Protein AF-0000000078661580 (afdb_homodimer)

Sequence (426 aa):
MTVSALDLASLLCSRLCHDMLSPVGALSNGLELLADEKDPEMRQRCFELLEQSAKASADKLKFFRLAFGAAGGFGEQVPVNEARPLVDALVGANGRVAVNWMFGVDSLPKPAVKTLLNLALIGLDALVRGGTLDVGAEVRDGVTEIVVRAAGQRIAFDPAIGQALEGALPTSELSSRTAPAAMVHQLAAAVGGGVQVHIAPDSLVLGAVLPSAMTVSALDLASLLCSRLCHDMLSPVGALSNGLELLADEKDPEMRQRCFELLEQSAKASADKLKFFRLAFGAAGGFGEQVPVNEARPLVDALVGANGRVAVNWMFGVDSLPKPAVKTLLNLALIGLDALVRGGTLDVGAEVRDGVTEIVVRAAGQRIAFDPAIGQALEGALPTSELSSRTAPAAMVHQLAAAVGGGVQVHIAPDSLVLGAVLPSA

Secondary structure (DSSP, 8-state):
----HHHHHHHHHHHHHHHHHHHHHHHHHHHHHHHH---HHHHHHHHHHHHHHHHHHHHHHHHHHHHTS----SSSEEEHHHHHHHHHHHHHTSTTEEEEEEESSSEEEHHHHHHHHHHHHHHHHT-TT-EEEEEEEEEETTEEEEEEEEESSS----HHHHHHHTT-S-GGG--TTTHHHHHHHHHHHHTT-EEEEEEETTEEEEEEEEE--/----HHHHHHHHHHHHHHHHHHHHHHHHHHHHHHHH---HHHHHHHHHHHHHHHHHHHHHHHHHHHHTS----SSSEEEHHHHHHHHHHHHHTSTTEEEEEEESSSEEEHHHHHHHHHHHHHHHHT-TT-EEEEEEEEEETTEEEEEEEEESSS----HHHHHHHTT-S-GGG--TTTHHHHHHHHHHHHTT-EEEEEEETTEEEEEEEEE--

InterPro domains:
  IPR018762 Histidine phosphotransferase ChpT, C-terminal [PF10090] (81-201)
  IPR036890 Histidine kinase/HS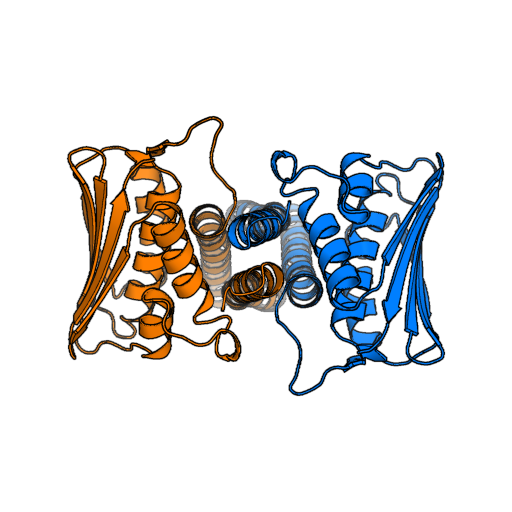P90-like ATPase superfamily [G3DSA:3.30.565.10] (75-212)

Radius of gyration: 22.6 Å; Cα contacts (8 Å, |Δi|>4): 815; chains: 2; bounding box: 61×62×50 Å

Foldseek 3Di:
DDQPPVLLVVLQVVLLCVQLCVLVVLLVVLVVCLVPDDDPVVNVVSVVSNVLSVLLNVLSVLLCCLLPHPDDPVDQKDFVVSLVVSLVSNCVVPVQEAEAEAEPDGIDGSLVSNLQSLVSVQLVVQQPVHFYWYWYWDDDPQKIKIKIKRFAPFTDHDVLLVCLLQVNRDSVPDHSVNSSSVSSNVSQVVQPKGKDWDDDGGMIMIMIMHGHD/DDQPPVLLVVLQVVLLCVQLCVLVVLLVVLVVCLVPDDDPVVNVVSVVSNVLSVLLNVLSVLLCCLQPHPDDDVDQKDFVVSLVVSLVSNCVVVVQEAEAEAEPDRIDGSLVSNLQSLVSVQLVVQQPVHFYWYWYWDDDPQKIKIKIKRFAPFTDHDVLLVCLLQVNRDSVPDHSVNSSSVVSNVSQVVQPKGKDWDDDGGMIMIMIMHGHD

pLDDT: mean 91.7, std 10.42, range [39.31, 98.75]

Solvent-accessible surface area (backbone atoms only — not comparable to full-atom values): 21349 Å² total; per-residue (Å²): 126,80,60,53,33,64,57,52,21,10,16,42,36,30,34,54,42,56,70,46,45,55,33,46,48,48,34,45,53,32,51,59,50,45,74,72,48,78,53,66,68,60,36,51,51,36,47,52,50,34,50,51,23,35,51,49,43,50,43,49,43,58,34,43,31,50,44,46,18,56,66,68,64,108,47,67,64,38,51,47,78,64,52,49,60,37,55,51,50,62,34,63,77,46,81,54,49,48,78,45,79,50,64,72,54,67,54,34,44,49,71,53,48,20,37,49,47,45,47,45,51,54,35,53,65,17,33,79,85,16,34,37,36,40,40,34,37,38,73,55,97,60,27,37,39,37,38,30,37,22,34,29,90,49,51,53,74,62,65,62,37,55,29,17,29,61,65,66,48,55,60,89,71,60,37,44,85,26,28,60,30,37,48,41,27,49,58,20,49,74,45,71,30,44,51,46,77,46,81,49,68,41,30,40,40,39,36,36,38,36,39,58,128,124,81,59,52,32,62,55,52,22,10,17,44,37,31,36,54,42,57,69,46,45,57,33,48,48,46,34,44,53,32,51,58,50,43,74,72,48,77,52,66,68,61,35,52,52,36,49,53,50,33,50,51,22,34,50,50,44,51,42,50,43,58,34,42,30,51,46,46,17,57,65,69,64,106,48,68,64,37,52,46,78,64,52,49,58,37,56,49,51,60,31,66,76,42,80,56,49,48,79,45,80,50,64,73,55,68,52,35,44,51,70,53,48,21,39,50,47,46,47,45,50,53,36,53,65,18,32,78,82,16,34,38,37,40,41,34,36,38,72,54,95,61,28,36,38,37,40,31,36,22,35,29,88,47,50,54,76,64,66,62,36,54,30,16,29,62,65,66,47,55,61,88,69,59,38,44,84,25,28,59,30,37,48,39,26,49,57,20,49,74,44,72,30,44,53,48,78,46,79,48,70,39,30,38,38,40,35,37,38,36,39,59,126

Nearest PDB structures (foldseek):
  4fmt-assembly1_A  TM=9.096E-01  e=7.435E-19  Caulobacter vibrioides CB15
  4qpk-assembly1_A  TM=9.029E-01  e=3.365E-19  Brucella abortus 2308
  4qpj-assembly1_B  TM=8.985E-01  e=1.044E-18  Brucella abortus 2308
  4zki-assembly1_B  TM=5.418E-01  e=8.836E-10  Lactiplantibacillus plantarum JDM1
  5c93-assembly1_A  TM=5.141E-01  e=3.640E-09  Lactiplantibacillus plantarum 16

Organism: Novosphingobium aromaticivorans (strain ATCC 700278 / DSM 12444 / CCUG 56034 / CIP 105152 / NBRC 16084 / F199) (NCBI:txid279238)

Structure (mmCIF, N/CA/C/O backbone):
data_AF-0000000078661580-model_v1
#
loop_
_entity.id
_entity.type
_entity.pdbx_description
1 polymer 'Histidine phosphotransferase ChpT C-terminal domain-containing protein'
#
loop_
_atom_site.group_PDB
_atom_site.id
_atom_site.type_symbol
_atom_site.label_atom_id
_atom_site.label_alt_id
_atom_site.label_comp_id
_atom_site.label_asym_id
_atom_site.label_entity_id
_atom_site.label_seq_id
_atom_site.pdbx_PDB_ins_code
_atom_site.Cartn_x
_atom_site.Cartn_y
_atom_site.Cartn_z
_atom_site.occupancy
_atom_site.B_iso_or_equiv
_atom_site.auth_seq_id
_atom_site.auth_comp_id
_atom_site.auth_asym_id
_atom_site.auth_atom_id
_atom_site.pdbx_PDB_model_num
ATOM 1 N N . MET A 1 1 ? 21.203 -0.166 -13.156 1 40.97 1 MET A N 1
ATOM 2 C CA . MET A 1 1 ? 21.016 1.042 -12.359 1 40.97 1 MET A CA 1
ATOM 3 C C . MET A 1 1 ? 19.906 0.855 -11.336 1 40.97 1 MET A C 1
ATOM 5 O O . MET A 1 1 ? 18.891 0.209 -11.625 1 40.97 1 MET A O 1
ATOM 9 N N . THR A 1 2 ? 20.234 0.794 -10.031 1 51.16 2 THR A N 1
ATOM 10 C CA . THR A 1 2 ? 19.422 0.394 -8.898 1 51.16 2 THR A CA 1
ATOM 11 C C . THR A 1 2 ? 18.234 1.334 -8.734 1 51.16 2 THR A C 1
ATOM 13 O O . THR A 1 2 ? 18.375 2.553 -8.844 1 51.16 2 THR A O 1
ATOM 16 N N . VAL A 1 3 ? 17.094 0.831 -9.086 1 57.69 3 VAL A N 1
ATOM 17 C CA . VAL A 1 3 ? 15.875 1.588 -8.797 1 57.69 3 VAL A CA 1
ATOM 18 C C . VAL A 1 3 ? 16.016 2.287 -7.445 1 57.69 3 VAL A C 1
ATOM 20 O O . VAL A 1 3 ? 16.406 1.667 -6.457 1 57.69 3 VAL A O 1
ATOM 23 N N . SER A 1 4 ? 15.805 3.703 -7.512 1 77.69 4 SER A N 1
ATOM 24 C CA . SER A 1 4 ? 15.852 4.375 -6.219 1 77.69 4 SER A CA 1
ATOM 25 C C . SER A 1 4 ? 14.844 3.775 -5.246 1 77.69 4 SER A C 1
ATOM 27 O O . SER A 1 4 ? 13.836 3.195 -5.664 1 77.69 4 SER A O 1
ATOM 29 N N . ALA A 1 5 ? 15.195 3.662 -4.074 1 79.19 5 ALA A N 1
ATOM 30 C CA . ALA A 1 5 ? 14.344 3.17 -3 1 79.19 5 ALA A CA 1
ATOM 31 C C . ALA A 1 5 ? 12.969 3.834 -3.045 1 79.19 5 ALA A C 1
ATOM 33 O O . ALA A 1 5 ? 11.945 3.168 -2.881 1 79.19 5 ALA A O 1
ATOM 34 N N . LEU A 1 6 ? 12.914 5.039 -3.465 1 87.81 6 LEU A N 1
ATOM 35 C CA . LEU A 1 6 ? 11.672 5.801 -3.492 1 87.81 6 LEU A CA 1
ATOM 36 C C . LEU A 1 6 ? 10.789 5.363 -4.656 1 87.81 6 LEU A C 1
ATOM 38 O O . LEU A 1 6 ? 9.57 5.246 -4.512 1 87.81 6 LEU A O 1
ATOM 42 N N . ASP A 1 7 ? 11.438 5.086 -5.746 1 89.31 7 ASP A N 1
ATOM 43 C CA . ASP A 1 7 ? 10.672 4.719 -6.934 1 89.31 7 ASP A CA 1
ATOM 44 C C . ASP A 1 7 ? 9.961 3.381 -6.742 1 89.31 7 ASP A C 1
ATOM 46 O O . ASP A 1 7 ? 8.766 3.26 -7.023 1 89.31 7 ASP A O 1
ATOM 50 N N . LEU A 1 8 ? 10.688 2.414 -6.242 1 90.75 8 LEU A N 1
ATOM 51 C CA . LEU A 1 8 ? 10.086 1.104 -6.031 1 90.75 8 LEU A CA 1
ATOM 52 C C . LEU A 1 8 ? 8.961 1.183 -5.004 1 90.75 8 LEU A C 1
ATOM 54 O O . LEU A 1 8 ? 7.887 0.607 -5.207 1 90.75 8 LEU A O 1
ATOM 58 N N . ALA A 1 9 ? 9.195 1.899 -3.959 1 93.19 9 ALA A N 1
ATOM 59 C CA . ALA A 1 9 ? 8.195 2.049 -2.904 1 93.19 9 ALA A CA 1
ATOM 60 C C . ALA A 1 9 ? 6.922 2.691 -3.441 1 93.19 9 ALA A C 1
ATOM 62 O O . ALA A 1 9 ? 5.82 2.195 -3.201 1 93.19 9 ALA A O 1
ATOM 63 N N . SER A 1 10 ? 7.055 3.74 -4.223 1 94.19 10 SER A N 1
ATOM 64 C CA . SER A 1 10 ? 5.906 4.461 -4.762 1 94.19 10 SER A CA 1
ATOM 65 C C . SER A 1 10 ? 5.133 3.602 -5.754 1 94.19 10 SER A C 1
ATOM 67 O O . SER A 1 10 ? 3.9 3.631 -5.781 1 94.19 10 SER A O 1
ATOM 69 N N . LEU A 1 11 ? 5.867 2.842 -6.516 1 94.5 11 LEU A N 1
ATOM 70 C CA . LEU A 1 11 ? 5.215 2.016 -7.527 1 94.5 11 LEU A CA 1
ATOM 71 C C . LEU A 1 11 ? 4.473 0.852 -6.879 1 94.5 11 LEU A C 1
ATOM 73 O O . LEU A 1 11 ? 3.375 0.491 -7.316 1 94.5 11 LEU A O 1
ATOM 77 N N . LEU A 1 12 ? 5.023 0.277 -5.848 1 95.25 12 LEU A N 1
ATOM 78 C CA . LEU A 1 12 ? 4.344 -0.809 -5.148 1 95.25 12 LEU A CA 1
ATOM 79 C C . LEU A 1 12 ? 3.104 -0.296 -4.43 1 95.25 12 LEU A C 1
ATOM 81 O O . LEU A 1 12 ? 2.059 -0.95 -4.441 1 95.25 12 LEU A O 1
ATOM 85 N N . CYS A 1 13 ? 3.188 0.845 -3.814 1 96 13 CYS A N 1
ATOM 86 C CA . CYS A 1 13 ? 2.021 1.451 -3.18 1 96 13 CYS A CA 1
ATOM 87 C C . CYS A 1 13 ? 0.941 1.762 -4.211 1 96 13 CYS A C 1
ATOM 89 O O . CYS A 1 13 ? -0.248 1.593 -3.938 1 96 13 CYS A O 1
ATOM 91 N N . SER A 1 14 ? 1.376 2.193 -5.371 1 95.31 14 SER A N 1
ATOM 92 C CA . SER A 1 14 ? 0.418 2.441 -6.445 1 95.31 14 SER A CA 1
ATOM 93 C C . SER A 1 14 ? -0.315 1.163 -6.84 1 95.31 14 SER A C 1
ATOM 95 O O . SER A 1 14 ? -1.529 1.177 -7.047 1 95.31 14 SER A O 1
ATOM 97 N N . ARG A 1 15 ? 0.421 0.129 -6.902 1 94.81 15 ARG A N 1
ATOM 98 C CA . ARG A 1 15 ? -0.183 -1.156 -7.238 1 94.81 15 ARG A CA 1
ATOM 99 C C . ARG A 1 15 ? -1.205 -1.572 -6.184 1 94.81 15 ARG A C 1
ATOM 101 O O . ARG A 1 15 ? -2.312 -1.997 -6.52 1 94.81 15 ARG A O 1
ATOM 108 N N . LEU A 1 16 ? -0.845 -1.453 -4.961 1 96 16 LEU A N 1
ATOM 109 C CA . LEU A 1 16 ? -1.729 -1.791 -3.852 1 96 16 LEU A CA 1
ATOM 110 C C . LEU A 1 16 ? -3.006 -0.958 -3.9 1 96 16 LEU A C 1
ATOM 112 O O . LEU A 1 16 ? -4.109 -1.501 -3.828 1 96 16 LEU A O 1
ATOM 116 N N . CYS A 1 17 ? -2.871 0.321 -4.105 1 95.94 17 CYS A N 1
ATOM 117 C CA . CYS A 1 17 ? -4.031 1.202 -4.172 1 95.94 17 CYS A CA 1
ATOM 118 C C . CYS A 1 17 ? -4.918 0.845 -5.359 1 95.94 17 CYS A C 1
ATOM 120 O O . CYS A 1 17 ? -6.145 0.825 -5.242 1 95.94 17 CYS A O 1
ATOM 122 N N . HIS A 1 18 ? -4.285 0.553 -6.438 1 94 18 HIS A N 1
ATOM 123 C CA . HIS A 1 18 ? -5.035 0.191 -7.637 1 94 18 HIS A CA 1
ATOM 124 C C . HIS A 1 18 ? -5.879 -1.058 -7.398 1 94 18 HIS A C 1
ATOM 126 O O . HIS A 1 18 ? -7.07 -1.077 -7.719 1 94 18 HIS A O 1
ATOM 132 N N . ASP A 1 19 ? -5.289 -2.008 -6.828 1 94.12 19 ASP A N 1
ATOM 133 C CA . ASP A 1 19 ? -5.957 -3.295 -6.648 1 94.12 19 ASP A CA 1
ATOM 134 C C . ASP A 1 19 ? -7.062 -3.199 -5.598 1 94.12 19 ASP A C 1
ATOM 136 O O . ASP A 1 19 ? -7.992 -4.008 -5.594 1 94.12 19 ASP A O 1
ATOM 140 N N . MET A 1 20 ? -6.957 -2.195 -4.738 1 95.94 20 MET A N 1
ATOM 141 C CA . MET A 1 20 ? -7.945 -2.043 -3.678 1 95.94 20 MET A CA 1
ATOM 142 C C . MET A 1 20 ? -9.102 -1.156 -4.133 1 95.94 20 MET A C 1
ATOM 144 O O . MET A 1 20 ? -10.172 -1.171 -3.531 1 95.94 20 MET A O 1
ATOM 148 N N . LEU A 1 21 ? -8.875 -0.4 -5.164 1 93.25 21 LEU A N 1
ATOM 149 C CA . LEU A 1 21 ? -9.852 0.594 -5.602 1 93.25 21 LEU A CA 1
ATOM 150 C C . LEU A 1 21 ? -11.148 -0.072 -6.031 1 93.25 21 LEU A C 1
ATOM 152 O O . LEU A 1 21 ? -12.234 0.375 -5.652 1 93.25 21 LEU A O 1
ATOM 156 N N . SER A 1 22 ? -11.039 -1.158 -6.707 1 91.75 22 SER A N 1
ATOM 157 C CA . SER A 1 22 ? -12.219 -1.787 -7.285 1 91.75 22 SER A CA 1
ATOM 158 C C . SER A 1 22 ? -13.125 -2.365 -6.203 1 91.75 22 SER A C 1
ATOM 160 O O . SER A 1 22 ? -14.305 -2.012 -6.117 1 91.75 22 SER A O 1
ATOM 162 N N . PRO A 1 23 ? -12.609 -3.174 -5.32 1 94.81 23 PRO A N 1
ATOM 163 C CA . PRO A 1 23 ? -13.508 -3.715 -4.301 1 94.81 23 PRO A CA 1
ATOM 164 C C . PRO A 1 23 ? -14.023 -2.643 -3.34 1 94.81 23 PRO A C 1
ATOM 166 O O . PRO A 1 23 ? -15.172 -2.703 -2.9 1 94.81 23 PRO A O 1
ATOM 169 N N . VAL A 1 24 ? -13.297 -1.645 -3.039 1 94.81 24 VAL A N 1
ATOM 170 C CA . VAL A 1 24 ? -13.727 -0.571 -2.15 1 94.81 24 VAL A CA 1
ATOM 171 C C . VAL A 1 24 ? -14.773 0.287 -2.85 1 94.81 24 VAL A C 1
ATOM 173 O O . VAL A 1 24 ? -15.773 0.685 -2.234 1 94.81 24 VAL A O 1
ATOM 176 N N . GLY A 1 25 ? -14.531 0.533 -4.102 1 93.94 25 GLY A N 1
ATOM 177 C CA . GLY A 1 25 ? -15.523 1.256 -4.887 1 93.94 25 GLY A CA 1
ATOM 178 C C . GLY A 1 25 ? -16.859 0.538 -4.969 1 93.94 25 GLY A C 1
ATOM 179 O O . GLY A 1 25 ? -17.906 1.166 -4.871 1 93.94 25 GLY A O 1
ATOM 180 N N . ALA A 1 26 ? -16.797 -0.737 -5.148 1 94.38 26 ALA A N 1
ATOM 181 C CA . ALA A 1 26 ? -18 -1.552 -5.223 1 94.38 26 ALA A CA 1
ATOM 182 C C . ALA A 1 26 ? -18.797 -1.48 -3.918 1 94.38 26 ALA A C 1
ATOM 184 O O . ALA A 1 26 ? -20.031 -1.5 -3.932 1 94.38 26 ALA A O 1
ATOM 185 N N . LEU A 1 27 ? -18.078 -1.382 -2.834 1 95.19 27 LEU A N 1
ATOM 186 C CA . LEU A 1 27 ? -18.734 -1.278 -1.536 1 95.19 27 LEU A CA 1
ATOM 187 C C . LEU A 1 27 ? -19.484 0.043 -1.411 1 95.19 27 LEU A C 1
ATOM 189 O O . LEU A 1 27 ? -20.656 0.065 -1.007 1 95.19 27 LEU A O 1
ATOM 193 N N . SER A 1 28 ? -18.828 1.086 -1.771 1 93.06 28 SER A N 1
ATOM 194 C CA . SER A 1 28 ? -19.453 2.4 -1.72 1 93.06 28 SER A CA 1
ATOM 195 C C . SER A 1 28 ? -20.688 2.461 -2.625 1 93.06 28 SER A C 1
ATOM 197 O O . SER A 1 28 ? -21.766 2.883 -2.195 1 93.06 28 SER A O 1
ATOM 199 N N . ASN A 1 29 ? -20.5 1.998 -3.826 1 93.5 29 ASN A N 1
ATOM 200 C CA . ASN A 1 29 ? -21.594 2.006 -4.793 1 93.5 29 ASN A CA 1
ATOM 201 C C . ASN A 1 29 ? -22.734 1.107 -4.348 1 93.5 29 ASN A C 1
ATOM 203 O O . ASN A 1 29 ? -23.906 1.474 -4.48 1 93.5 29 ASN A O 1
ATOM 207 N N . GLY A 1 30 ? -22.438 -0.023 -3.852 1 93.56 30 GLY A N 1
ATOM 208 C CA . GLY A 1 30 ? -23.438 -0.963 -3.391 1 93.56 30 GLY A CA 1
ATOM 209 C C . GLY A 1 30 ? -24.25 -0.44 -2.223 1 93.56 30 GLY A C 1
ATOM 210 O O . GLY A 1 30 ? -25.469 -0.648 -2.16 1 93.56 30 GLY A O 1
ATOM 211 N N . LEU A 1 31 ? -23.609 0.225 -1.334 1 92.81 31 LEU A N 1
ATOM 212 C CA . LEU A 1 31 ? -24.297 0.776 -0.174 1 92.81 31 LEU A CA 1
ATOM 213 C C . LEU A 1 31 ? -25.25 1.891 -0.59 1 92.81 31 LEU A C 1
ATOM 215 O O . LEU A 1 31 ? -26.359 2.006 -0.047 1 92.81 31 LEU A O 1
ATOM 219 N N . GLU A 1 32 ? -24.844 2.645 -1.521 1 91 32 GLU A N 1
ATOM 220 C CA . GLU A 1 32 ? -25.719 3.689 -2.049 1 91 32 GLU A CA 1
ATOM 221 C C . GLU A 1 32 ? -26.969 3.092 -2.695 1 91 32 GLU A C 1
ATOM 223 O O . GLU A 1 32 ? -28.078 3.568 -2.463 1 91 32 GLU A O 1
ATOM 228 N N . LEU A 1 33 ? -26.75 2.055 -3.41 1 91.12 33 LEU A N 1
ATOM 229 C CA . LEU A 1 33 ? -27.844 1.376 -4.078 1 91.12 33 LEU A CA 1
ATOM 230 C C . LEU A 1 33 ? -28.781 0.727 -3.061 1 91.12 33 LEU A C 1
ATOM 232 O O . LEU A 1 33 ? -30 0.798 -3.201 1 91.12 33 LEU A O 1
ATOM 236 N N . LEU A 1 34 ? -28.203 0.176 -2.084 1 88.81 34 LEU A N 1
ATOM 237 C CA . LEU A 1 34 ? -28.984 -0.534 -1.073 1 88.81 34 LEU A CA 1
ATOM 238 C C . LEU A 1 34 ? -29.844 0.434 -0.276 1 88.81 34 LEU A C 1
ATOM 240 O O . LEU A 1 34 ? -30.969 0.092 0.115 1 88.81 34 LEU A O 1
ATOM 244 N N . ALA A 1 35 ? -29.391 1.598 -0.013 1 85.06 35 ALA A N 1
ATOM 245 C CA . ALA A 1 35 ? -30.094 2.596 0.781 1 85.06 35 ALA A CA 1
ATOM 246 C C . ALA A 1 35 ? -31.422 2.975 0.124 1 85.06 35 ALA A C 1
ATOM 248 O O . ALA A 1 35 ? -32.438 3.195 0.812 1 85.06 35 ALA A O 1
ATOM 249 N N . ASP A 1 36 ? -31.516 2.893 -1.128 1 86.12 36 ASP A N 1
ATOM 250 C CA . ASP A 1 36 ? -32.688 3.381 -1.849 1 86.12 36 ASP A CA 1
ATOM 251 C C . ASP A 1 36 ? -33.5 2.221 -2.402 1 86.12 36 ASP A C 1
ATOM 253 O O . ASP A 1 36 ? -34.625 2.426 -2.904 1 86.12 36 ASP A O 1
ATOM 257 N N . GLU A 1 37 ? -32.906 1.076 -2.326 1 88.69 37 GLU A N 1
ATOM 258 C CA . GLU A 1 37 ? -33.562 -0.076 -2.941 1 88.69 37 GLU A CA 1
ATOM 259 C C . GLU A 1 37 ? -34.656 -0.615 -2.051 1 88.69 37 GLU A C 1
ATOM 261 O O . GLU A 1 37 ? -34.469 -0.821 -0.853 1 88.69 37 GLU A O 1
ATOM 266 N N . LYS A 1 38 ? -35.875 -0.818 -2.674 1 89.62 38 LYS A N 1
ATOM 267 C CA . LYS A 1 38 ? -37.031 -1.284 -1.91 1 89.62 38 LYS A CA 1
ATOM 268 C C . LYS A 1 38 ? -37.438 -2.699 -2.322 1 89.62 38 LYS A C 1
ATOM 270 O O . LYS A 1 38 ? -38.094 -3.402 -1.57 1 89.62 38 LYS A O 1
ATOM 275 N N . ASP A 1 39 ? -37.062 -3.113 -3.525 1 93.88 39 ASP A N 1
ATOM 276 C CA . ASP A 1 39 ? -37.375 -4.465 -3.99 1 93.88 39 ASP A CA 1
ATOM 277 C C . ASP A 1 39 ? -36.562 -5.504 -3.205 1 93.88 39 ASP A C 1
ATOM 279 O O . ASP A 1 39 ? -35.344 -5.465 -3.191 1 93.88 39 ASP A O 1
ATOM 283 N N . PRO A 1 40 ? -37.25 -6.363 -2.566 1 90.69 40 PRO A N 1
ATOM 284 C CA . PRO A 1 40 ? -36.562 -7.34 -1.712 1 90.69 40 PRO A CA 1
ATOM 285 C C . PRO A 1 40 ? -35.562 -8.195 -2.479 1 90.69 40 PRO A C 1
ATOM 287 O O . PRO A 1 40 ? -34.5 -8.523 -1.955 1 90.69 40 PRO A O 1
ATOM 290 N N . GLU A 1 41 ? -35.875 -8.516 -3.639 1 93.94 41 GLU A N 1
ATOM 291 C CA . GLU A 1 41 ? -34.969 -9.344 -4.43 1 93.94 41 GLU A CA 1
ATOM 292 C C . GLU A 1 41 ? -33.719 -8.578 -4.805 1 93.94 41 GLU A C 1
ATOM 294 O O . GLU A 1 41 ? -32.594 -9.109 -4.715 1 93.94 41 GLU A O 1
ATOM 299 N N . MET A 1 42 ? -33.906 -7.359 -5.219 1 92.56 42 MET A N 1
ATOM 300 C CA . MET A 1 42 ? -32.781 -6.52 -5.582 1 92.56 42 MET A CA 1
ATOM 301 C C . MET A 1 42 ? -31.922 -6.195 -4.355 1 92.56 42 MET A C 1
ATOM 303 O O . MET A 1 42 ? -30.703 -6.133 -4.445 1 92.56 42 MET A O 1
ATOM 307 N N . ARG A 1 43 ? -32.531 -6.02 -3.242 1 89.56 43 ARG A N 1
ATOM 308 C CA . ARG A 1 43 ? -31.812 -5.766 -1.997 1 89.56 43 ARG A CA 1
ATOM 309 C C . ARG A 1 43 ? -30.938 -6.949 -1.624 1 89.56 43 ARG A C 1
ATOM 311 O O . ARG A 1 43 ? -29.781 -6.77 -1.213 1 89.56 43 ARG A O 1
ATOM 318 N N . GLN A 1 44 ? -31.516 -8.07 -1.772 1 91.44 44 GLN A N 1
ATOM 319 C CA . GLN A 1 44 ? -30.75 -9.281 -1.461 1 91.44 44 GLN A CA 1
ATOM 320 C C . GLN A 1 44 ? -29.547 -9.414 -2.375 1 91.44 44 GLN A C 1
ATOM 322 O O . GLN A 1 44 ? -28.453 -9.758 -1.917 1 91.44 44 GLN A O 1
ATOM 327 N N . ARG A 1 45 ? -29.734 -9.102 -3.594 1 93.06 45 ARG A N 1
ATOM 328 C CA . ARG A 1 45 ? -28.625 -9.156 -4.547 1 93.06 45 ARG A CA 1
ATOM 329 C C . ARG A 1 45 ? -27.547 -8.133 -4.203 1 93.06 45 ARG A C 1
ATOM 331 O O . ARG A 1 45 ? -26.359 -8.422 -4.297 1 93.06 45 ARG A O 1
ATOM 338 N N . CYS A 1 46 ? -27.922 -6.973 -3.812 1 92.19 46 CYS A N 1
ATOM 339 C CA . CYS A 1 46 ? -27 -5.918 -3.414 1 92.19 46 CYS A CA 1
ATOM 340 C C . CYS A 1 46 ? -26.203 -6.336 -2.188 1 92.19 46 CYS A C 1
ATOM 342 O O . CYS A 1 46 ? -24.984 -6.121 -2.133 1 92.19 46 CYS A O 1
ATOM 344 N N . PHE A 1 47 ? -26.875 -6.965 -1.338 1 91.25 47 PHE A N 1
ATOM 345 C CA . PHE A 1 47 ? -26.219 -7.434 -0.124 1 91.25 47 PHE A CA 1
ATOM 346 C C . PHE A 1 47 ? -25.156 -8.477 -0.452 1 91.25 47 PHE A C 1
ATOM 348 O O . PHE A 1 47 ? -24.062 -8.438 0.099 1 91.25 47 PHE A O 1
ATOM 355 N N . GLU A 1 48 ? -25.516 -9.328 -1.291 1 92.38 48 GLU A N 1
ATOM 356 C CA . GLU A 1 48 ? -24.562 -10.367 -1.688 1 92.38 48 GLU A CA 1
ATOM 357 C C . GLU A 1 48 ? -23.328 -9.766 -2.35 1 92.38 48 GLU A C 1
ATOM 359 O O . GLU A 1 48 ? -22.203 -10.195 -2.086 1 92.38 48 GLU A O 1
ATOM 364 N N . LEU A 1 49 ? -23.547 -8.75 -3.139 1 93 49 LEU A N 1
ATOM 365 C CA . LEU A 1 49 ? -22.438 -8.07 -3.797 1 93 49 LEU A CA 1
ATOM 366 C C . LEU A 1 49 ? -21.562 -7.348 -2.775 1 93 49 LEU A C 1
ATOM 368 O O . LEU A 1 49 ? -20.344 -7.344 -2.895 1 93 49 LEU A O 1
ATOM 372 N N . LEU A 1 50 ? -22.219 -6.754 -1.838 1 94.88 50 LEU A N 1
ATOM 373 C CA . LEU A 1 50 ? -21.484 -6.059 -0.783 1 94.88 50 LEU A CA 1
ATOM 374 C C . LEU A 1 50 ? -20.641 -7.031 0.023 1 94.88 50 LEU A C 1
ATOM 376 O O . LEU A 1 50 ? -19.469 -6.754 0.307 1 94.88 50 LEU A O 1
ATOM 380 N N . GLU A 1 51 ? -21.188 -8.148 0.311 1 93.69 51 GLU A N 1
ATOM 381 C CA . GLU A 1 51 ? -20.453 -9.164 1.062 1 93.69 51 GLU A CA 1
ATOM 382 C C . GLU A 1 51 ? -19.25 -9.68 0.273 1 93.69 51 GLU A C 1
ATOM 384 O O . GLU A 1 51 ? -18.156 -9.852 0.828 1 93.69 51 GLU A O 1
ATOM 389 N N . GLN A 1 52 ? -19.516 -9.898 -0.941 1 93.25 52 GLN A N 1
ATOM 390 C CA . GLN A 1 52 ? -18.438 -10.367 -1.805 1 93.25 52 GLN A CA 1
ATOM 391 C C . GLN A 1 52 ? -17.328 -9.328 -1.907 1 93.25 52 GLN A C 1
ATOM 393 O O . GLN A 1 52 ? -16.141 -9.672 -1.867 1 93.25 52 GLN A O 1
ATOM 398 N N . SER A 1 53 ? -17.703 -8.07 -2.031 1 95.06 53 SER A N 1
ATOM 399 C CA . SER A 1 53 ? -16.719 -6.996 -2.166 1 95.06 53 SER A CA 1
ATOM 400 C C . SER A 1 53 ? -15.938 -6.797 -0.876 1 95.06 53 SER A C 1
ATOM 402 O O . SER A 1 53 ? -14.727 -6.539 -0.911 1 95.06 53 SER A O 1
ATOM 404 N N . ALA A 1 54 ? -16.609 -6.91 0.206 1 95 54 ALA A N 1
ATOM 405 C CA . ALA A 1 54 ? -15.938 -6.812 1.498 1 95 54 ALA A CA 1
ATOM 406 C C . ALA A 1 54 ? -14.938 -7.949 1.685 1 95 54 ALA A C 1
ATOM 408 O O . ALA A 1 54 ? -13.812 -7.73 2.137 1 95 54 ALA A O 1
ATOM 409 N N . LYS A 1 55 ? -15.383 -9.141 1.352 1 93.88 55 LYS A N 1
ATOM 410 C CA . LYS A 1 55 ? -14.5 -10.297 1.44 1 93.88 55 LYS A CA 1
ATOM 411 C C . LYS A 1 55 ? -13.297 -10.148 0.523 1 93.88 55 LYS A C 1
ATOM 413 O O . LYS A 1 55 ? -12.164 -10.438 0.922 1 93.88 55 LYS A O 1
ATOM 418 N N . ALA A 1 56 ? -13.516 -9.68 -0.663 1 94.56 56 ALA A N 1
ATOM 419 C CA . ALA A 1 56 ? -12.422 -9.453 -1.606 1 94.56 56 ALA A CA 1
ATOM 420 C C . ALA A 1 56 ? -11.43 -8.422 -1.064 1 94.56 56 ALA A C 1
ATOM 422 O O . ALA A 1 56 ? -10.219 -8.586 -1.205 1 94.56 56 ALA A O 1
ATOM 423 N N . SER A 1 57 ? -11.93 -7.363 -0.484 1 96.06 57 SER A N 1
ATOM 424 C CA . SER A 1 57 ? -11.07 -6.336 0.094 1 96.06 57 SER A CA 1
ATOM 425 C C . SER A 1 57 ? -10.203 -6.902 1.214 1 96.06 57 SER A C 1
ATOM 427 O O . SER A 1 57 ? -8.992 -6.672 1.248 1 96.06 57 SER A O 1
ATOM 429 N N . ALA A 1 58 ? -10.844 -7.66 2.066 1 94.94 58 ALA A N 1
ATOM 430 C CA . ALA A 1 58 ? -10.125 -8.25 3.193 1 94.94 58 ALA A CA 1
ATOM 431 C C . ALA A 1 58 ? -9.078 -9.25 2.715 1 94.94 58 ALA A C 1
ATOM 433 O O . ALA A 1 58 ? -7.945 -9.25 3.205 1 94.94 58 ALA A O 1
ATOM 434 N N . ASP A 1 59 ? -9.469 -10.047 1.8 1 94.38 59 ASP A N 1
ATOM 435 C CA . ASP A 1 59 ? -8.562 -11.062 1.271 1 94.38 59 ASP A CA 1
ATOM 436 C C . ASP A 1 59 ? -7.367 -10.414 0.57 1 94.38 59 ASP A C 1
ATOM 438 O O . ASP A 1 59 ? -6.227 -10.852 0.749 1 94.38 59 ASP A O 1
ATOM 442 N N . LYS A 1 60 ? -7.602 -9.398 -0.216 1 95.81 60 LYS A N 1
ATOM 443 C CA . LYS A 1 60 ? -6.512 -8.703 -0.898 1 95.81 60 LYS A CA 1
ATOM 444 C C . LYS A 1 60 ? -5.555 -8.07 0.104 1 95.81 60 LYS A C 1
ATOM 446 O O . LYS A 1 60 ? -4.336 -8.117 -0.078 1 95.81 60 LYS A O 1
ATOM 451 N N . LEU A 1 61 ? -6.121 -7.523 1.13 1 95.75 61 LEU A N 1
ATOM 452 C CA . LEU A 1 61 ? -5.281 -6.895 2.141 1 95.75 61 LEU A CA 1
ATOM 453 C C . LEU A 1 61 ? -4.387 -7.922 2.822 1 95.75 61 LEU A C 1
ATOM 455 O O . LEU A 1 61 ? -3.193 -7.68 3.023 1 95.75 61 LEU A O 1
ATOM 459 N N . LYS A 1 62 ? -4.992 -9.031 3.145 1 94.69 62 LYS A N 1
ATOM 460 C CA . LYS A 1 62 ? -4.203 -10.102 3.75 1 94.69 62 LYS A CA 1
ATOM 461 C C . LYS A 1 62 ? -3.084 -10.555 2.816 1 94.69 62 LYS A C 1
ATOM 463 O O . LYS A 1 62 ? -1.96 -10.797 3.26 1 94.69 62 LYS A O 1
ATOM 468 N N . PHE A 1 63 ? -3.389 -10.672 1.606 1 96.06 63 PHE A N 1
ATOM 469 C CA . PHE A 1 63 ? -2.402 -11.047 0.602 1 96.06 63 PHE A CA 1
ATOM 470 C C . PHE A 1 63 ? -1.288 -10.016 0.523 1 96.06 63 PHE A C 1
ATOM 472 O O . PHE A 1 63 ? -0.106 -10.359 0.593 1 96.06 63 PHE A O 1
ATOM 479 N N . PHE A 1 64 ? -1.624 -8.75 0.414 1 96.44 64 PHE A N 1
ATOM 480 C CA . PHE A 1 64 ? -0.652 -7.68 0.221 1 96.44 64 PHE A CA 1
ATOM 481 C C . PHE A 1 64 ? 0.239 -7.527 1.448 1 96.44 64 PHE A C 1
ATOM 483 O O . PHE A 1 64 ? 1.426 -7.223 1.326 1 96.44 64 PHE A O 1
ATOM 490 N N . ARG A 1 65 ? -0.342 -7.746 2.564 1 94.38 65 ARG A N 1
ATOM 491 C CA . ARG A 1 65 ? 0.428 -7.648 3.801 1 94.38 65 ARG A CA 1
ATOM 492 C C . ARG A 1 65 ? 1.618 -8.602 3.781 1 94.38 65 ARG A C 1
ATOM 494 O O . ARG A 1 65 ? 2.721 -8.234 4.191 1 94.38 65 ARG A O 1
ATOM 501 N N . LEU A 1 66 ? 1.414 -9.734 3.291 1 94.25 66 LEU A N 1
ATOM 502 C CA . LEU A 1 66 ? 2.479 -10.727 3.283 1 94.25 66 LEU A CA 1
ATOM 503 C C . LEU A 1 66 ? 3.342 -10.594 2.033 1 94.25 66 LEU A C 1
ATOM 505 O O . LEU A 1 66 ? 4.57 -10.68 2.109 1 94.25 66 LEU A O 1
ATOM 509 N N . ALA A 1 67 ? 2.775 -10.297 0.917 1 95.81 67 ALA A N 1
ATOM 510 C CA . ALA A 1 67 ? 3.48 -10.281 -0.362 1 95.81 67 ALA A CA 1
ATOM 511 C C . ALA A 1 67 ? 4.355 -9.039 -0.49 1 95.81 67 ALA A C 1
ATOM 513 O O . ALA A 1 67 ? 5.438 -9.086 -1.077 1 95.81 67 ALA A O 1
ATOM 514 N N . PHE A 1 68 ? 3.83 -7.898 0.065 1 95.5 68 PHE A N 1
ATOM 515 C CA . PHE A 1 68 ? 4.52 -6.629 -0.142 1 95.5 68 PHE A CA 1
ATOM 516 C C . PHE A 1 68 ? 5.055 -6.082 1.176 1 95.5 68 PHE A C 1
ATOM 518 O O . PHE A 1 68 ? 5.984 -5.27 1.187 1 95.5 68 PHE A O 1
ATOM 525 N N . GLY A 1 69 ? 4.418 -6.383 2.281 1 92.25 69 GLY A N 1
ATOM 526 C CA . GLY A 1 69 ? 4.699 -5.766 3.566 1 92.25 69 GLY A CA 1
ATOM 527 C C . GLY A 1 69 ? 5.988 -6.258 4.195 1 92.25 69 GLY A C 1
ATOM 528 O O . GLY A 1 69 ? 6.723 -7.039 3.588 1 92.25 69 GLY A O 1
ATOM 529 N N . ALA A 1 70 ? 6.168 -5.441 5.246 1 79.56 70 ALA A N 1
ATOM 530 C CA . ALA A 1 70 ? 7.359 -5.816 6.004 1 79.56 70 ALA A CA 1
ATOM 531 C C . ALA A 1 70 ? 7.051 -6.941 6.992 1 79.56 70 ALA A C 1
ATOM 533 O O . ALA A 1 70 ? 7.926 -7.371 7.746 1 79.56 70 ALA A O 1
ATOM 534 N N . ALA A 1 71 ? 5.422 -7.219 6.906 1 54.34 71 ALA A N 1
ATOM 535 C CA . ALA A 1 71 ? 4.938 -8.281 7.781 1 54.34 71 ALA A CA 1
ATOM 536 C C . ALA A 1 71 ? 5.859 -9.5 7.734 1 54.34 71 ALA A C 1
ATOM 538 O O . ALA A 1 71 ? 6.27 -9.93 6.656 1 54.34 71 ALA A O 1
ATOM 539 N N . GLY A 1 72 ? 6.57 -9.875 8.914 1 46.59 72 GLY A N 1
ATOM 540 C CA . GLY A 1 72 ? 7.07 -11.141 9.422 1 46.59 72 GLY A CA 1
ATOM 541 C C . GLY A 1 72 ? 7.828 -11 10.734 1 46.59 72 GLY A C 1
ATOM 542 O O . GLY A 1 72 ? 8.297 -9.914 11.07 1 46.59 72 GLY A O 1
ATOM 543 N N . GLY A 1 73 ? 7.234 -11.836 11.719 1 39.5 73 GLY A N 1
ATOM 544 C CA . GLY A 1 73 ? 7.5 -12.227 13.094 1 39.5 73 GLY A CA 1
ATOM 545 C C . GLY A 1 73 ? 8.961 -12.094 13.477 1 39.5 73 GLY A C 1
ATOM 546 O O . GLY A 1 73 ? 9.82 -11.898 12.617 1 39.5 73 GLY A O 1
ATOM 547 N N . PHE A 1 74 ? 9.055 -12.062 14.75 1 40.97 74 PHE A N 1
ATOM 548 C CA . PHE A 1 74 ? 10.266 -12.336 15.516 1 40.97 74 PHE A CA 1
ATOM 549 C C . PHE A 1 74 ? 11.062 -13.477 14.883 1 40.97 74 PHE A C 1
ATOM 551 O O . PHE A 1 74 ? 12.188 -13.758 15.297 1 40.97 74 PHE A O 1
ATOM 558 N N . GLY A 1 75 ? 10.211 -14.156 13.719 1 56.47 75 GLY A N 1
ATOM 559 C CA . GLY A 1 75 ? 10.867 -15.328 13.148 1 56.47 75 GLY A CA 1
ATOM 560 C C . GLY A 1 75 ? 11.008 -15.25 11.641 1 56.47 75 GLY A C 1
ATOM 561 O O . GLY A 1 75 ? 10.359 -14.43 10.992 1 56.47 75 GLY A O 1
ATOM 562 N N . GLU A 1 76 ? 12.094 -15.625 11.016 1 78.19 76 GLU A N 1
ATOM 563 C CA . GLU A 1 76 ? 12.617 -15.68 9.656 1 78.19 76 GLU A CA 1
ATOM 564 C C . GLU A 1 76 ? 11.867 -16.703 8.812 1 78.19 76 GLU A C 1
ATOM 566 O O . GLU A 1 76 ? 11.836 -16.609 7.582 1 78.19 76 GLU A O 1
ATOM 571 N N . GLN A 1 77 ? 10.867 -17.531 9.477 1 87.5 77 GLN A N 1
ATOM 572 C CA . GLN A 1 77 ? 10.18 -18.609 8.781 1 87.5 77 GLN A CA 1
ATOM 573 C C . GLN A 1 77 ? 8.672 -18.375 8.773 1 87.5 77 GLN A C 1
ATOM 575 O O . GLN A 1 77 ? 8.086 -17.984 9.789 1 87.5 77 GLN A O 1
ATOM 580 N N . VAL A 1 78 ? 8.008 -18.609 7.645 1 91.81 78 VAL A N 1
ATOM 581 C CA . VAL A 1 78 ? 6.562 -18.484 7.453 1 91.81 78 VAL A CA 1
ATOM 582 C C . VAL A 1 78 ? 5.984 -19.844 7.039 1 91.81 78 VAL A C 1
ATOM 584 O O . VAL A 1 78 ? 6.441 -20.453 6.066 1 91.81 78 VAL A O 1
ATOM 587 N N . PRO A 1 79 ? 5.012 -20.344 7.832 1 94.19 79 PRO A N 1
ATOM 588 C CA . PRO A 1 79 ? 4.359 -21.578 7.398 1 94.19 79 PRO A CA 1
ATOM 589 C C . PRO A 1 79 ? 3.719 -21.453 6.016 1 94.19 79 PRO A C 1
ATOM 591 O O . PRO A 1 79 ? 3.094 -20.438 5.711 1 94.19 79 PRO A O 1
ATOM 594 N N . VAL A 1 80 ? 3.871 -22.484 5.191 1 93.38 80 VAL A N 1
ATOM 595 C CA . VAL A 1 80 ? 3.332 -22.469 3.836 1 93.38 80 VAL A CA 1
ATOM 596 C C . VAL A 1 80 ? 1.806 -22.422 3.887 1 93.38 80 VAL A C 1
ATOM 598 O O . VAL A 1 80 ? 1.161 -21.922 2.959 1 93.38 80 VAL A O 1
ATOM 601 N N . ASN A 1 81 ? 1.2 -22.875 5.008 1 92.81 81 ASN A N 1
ATOM 602 C CA . ASN A 1 81 ? -0.247 -22.875 5.191 1 92.81 81 ASN A CA 1
ATOM 603 C C . ASN A 1 81 ? -0.771 -21.453 5.414 1 92.81 81 ASN A C 1
ATOM 605 O O . ASN A 1 81 ? -1.981 -21.219 5.383 1 92.81 81 ASN A O 1
ATOM 609 N N . GLU A 1 82 ? 0.091 -20.516 5.543 1 92 82 GLU A N 1
ATOM 610 C CA . GLU A 1 82 ? -0.324 -19.125 5.598 1 92 82 GLU A CA 1
ATOM 611 C C . GLU A 1 82 ? -0.41 -18.516 4.199 1 92 82 GLU A C 1
ATOM 613 O O . GLU A 1 82 ? -1.193 -17.594 3.961 1 92 82 GLU A O 1
ATOM 618 N N . ALA A 1 83 ? 0.434 -19.062 3.307 1 93.75 83 ALA A N 1
ATOM 619 C CA . ALA A 1 83 ? 0.491 -18.531 1.945 1 93.75 83 ALA A CA 1
ATOM 620 C C . ALA A 1 83 ? -0.629 -19.109 1.085 1 93.75 83 ALA A C 1
ATOM 622 O O . ALA A 1 83 ? -1.228 -18.406 0.275 1 93.75 83 ALA A O 1
ATOM 623 N N . ARG A 1 84 ? -1.007 -20.328 1.352 1 94.62 84 ARG A N 1
ATOM 624 C CA . ARG A 1 84 ? -1.95 -21.062 0.516 1 94.62 84 ARG A CA 1
ATOM 625 C C . ARG A 1 84 ? -3.316 -20.375 0.506 1 94.62 84 ARG A C 1
ATOM 627 O O . ARG A 1 84 ? -3.846 -20.047 -0.559 1 94.62 84 ARG A O 1
ATOM 634 N N . PRO A 1 85 ? -3.836 -20.109 1.666 1 94.69 85 PRO A N 1
ATOM 635 C CA . PRO A 1 85 ? -5.172 -19.5 1.659 1 94.69 85 PRO A CA 1
ATOM 636 C C . PRO A 1 85 ? -5.195 -18.125 0.995 1 94.69 85 PRO A C 1
ATOM 638 O O . PRO A 1 85 ? -6.219 -17.719 0.445 1 94.69 85 PRO A O 1
ATOM 641 N N . LEU A 1 86 ? -4.105 -17.438 0.992 1 94.94 86 LEU A N 1
ATOM 642 C CA . LEU A 1 86 ? -4.051 -16.109 0.384 1 94.94 86 LEU A CA 1
ATOM 643 C C . LEU A 1 86 ? -4.18 -16.203 -1.134 1 94.94 86 LEU A C 1
ATOM 645 O O . LEU A 1 86 ? -4.934 -15.445 -1.746 1 94.94 86 LEU A O 1
ATOM 649 N N . VAL A 1 87 ? -3.477 -17.141 -1.727 1 95.12 87 VAL A N 1
ATOM 650 C CA . VAL A 1 87 ? -3.549 -17.359 -3.168 1 95.12 87 VAL A CA 1
ATOM 651 C C . VAL A 1 87 ? -4.93 -17.891 -3.545 1 95.12 87 VAL A C 1
ATOM 653 O O . VAL A 1 87 ? -5.535 -17.422 -4.52 1 95.12 87 VAL A O 1
ATOM 656 N N . ASP A 1 88 ? -5.414 -18.781 -2.734 1 93.5 88 ASP A N 1
ATOM 657 C CA . ASP A 1 88 ? -6.734 -19.344 -2.979 1 93.5 88 ASP A CA 1
ATOM 658 C C . ASP A 1 88 ? -7.812 -18.266 -2.945 1 93.5 88 ASP A C 1
ATOM 660 O O . ASP A 1 88 ? -8.758 -18.297 -3.738 1 93.5 88 ASP A O 1
ATOM 664 N N . ALA A 1 89 ? -7.652 -17.375 -2.086 1 92.44 89 ALA A N 1
ATOM 665 C CA . ALA A 1 89 ? -8.633 -16.297 -1.947 1 92.44 89 ALA A CA 1
ATOM 666 C C . ALA A 1 89 ? -8.633 -15.398 -3.178 1 92.44 89 ALA A C 1
ATOM 668 O O . ALA A 1 89 ? -9.688 -14.906 -3.59 1 92.44 89 ALA A O 1
ATOM 669 N N . LEU A 1 90 ? -7.531 -15.203 -3.766 1 89.75 90 LEU A N 1
ATOM 670 C CA . LEU A 1 90 ? -7.441 -14.367 -4.965 1 89.75 90 LEU A CA 1
ATOM 671 C C . LEU A 1 90 ? -8.117 -15.055 -6.148 1 89.75 90 LEU A C 1
ATOM 673 O O . LEU A 1 90 ? -8.711 -14.383 -7 1 89.75 90 LEU A O 1
ATOM 677 N N . VAL A 1 91 ? -7.965 -16.359 -6.211 1 89.06 91 VAL A N 1
ATOM 678 C CA . VAL A 1 91 ? -8.547 -17.156 -7.285 1 89.06 91 VAL A CA 1
ATOM 679 C C . VAL A 1 91 ? -10.07 -17.156 -7.156 1 89.06 91 VAL A C 1
ATOM 681 O O . VAL A 1 91 ? -10.781 -17.062 -8.156 1 89.06 91 VAL A O 1
ATOM 684 N N . GLY A 1 92 ? -10.633 -17.531 -5.926 1 72.31 92 GLY A N 1
ATOM 685 C CA . GLY A 1 92 ? -12.07 -17.609 -5.711 1 72.31 92 GLY A CA 1
ATOM 686 C C . GLY A 1 92 ? -12.812 -16.391 -6.23 1 72.31 92 GLY A C 1
ATOM 687 O O . GLY A 1 92 ? -13.953 -16.5 -6.684 1 72.31 92 GLY A O 1
ATOM 688 N N . ALA A 1 93 ? -12.023 -15.375 -6.254 1 59.25 93 ALA A N 1
ATOM 689 C CA . ALA A 1 93 ? -12.695 -14.211 -6.824 1 59.25 93 ALA A CA 1
ATOM 690 C C . ALA A 1 93 ? -12.898 -14.383 -8.328 1 59.25 93 ALA A C 1
ATOM 692 O O . ALA A 1 93 ? -13.797 -13.766 -8.906 1 59.25 93 ALA A O 1
ATOM 693 N N . ASN A 1 94 ? -12.133 -15.438 -8.984 1 62.31 94 ASN A N 1
ATOM 694 C CA . ASN A 1 94 ? -12.273 -15.766 -10.406 1 62.31 94 ASN A CA 1
ATOM 695 C C . ASN A 1 94 ? -12.508 -17.25 -10.609 1 62.31 94 ASN A C 1
ATOM 697 O O . ASN A 1 94 ? -11.555 -18.031 -10.664 1 62.31 94 ASN A O 1
ATOM 701 N N . GLY A 1 95 ? -13.484 -17.844 -10.172 1 71.38 95 GLY A N 1
ATOM 702 C CA . GLY A 1 95 ? -13.836 -19.25 -10.172 1 71.38 95 GLY A CA 1
ATOM 703 C C . GLY A 1 95 ? -13.32 -20 -11.391 1 71.38 95 GLY A C 1
ATOM 704 O O . GLY A 1 95 ? -13.609 -21.188 -11.57 1 71.38 95 GLY A O 1
ATOM 705 N N . ARG A 1 96 ? -12.5 -19.484 -12.32 1 86.62 96 ARG A N 1
ATOM 706 C CA . ARG A 1 96 ? -12.125 -20.125 -13.57 1 86.62 96 ARG A CA 1
ATOM 707 C C . ARG A 1 96 ? -10.719 -20.703 -13.492 1 86.62 96 ARG A C 1
ATOM 709 O O . ARG A 1 96 ? -10.227 -21.297 -14.445 1 86.62 96 ARG A O 1
ATOM 716 N N . VAL A 1 97 ? -9.992 -20.641 -12.258 1 94.81 97 VAL A N 1
ATOM 717 C CA . VAL A 1 97 ? -8.609 -21.078 -12.125 1 94.81 97 VAL A CA 1
ATOM 718 C C . VAL A 1 97 ? -8.508 -22.141 -11.023 1 94.81 97 VAL A C 1
ATOM 720 O O . VAL A 1 97 ? -9.047 -21.953 -9.93 1 94.81 97 VAL A O 1
ATOM 723 N N . ALA A 1 98 ? -7.934 -23.297 -11.352 1 95.12 98 ALA A N 1
ATOM 724 C CA . ALA A 1 98 ? -7.605 -24.312 -10.359 1 95.12 98 ALA A CA 1
ATOM 725 C C . ALA A 1 98 ? -6.176 -24.141 -9.852 1 95.12 98 ALA A C 1
ATOM 727 O O . ALA A 1 98 ? -5.258 -23.906 -10.641 1 95.12 98 ALA A O 1
ATOM 728 N N . VAL A 1 99 ? -5.961 -24.234 -8.531 1 95.94 99 VAL A N 1
ATOM 729 C CA . VAL A 1 99 ? -4.629 -24.062 -7.961 1 95.94 99 VAL A CA 1
ATOM 730 C C . VAL A 1 99 ? -4.156 -25.391 -7.367 1 95.94 99 VAL A C 1
ATOM 732 O O . VAL A 1 99 ? -4.875 -26.016 -6.586 1 95.94 99 VAL A O 1
ATOM 735 N N . ASN A 1 100 ? -2.992 -25.812 -7.773 1 96.81 100 ASN A N 1
ATOM 736 C CA . ASN A 1 100 ? -2.34 -27 -7.215 1 96.81 100 ASN A CA 1
ATOM 737 C C . ASN A 1 100 ? -1.076 -26.625 -6.441 1 96.81 100 ASN A C 1
ATOM 739 O O . ASN A 1 100 ? -0.319 -25.75 -6.867 1 96.81 100 ASN A O 1
ATOM 743 N N . TRP A 1 101 ? -0.876 -27.281 -5.336 1 96.94 101 TRP A N 1
ATOM 744 C CA . TRP A 1 101 ? 0.249 -26.984 -4.457 1 96.94 101 TRP A CA 1
ATOM 745 C C . TRP A 1 101 ? 1.163 -28.188 -4.301 1 96.94 101 TRP A C 1
ATOM 747 O O . TRP A 1 101 ? 0.689 -29.312 -4.121 1 96.94 101 TRP A O 1
ATOM 757 N N . MET A 1 102 ? 2.436 -27.969 -4.434 1 95 102 MET A N 1
ATOM 758 C CA . MET A 1 102 ? 3.449 -29 -4.203 1 95 102 MET A CA 1
ATOM 759 C C . MET A 1 102 ? 4.582 -28.453 -3.334 1 95 102 MET A C 1
ATOM 761 O O . MET A 1 102 ? 5.625 -28.062 -3.848 1 95 102 MET A O 1
ATOM 765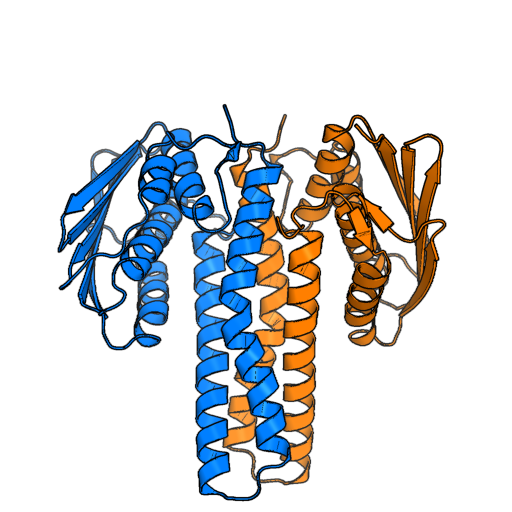 N N . PHE A 1 103 ? 4.387 -28.453 -2.023 1 93.19 103 PHE A N 1
ATOM 766 C CA . PHE A 1 103 ? 5.41 -27.984 -1.096 1 93.19 103 PHE A CA 1
ATOM 767 C C . PHE A 1 103 ? 6.195 -29.141 -0.515 1 93.19 103 PHE A C 1
ATOM 769 O O . PHE A 1 103 ? 5.605 -30.125 -0.04 1 93.19 103 PHE A O 1
ATOM 776 N N . GLY A 1 104 ? 7.453 -29.078 -0.566 1 92.12 104 GLY A N 1
ATOM 777 C CA . GLY A 1 104 ? 8.312 -30.047 0.075 1 92.12 104 GLY A CA 1
ATOM 778 C C . GLY A 1 104 ? 8.672 -29.688 1.503 1 92.12 104 GLY A C 1
ATOM 779 O O . GLY A 1 104 ? 9.5 -30.359 2.127 1 92.12 104 GLY A O 1
ATOM 780 N N . VAL A 1 105 ? 8.195 -28.594 2.018 1 93.31 105 VAL A N 1
ATOM 781 C CA . VAL A 1 105 ? 8.516 -28.094 3.348 1 93.31 105 VAL A CA 1
ATOM 782 C C . VAL A 1 105 ? 7.266 -27.484 3.984 1 93.31 105 VAL A C 1
ATOM 784 O O . VAL A 1 105 ? 6.297 -27.172 3.289 1 93.31 105 VAL A O 1
ATOM 787 N N . ASP A 1 106 ? 7.297 -27.312 5.293 1 93.94 106 ASP A N 1
ATOM 788 C CA . ASP A 1 106 ? 6.141 -26.781 6.016 1 93.94 106 ASP A CA 1
ATOM 789 C C . ASP A 1 106 ? 6.27 -25.281 6.242 1 93.94 106 ASP A C 1
ATOM 791 O O . ASP A 1 106 ? 5.301 -24.625 6.609 1 93.94 106 ASP A O 1
ATOM 795 N N . SER A 1 107 ? 7.523 -24.844 6.012 1 93.81 107 SER A N 1
ATOM 796 C CA . SER A 1 107 ? 7.762 -23.422 6.195 1 93.81 107 SER A CA 1
ATOM 797 C C . SER A 1 107 ? 8.844 -22.922 5.246 1 93.81 107 SER A C 1
ATOM 799 O O . SER A 1 107 ? 9.648 -23.703 4.742 1 93.81 107 SER A O 1
ATOM 801 N N . LEU A 1 108 ? 8.766 -21.672 4.91 1 93.31 108 LEU A N 1
ATOM 802 C CA . LEU A 1 108 ? 9.727 -20.984 4.055 1 93.31 108 LEU A CA 1
ATOM 803 C C . LEU A 1 108 ? 10.203 -19.688 4.703 1 93.31 108 LEU A C 1
ATOM 805 O O . LEU A 1 108 ? 9.461 -19.062 5.465 1 93.31 108 LEU A O 1
ATOM 809 N N . PRO A 1 109 ? 11.438 -19.391 4.406 1 91.12 109 PRO A N 1
ATOM 810 C CA . PRO A 1 109 ? 11.844 -18.047 4.844 1 91.12 109 PRO A CA 1
ATOM 811 C C . PRO A 1 109 ? 10.969 -16.953 4.258 1 91.12 109 PRO A C 1
ATOM 813 O O . PRO A 1 109 ? 10.445 -17.094 3.15 1 91.12 109 PRO A O 1
ATOM 816 N N . LYS A 1 110 ? 10.852 -15.852 4.906 1 90.69 110 LYS A N 1
ATOM 817 C CA . LYS A 1 110 ? 9.953 -14.758 4.547 1 90.69 110 LYS A CA 1
ATOM 818 C C . LYS A 1 110 ? 10.219 -14.273 3.125 1 90.69 110 LYS A C 1
ATOM 820 O O . LYS A 1 110 ? 9.289 -14.109 2.334 1 90.69 110 LYS A O 1
ATOM 825 N N . PRO A 1 111 ? 11.523 -14.086 2.773 1 91.62 111 PRO A N 1
ATOM 826 C CA . PRO A 1 111 ? 11.758 -13.648 1.396 1 91.62 111 PRO A CA 1
ATOM 827 C C . PRO A 1 111 ? 11.25 -14.656 0.364 1 91.62 111 PRO A C 1
ATOM 829 O O . PRO A 1 111 ? 10.797 -14.266 -0.715 1 91.62 111 PRO A O 1
ATOM 832 N N . ALA A 1 112 ? 11.305 -15.875 0.75 1 94.88 112 ALA A N 1
ATOM 833 C CA . ALA A 1 112 ? 10.82 -16.922 -0.149 1 94.88 112 ALA A CA 1
ATOM 834 C C . ALA A 1 112 ? 9.297 -16.891 -0.272 1 94.88 112 ALA A C 1
ATOM 8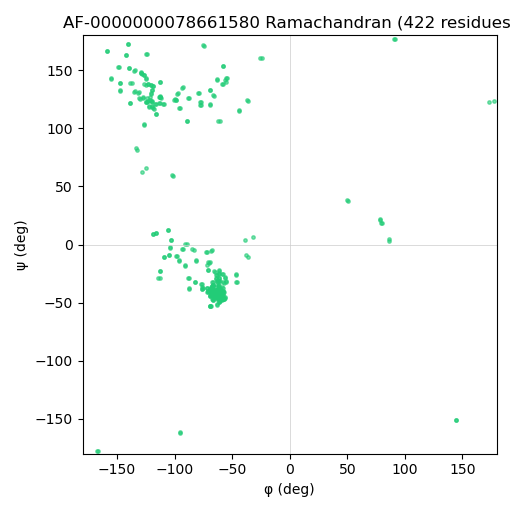36 O O . ALA A 1 112 ? 8.758 -17.047 -1.365 1 94.88 112 ALA A O 1
ATOM 837 N N . VAL A 1 113 ? 8.664 -16.656 0.795 1 95.06 113 VAL A N 1
ATOM 838 C CA . VAL A 1 113 ? 7.211 -16.594 0.778 1 95.06 113 VAL A CA 1
ATOM 839 C C . VAL A 1 113 ? 6.762 -15.375 -0.037 1 95.06 113 VAL A C 1
ATOM 841 O O . VAL A 1 113 ? 5.832 -15.469 -0.842 1 95.06 113 VAL A O 1
ATOM 844 N N . LYS A 1 114 ? 7.398 -14.266 0.161 1 95.5 114 LYS A N 1
ATOM 845 C CA . LYS A 1 114 ? 7.094 -13.078 -0.631 1 95.5 114 LYS A CA 1
ATOM 846 C C . LYS A 1 114 ? 7.27 -13.352 -2.121 1 95.5 114 LYS A C 1
ATOM 848 O O . LYS A 1 114 ? 6.41 -12.992 -2.93 1 95.5 114 LYS A O 1
ATOM 853 N N . THR A 1 115 ? 8.391 -13.969 -2.391 1 96.88 115 THR A N 1
ATOM 854 C CA . THR A 1 115 ? 8.68 -14.312 -3.779 1 96.88 115 THR A CA 1
ATOM 855 C C . THR A 1 115 ? 7.602 -15.219 -4.352 1 96.88 115 THR A C 1
ATOM 857 O O . THR A 1 115 ? 7.074 -14.961 -5.434 1 96.88 115 THR A O 1
ATOM 860 N N . LEU A 1 116 ? 7.266 -16.203 -3.574 1 97.75 116 LEU A N 1
ATOM 861 C CA . LEU A 1 116 ? 6.25 -17.172 -3.979 1 97.75 116 LEU A CA 1
ATOM 862 C C . LEU A 1 116 ? 4.918 -16.469 -4.25 1 97.75 116 LEU A C 1
ATOM 864 O O . LEU A 1 116 ? 4.297 -16.703 -5.293 1 97.75 116 LEU A O 1
ATOM 868 N N . LEU A 1 117 ? 4.508 -15.641 -3.426 1 97.5 117 LEU A N 1
ATOM 869 C CA . LEU A 1 117 ? 3.223 -14.961 -3.543 1 97.5 117 LEU A CA 1
ATOM 870 C C . LEU A 1 117 ? 3.213 -14.023 -4.742 1 97.5 117 LEU A C 1
ATOM 872 O O . LEU A 1 117 ? 2.227 -13.961 -5.48 1 97.5 117 LEU A O 1
ATOM 876 N N . ASN A 1 118 ? 4.254 -13.328 -4.914 1 97.94 118 ASN A N 1
ATOM 877 C CA . ASN A 1 118 ? 4.305 -12.406 -6.047 1 97.94 118 ASN A CA 1
ATOM 878 C C . ASN A 1 118 ? 4.348 -13.156 -7.375 1 97.94 118 ASN A C 1
ATOM 880 O O . ASN A 1 118 ? 3.721 -12.734 -8.352 1 97.94 118 ASN A O 1
ATOM 884 N N . LEU A 1 119 ? 5.078 -14.242 -7.391 1 98.38 119 LEU A N 1
ATOM 885 C CA . LEU A 1 119 ? 5.074 -15.055 -8.602 1 98.38 119 LEU A CA 1
ATOM 886 C C . LEU A 1 119 ? 3.684 -15.617 -8.875 1 98.38 119 LEU A C 1
ATOM 888 O O . LEU A 1 119 ? 3.242 -15.672 -10.023 1 98.38 119 LEU A O 1
ATOM 892 N N . ALA A 1 120 ? 3.082 -16.078 -7.84 1 97.5 120 ALA A N 1
ATOM 893 C CA . ALA A 1 120 ? 1.718 -16.578 -7.984 1 97.5 120 ALA A CA 1
ATOM 894 C C . ALA A 1 120 ? 0.791 -15.492 -8.523 1 97.5 120 ALA A C 1
ATOM 896 O O . ALA A 1 120 ? -0.055 -15.758 -9.383 1 97.5 120 ALA A O 1
ATOM 897 N N . LEU A 1 121 ? 0.916 -14.305 -8.023 1 96.31 121 LEU A N 1
ATOM 898 C CA . LEU A 1 121 ? 0.113 -13.18 -8.5 1 96.31 121 LEU A CA 1
ATOM 899 C C . LEU A 1 121 ? 0.326 -12.953 -9.992 1 96.31 121 LEU A C 1
ATOM 901 O O . LEU A 1 121 ? -0.638 -12.781 -10.742 1 96.31 121 LEU A O 1
ATOM 905 N N . ILE A 1 122 ? 1.59 -12.969 -10.398 1 97.12 122 ILE A N 1
ATOM 906 C CA . ILE A 1 122 ? 1.924 -12.781 -11.805 1 97.12 122 ILE A CA 1
ATOM 907 C C . ILE A 1 122 ? 1.322 -13.906 -12.633 1 97.12 122 ILE A C 1
ATOM 909 O O . ILE A 1 122 ? 0.759 -13.672 -13.703 1 97.12 122 ILE A O 1
ATOM 913 N N . GLY A 1 123 ? 1.447 -15.141 -12.141 1 97 123 GLY A N 1
ATOM 914 C CA . GLY A 1 123 ? 0.851 -16.281 -12.812 1 97 123 GLY A CA 1
ATOM 915 C C . GLY A 1 123 ? -0.655 -16.172 -12.961 1 97 123 GLY A C 1
ATOM 916 O O . GLY A 1 123 ? -1.204 -16.469 -14.023 1 97 123 GLY A O 1
ATOM 917 N N . LEU A 1 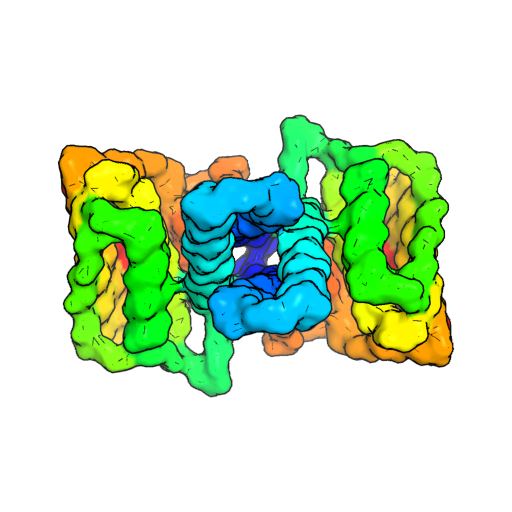124 ? -1.279 -15.75 -11.922 1 94.94 124 LEU A N 1
ATOM 918 C CA . LEU A 1 124 ? -2.73 -15.594 -11.938 1 94.94 124 LEU A CA 1
ATOM 919 C C . LEU A 1 124 ? -3.152 -14.523 -12.945 1 94.94 124 LEU A C 1
ATOM 921 O O . LEU A 1 124 ? -4.121 -14.711 -13.688 1 94.94 124 LEU A O 1
ATOM 925 N N . ASP A 1 125 ? -2.426 -13.414 -12.977 1 93.5 125 ASP A N 1
ATOM 926 C CA . ASP A 1 125 ? -2.723 -12.328 -13.906 1 93.5 125 ASP A CA 1
ATOM 927 C C . ASP A 1 125 ? -2.605 -12.797 -15.359 1 93.5 125 ASP A C 1
ATOM 929 O O . ASP A 1 125 ? -3.25 -12.242 -16.25 1 93.5 125 ASP A O 1
ATOM 933 N N . ALA A 1 126 ? -1.823 -13.805 -15.555 1 95.62 126 ALA A N 1
ATOM 934 C CA . ALA A 1 126 ? -1.587 -14.305 -16.906 1 95.62 126 ALA A CA 1
ATOM 935 C C . ALA A 1 126 ? -2.727 -15.219 -17.359 1 95.62 126 ALA A C 1
ATOM 937 O O . ALA A 1 126 ? -2.834 -15.547 -18.547 1 95.62 126 ALA A O 1
ATOM 938 N N . LEU A 1 127 ? -3.588 -15.656 -16.438 1 94.81 127 LEU A N 1
ATOM 939 C CA . LEU A 1 127 ? -4.66 -16.609 -16.703 1 94.81 127 LEU A CA 1
ATOM 940 C C . LEU A 1 127 ? -6 -15.891 -16.844 1 94.81 127 LEU A C 1
ATOM 942 O O . LEU A 1 127 ? -6.961 -16.234 -16.156 1 94.81 127 LEU A O 1
ATOM 946 N N . VAL A 1 128 ? -6.133 -14.961 -17.781 1 89.56 128 VAL A N 1
ATOM 947 C CA . VAL A 1 128 ? -7.305 -14.109 -17.969 1 89.56 128 VAL A CA 1
ATOM 948 C C . VAL A 1 128 ? -8.508 -14.969 -18.344 1 89.56 128 VAL A C 1
ATOM 950 O O . VAL A 1 128 ? -9.648 -14.648 -18 1 89.56 128 VAL A O 1
ATOM 953 N N . ARG A 1 129 ? -8.32 -16.078 -19 1 89.75 129 ARG A N 1
ATOM 954 C CA . ARG A 1 129 ? -9.414 -16.938 -19.453 1 89.75 129 ARG A CA 1
ATOM 955 C C . ARG A 1 129 ? -9.523 -18.188 -18.594 1 89.75 129 ARG A C 1
ATOM 957 O O . ARG A 1 129 ? -10.156 -19.172 -18.984 1 89.75 129 ARG A O 1
ATOM 964 N N . GLY A 1 130 ? -8.828 -18.141 -17.484 1 93.19 130 GLY A N 1
ATOM 965 C CA . GLY A 1 130 ? -8.859 -19.312 -16.625 1 93.19 130 GLY A CA 1
ATOM 966 C C . GLY A 1 130 ? -7.762 -20.312 -16.938 1 93.19 130 GLY A C 1
ATOM 967 O O . GLY A 1 130 ? -6.969 -20.109 -17.859 1 93.19 130 GLY A O 1
ATOM 968 N N . GLY A 1 131 ? -7.703 -21.344 -16.156 1 95.94 131 GLY A N 1
ATOM 969 C CA . GLY A 1 131 ? -6.68 -22.375 -16.297 1 95.94 131 GLY A CA 1
ATOM 970 C C . GLY A 1 131 ? -6.223 -22.953 -14.984 1 95.94 131 GLY A C 1
ATOM 971 O O . GLY A 1 131 ? -7.035 -23.156 -14.078 1 95.94 131 GLY A O 1
ATOM 972 N N . THR A 1 132 ? -4.969 -23.375 -15.023 1 96.94 132 THR A N 1
ATOM 973 C CA . THR A 1 132 ? -4.41 -24 -13.828 1 96.94 132 THR A CA 1
ATOM 974 C C . THR A 1 132 ? -3.154 -23.266 -13.367 1 96.94 132 THR A C 1
ATOM 976 O O . THR A 1 132 ? -2.332 -22.859 -14.188 1 96.94 132 THR A O 1
ATOM 979 N N . LEU A 1 133 ? -3.043 -23.094 -12.078 1 97.5 133 LEU A N 1
ATOM 980 C CA . LEU A 1 133 ? -1.853 -22.547 -11.43 1 97.5 133 LEU A CA 1
ATOM 981 C C . LEU A 1 133 ? -1.204 -23.578 -10.516 1 97.5 133 LEU A C 1
ATOM 983 O O . LEU A 1 133 ? -1.789 -23.984 -9.508 1 97.5 133 LEU A O 1
ATOM 987 N N . ASP A 1 134 ? -0.042 -24.016 -10.883 1 98.19 134 ASP A N 1
ATOM 988 C CA . ASP A 1 134 ? 0.738 -24.922 -10.047 1 98.19 134 ASP A CA 1
ATOM 989 C C . ASP A 1 134 ? 1.803 -24.172 -9.258 1 98.19 134 ASP A C 1
ATOM 991 O O . ASP A 1 134 ? 2.613 -23.438 -9.844 1 98.19 134 ASP A O 1
ATOM 995 N N . VAL A 1 135 ? 1.803 -24.297 -8 1 98.12 135 VAL A N 1
ATOM 996 C CA . VAL A 1 135 ? 2.746 -23.594 -7.141 1 98.12 135 VAL A CA 1
ATOM 997 C C . VAL A 1 135 ? 3.559 -24.609 -6.336 1 98.12 135 VAL A C 1
ATOM 999 O O . VAL A 1 135 ? 2.994 -25.469 -5.641 1 98.12 135 VAL A O 1
ATOM 1002 N N . GLY A 1 136 ? 4.852 -24.516 -6.457 1 97.56 136 GLY A N 1
ATOM 1003 C CA . GLY A 1 136 ? 5.723 -25.438 -5.746 1 97.56 136 GLY A CA 1
ATOM 1004 C C . GLY A 1 136 ? 6.902 -24.75 -5.082 1 97.56 136 GLY A C 1
ATOM 1005 O O . GLY A 1 136 ? 7.363 -23.703 -5.551 1 97.56 136 GLY A O 1
ATOM 1006 N N . ALA A 1 137 ? 7.375 -25.266 -4.004 1 97.12 137 ALA A N 1
ATOM 1007 C CA . ALA A 1 137 ? 8.586 -24.812 -3.324 1 97.12 137 ALA A CA 1
ATOM 1008 C C . ALA A 1 137 ? 9.305 -25.984 -2.643 1 97.12 137 ALA A C 1
ATOM 1010 O O . ALA A 1 137 ? 8.656 -26.875 -2.092 1 97.12 137 ALA A O 1
ATOM 1011 N N . GLU A 1 138 ? 10.57 -25.984 -2.742 1 95.25 138 GLU A N 1
ATOM 1012 C CA . GLU A 1 138 ? 11.43 -26.953 -2.076 1 95.25 138 GLU A CA 1
ATOM 1013 C C . GLU A 1 138 ? 12.688 -26.297 -1.522 1 95.25 138 GLU A C 1
ATOM 1015 O O . GLU A 1 138 ? 13.078 -25.219 -1.969 1 95.25 138 GLU A O 1
ATOM 1020 N N . VAL A 1 139 ? 13.18 -26.875 -0.518 1 93.94 139 VAL A N 1
ATOM 1021 C CA . VAL A 1 139 ? 14.461 -26.438 0.037 1 93.94 139 VAL A CA 1
ATOM 1022 C C . VAL A 1 139 ? 15.469 -27.578 -0.006 1 93.94 139 VAL A C 1
ATOM 1024 O O . VAL A 1 139 ? 15.195 -28.672 0.501 1 93.94 139 VAL A O 1
ATOM 1027 N N . ARG A 1 140 ? 16.547 -27.344 -0.737 1 92.25 140 ARG A N 1
ATOM 1028 C CA . ARG A 1 140 ? 17.641 -28.312 -0.806 1 92.25 140 ARG A CA 1
ATOM 1029 C C . ARG A 1 140 ? 18.984 -27.656 -0.485 1 92.25 140 ARG A C 1
ATOM 1031 O O . ARG A 1 140 ? 19.359 -26.672 -1.122 1 92.25 140 ARG A O 1
ATOM 1038 N N . ASP A 1 141 ? 19.719 -28.25 0.494 1 92.75 141 ASP A N 1
ATOM 1039 C CA . ASP A 1 141 ? 21.047 -27.781 0.867 1 92.75 141 ASP A CA 1
ATOM 1040 C C . ASP A 1 141 ? 21.047 -26.266 1.117 1 92.75 141 ASP A C 1
ATOM 1042 O O . ASP A 1 141 ? 21.906 -25.547 0.591 1 92.75 141 ASP A O 1
ATOM 1046 N N . GLY A 1 142 ? 20.031 -25.766 1.693 1 90.88 142 GLY A N 1
ATOM 1047 C CA . GLY A 1 142 ? 19.969 -24.359 2.078 1 90.88 142 GLY A CA 1
ATOM 1048 C C . GLY A 1 142 ? 19.484 -23.453 0.957 1 90.88 142 GLY A C 1
ATOM 1049 O O . GLY A 1 142 ? 19.516 -22.234 1.086 1 90.88 142 GLY A O 1
ATOM 1050 N N . VAL A 1 143 ? 19.141 -24.062 -0.125 1 95.81 143 VAL A N 1
ATOM 1051 C CA . VAL A 1 143 ? 18.656 -23.297 -1.27 1 95.81 143 VAL A CA 1
ATOM 1052 C C . VAL A 1 143 ? 17.172 -23.531 -1.472 1 95.81 143 VAL A C 1
ATOM 1054 O O . VAL A 1 143 ? 16.719 -24.688 -1.573 1 95.81 143 VAL A O 1
ATOM 1057 N N . THR A 1 144 ? 16.438 -22.438 -1.408 1 96.94 144 THR A N 1
ATOM 1058 C CA . THR A 1 144 ? 15.008 -22.531 -1.676 1 96.94 144 THR A CA 1
ATOM 1059 C C . THR A 1 144 ? 14.727 -22.375 -3.168 1 96.94 144 THR A C 1
ATOM 1061 O O . THR A 1 144 ? 15.195 -21.438 -3.803 1 96.94 144 THR A O 1
ATOM 1064 N N . GLU A 1 145 ? 14.008 -23.359 -3.688 1 97.88 145 GLU A N 1
ATOM 1065 C CA . GLU A 1 145 ? 13.562 -23.297 -5.078 1 97.88 145 GLU A CA 1
ATOM 1066 C C . GLU A 1 145 ? 12.047 -23.156 -5.16 1 97.88 145 GLU A C 1
ATOM 1068 O O . GLU A 1 145 ? 11.305 -23.922 -4.527 1 97.88 145 GLU A O 1
ATOM 1073 N N . ILE A 1 146 ? 11.602 -22.172 -5.875 1 98.19 146 ILE A N 1
ATOM 1074 C CA . ILE A 1 146 ? 10.18 -21.891 -6.066 1 98.19 146 ILE A CA 1
ATOM 1075 C C . ILE A 1 146 ? 9.828 -21.984 -7.551 1 98.19 146 ILE A C 1
ATOM 1077 O O . ILE A 1 146 ? 10.578 -21.5 -8.398 1 98.19 146 ILE A O 1
ATOM 1081 N N . VAL A 1 147 ? 8.727 -22.609 -7.844 1 98.5 147 VAL A N 1
ATOM 1082 C CA . VAL A 1 147 ? 8.242 -22.672 -9.219 1 98.5 147 VAL A CA 1
ATOM 1083 C C . VAL A 1 147 ? 6.746 -22.391 -9.258 1 98.5 147 VAL A C 1
ATOM 1085 O O . VAL A 1 147 ? 5.988 -22.906 -8.43 1 98.5 147 VAL A O 1
ATOM 1088 N N . VAL A 1 148 ? 6.324 -21.531 -10.117 1 98.56 148 VAL A N 1
ATOM 1089 C CA . VAL A 1 148 ? 4.922 -21.266 -10.414 1 98.56 148 VAL A CA 1
ATOM 1090 C C . VAL A 1 148 ? 4.656 -21.484 -11.898 1 98.56 148 VAL A C 1
ATOM 1092 O O . VAL A 1 148 ? 5.301 -20.859 -12.75 1 98.56 148 VAL A O 1
ATOM 1095 N N . ARG A 1 149 ? 3.758 -22.312 -12.188 1 98.62 149 ARG A N 1
ATOM 1096 C CA . ARG A 1 149 ? 3.377 -22.594 -13.57 1 98.62 149 ARG A CA 1
ATOM 1097 C C . ARG A 1 149 ? 1.914 -22.234 -13.812 1 98.62 149 ARG A C 1
ATOM 1099 O O . ARG A 1 149 ? 1.019 -22.781 -13.156 1 98.62 149 ARG A O 1
ATOM 1106 N N . ALA A 1 150 ? 1.708 -21.328 -14.672 1 98.19 150 ALA A N 1
ATOM 1107 C CA . ALA A 1 150 ? 0.372 -20.984 -15.156 1 98.19 150 ALA A CA 1
ATOM 1108 C C . ALA A 1 150 ? 0.102 -21.609 -16.516 1 98.19 150 ALA A C 1
ATOM 1110 O O . ALA A 1 150 ? 0.875 -21.438 -17.453 1 98.19 150 ALA A O 1
ATOM 1111 N N . ALA A 1 151 ? -0.952 -22.359 -16.594 1 98.06 151 ALA A N 1
ATOM 1112 C CA . ALA A 1 151 ? -1.307 -23.016 -17.844 1 98.06 151 ALA A CA 1
ATOM 1113 C C . ALA A 1 151 ? -2.773 -22.781 -18.188 1 98.06 151 ALA A C 1
ATOM 1115 O O . ALA A 1 151 ? -3.646 -22.891 -17.328 1 98.06 151 ALA A O 1
ATOM 1116 N N . GLY A 1 152 ? -2.984 -22.391 -19.391 1 96.19 152 GLY A N 1
ATOM 1117 C CA . GLY A 1 152 ? -4.328 -22.156 -19.906 1 96.19 152 GLY A CA 1
ATOM 1118 C C . GLY A 1 152 ? -4.375 -22 -21.406 1 96.19 152 GLY A C 1
ATOM 1119 O O . GLY A 1 152 ? -3.373 -22.219 -22.094 1 96.19 152 GLY A O 1
ATOM 1120 N N . GLN A 1 153 ? -5.57 -21.734 -21.969 1 94.12 153 GLN A N 1
ATOM 1121 C CA . GLN A 1 153 ? -5.777 -21.656 -23.406 1 94.12 153 GLN A CA 1
ATOM 1122 C C . GLN A 1 153 ? -4.867 -20.609 -24.047 1 94.12 153 GLN A C 1
ATOM 1124 O O . GLN A 1 153 ? -4.312 -20.828 -25.125 1 94.12 153 GLN A O 1
ATOM 1129 N N . ARG A 1 154 ? -4.75 -19.516 -23.359 1 94.62 154 ARG A N 1
ATOM 1130 C CA . ARG A 1 154 ? -3.887 -18.422 -23.797 1 94.62 154 ARG A CA 1
ATOM 1131 C C . ARG A 1 154 ? -3.293 -17.688 -22.594 1 94.62 154 ARG A C 1
ATOM 1133 O O . ARG A 1 154 ? -4.004 -17.375 -21.641 1 94.62 154 ARG A O 1
ATOM 1140 N N . ILE A 1 155 ? -2.01 -17.469 -22.688 1 96.56 155 ILE A N 1
ATOM 1141 C CA . ILE A 1 155 ? -1.302 -16.75 -21.625 1 96.56 155 ILE A CA 1
ATOM 1142 C C . ILE A 1 155 ? -1.188 -15.273 -22 1 96.56 155 ILE A C 1
ATOM 1144 O O . ILE A 1 155 ? -0.647 -14.938 -23.062 1 96.56 155 ILE A O 1
ATOM 1148 N N . ALA A 1 156 ? -1.771 -14.469 -21.219 1 95.25 156 ALA A N 1
ATOM 1149 C CA . ALA A 1 156 ? -1.585 -13.023 -21.344 1 95.25 156 ALA A CA 1
ATOM 1150 C C . ALA A 1 156 ? -0.395 -12.555 -20.5 1 95.25 156 ALA A C 1
ATOM 1152 O O . ALA A 1 156 ? -0.456 -12.539 -19.281 1 95.25 156 ALA A O 1
ATOM 1153 N N . PHE A 1 157 ? 0.684 -12.234 -21.141 1 95.5 157 PHE A N 1
ATOM 1154 C CA . PHE A 1 157 ? 1.899 -11.891 -20.406 1 95.5 157 PHE A CA 1
ATOM 1155 C C . PHE A 1 157 ? 2.598 -10.703 -21.062 1 95.5 157 PHE A C 1
ATOM 1157 O O . PHE A 1 157 ? 2.871 -10.711 -22.25 1 95.5 157 PHE A O 1
ATOM 1164 N N . ASP A 1 158 ? 2.781 -9.648 -20.297 1 95.25 158 ASP A N 1
ATOM 1165 C CA . ASP A 1 158 ? 3.535 -8.477 -20.719 1 95.25 158 ASP A CA 1
ATOM 1166 C C . ASP A 1 158 ? 5.039 -8.727 -20.641 1 95.25 158 ASP A C 1
ATOM 1168 O O . ASP A 1 158 ? 5.574 -8.977 -19.562 1 95.25 158 ASP A O 1
ATOM 1172 N N . PRO A 1 159 ? 5.75 -8.625 -21.734 1 95.94 159 PRO A N 1
ATOM 1173 C CA . PRO A 1 159 ? 7.191 -8.883 -21.734 1 95.94 159 PRO A CA 1
ATOM 1174 C C . PRO A 1 159 ? 7.945 -8.008 -20.734 1 95.94 159 PRO A C 1
ATOM 1176 O O . PRO A 1 159 ? 8.984 -8.422 -20.219 1 95.94 159 PRO A O 1
ATOM 1179 N N . ALA A 1 160 ? 7.441 -6.855 -20.453 1 97.19 160 ALA A N 1
ATOM 1180 C CA . ALA A 1 160 ? 8.094 -5.965 -19.5 1 97.19 160 ALA A CA 1
ATOM 1181 C C . ALA A 1 160 ? 8.148 -6.598 -18.109 1 97.19 160 ALA A C 1
ATOM 1183 O O . ALA A 1 160 ? 9.102 -6.363 -17.359 1 97.19 160 ALA A O 1
ATOM 1184 N N . ILE A 1 161 ? 7.18 -7.402 -17.797 1 97.88 161 ILE A N 1
ATOM 1185 C CA . ILE A 1 161 ? 7.168 -8.094 -16.516 1 97.88 161 ILE A CA 1
ATOM 1186 C C . ILE A 1 161 ? 8.312 -9.102 -16.469 1 97.88 161 ILE A C 1
ATOM 1188 O O . ILE A 1 161 ? 9.023 -9.195 -15.461 1 97.88 161 ILE A O 1
ATOM 1192 N N . GLY A 1 162 ? 8.484 -9.836 -17.578 1 97.56 162 GLY A N 1
ATOM 1193 C CA . GLY A 1 162 ? 9.602 -10.758 -17.656 1 97.56 162 GLY A CA 1
ATOM 1194 C C . GLY A 1 162 ? 10.953 -10.078 -17.547 1 97.56 162 GLY A C 1
ATOM 1195 O O . GLY A 1 162 ? 11.836 -10.547 -16.828 1 97.56 162 GLY A O 1
ATOM 1196 N N . GLN A 1 163 ? 11.07 -9.008 -18.219 1 97.12 163 GLN A N 1
ATOM 1197 C CA . GLN A 1 163 ? 12.305 -8.227 -18.156 1 97.12 163 GLN A CA 1
ATOM 1198 C C . GLN A 1 163 ? 12.57 -7.727 -16.75 1 97.12 163 GLN A C 1
ATOM 1200 O O . GLN A 1 163 ? 13.719 -7.723 -16.281 1 97.12 163 GLN A O 1
ATOM 1205 N N . ALA A 1 164 ? 11.547 -7.277 -16.047 1 96.75 164 ALA A N 1
ATOM 1206 C CA . ALA A 1 164 ? 11.695 -6.809 -14.672 1 96.75 164 ALA A CA 1
ATOM 1207 C C . ALA A 1 164 ? 12.125 -7.941 -13.75 1 96.75 164 ALA A C 1
ATOM 1209 O O . ALA A 1 164 ? 12.961 -7.746 -12.867 1 96.75 164 ALA A O 1
ATOM 1210 N N . LEU A 1 165 ? 11.555 -9.133 -14 1 97.75 165 LEU A N 1
ATOM 1211 C CA . LEU A 1 165 ? 11.906 -10.297 -13.195 1 97.75 165 LEU A CA 1
ATOM 1212 C C . LEU A 1 165 ? 13.383 -10.648 -13.359 1 97.75 165 LEU A C 1
ATOM 1214 O O . LEU A 1 165 ? 14.023 -11.078 -12.398 1 97.75 165 LEU A O 1
ATOM 1218 N N . GLU A 1 166 ? 13.844 -10.375 -14.508 1 95.81 166 GLU A N 1
ATOM 121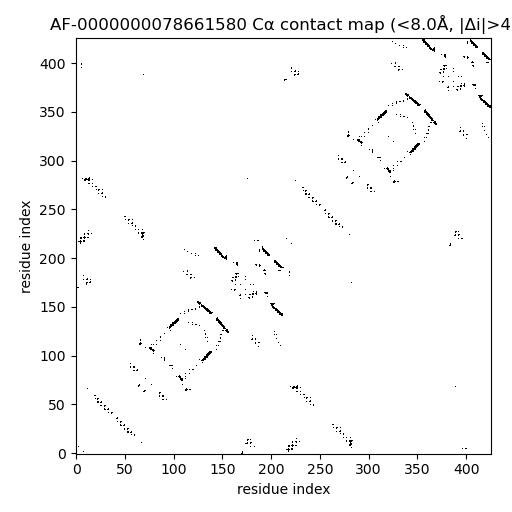9 C CA . GLU A 1 166 ? 15.234 -10.734 -14.805 1 95.81 166 GLU A CA 1
ATOM 1220 C C . GLU A 1 166 ? 16.172 -9.57 -14.508 1 95.81 166 GLU A C 1
ATOM 1222 O O . GLU A 1 166 ? 17.391 -9.695 -14.68 1 95.81 166 GLU A O 1
ATOM 1227 N N . GLY A 1 167 ? 15.625 -8.539 -14.148 1 94.06 167 GLY A N 1
ATOM 1228 C CA . GLY A 1 167 ? 16.438 -7.367 -13.836 1 94.06 167 GLY A CA 1
ATOM 1229 C C . GLY A 1 167 ? 16.906 -6.621 -15.07 1 94.06 167 GLY A C 1
ATOM 1230 O O . GLY A 1 167 ? 17.891 -5.887 -15.016 1 94.06 167 GLY A O 1
ATOM 1231 N N . ALA A 1 168 ? 16.234 -6.797 -16.141 1 94.88 168 ALA A N 1
ATOM 1232 C CA . ALA A 1 168 ? 16.688 -6.238 -17.406 1 94.88 168 ALA A CA 1
ATOM 1233 C C . ALA A 1 168 ? 15.852 -5.027 -17.797 1 94.88 168 ALA A C 1
ATOM 1235 O O . ALA A 1 168 ? 16.156 -4.348 -18.781 1 94.88 168 ALA A O 1
ATOM 1236 N N . LEU A 1 169 ? 14.766 -4.766 -17.094 1 94.75 169 LEU A N 1
ATOM 1237 C CA . LEU A 1 169 ? 13.922 -3.619 -17.406 1 94.75 169 LEU A CA 1
ATOM 1238 C C . LEU A 1 169 ? 14.539 -2.328 -16.891 1 94.75 169 LEU A C 1
ATOM 1240 O O . LEU A 1 169 ? 14.836 -2.213 -15.695 1 94.75 169 LEU A O 1
ATOM 1244 N N . PRO A 1 170 ? 14.766 -1.378 -17.781 1 93 170 PRO A N 1
ATOM 1245 C CA . PRO A 1 170 ? 15.297 -0.097 -17.312 1 93 170 PRO A CA 1
ATOM 1246 C C . PRO A 1 170 ? 14.43 0.529 -16.219 1 93 170 PRO A C 1
ATOM 1248 O O . PRO A 1 170 ? 13.203 0.428 -16.266 1 93 170 PRO A O 1
ATOM 1251 N N . THR A 1 171 ? 15.062 1.15 -15.273 1 89.12 171 THR A N 1
ATOM 1252 C CA . THR A 1 171 ? 14.375 1.747 -14.133 1 89.12 171 THR A CA 1
ATOM 1253 C C . THR A 1 171 ? 13.336 2.766 -14.602 1 89.12 171 THR A C 1
ATOM 1255 O O . THR A 1 171 ? 12.281 2.91 -13.984 1 89.12 171 THR A O 1
ATOM 1258 N N . SER A 1 172 ? 13.578 3.475 -15.695 1 89.31 172 SER A N 1
ATOM 1259 C CA . SER A 1 172 ? 12.672 4.496 -16.219 1 89.31 172 SER A CA 1
ATOM 1260 C C . SER A 1 172 ? 11.398 3.871 -16.781 1 89.31 172 SER A C 1
ATOM 1262 O O . SER A 1 172 ? 10.391 4.562 -16.969 1 89.31 172 SER A O 1
ATOM 1264 N N . GLU A 1 173 ? 11.406 2.572 -17 1 92.38 173 GLU A N 1
ATOM 1265 C CA . GLU A 1 173 ? 10.25 1.898 -17.594 1 92.38 173 GLU A CA 1
ATOM 1266 C C . GLU A 1 173 ? 9.461 1.127 -16.547 1 92.38 173 GLU A C 1
ATOM 1268 O O . GLU A 1 173 ? 8.414 0.549 -16.844 1 92.38 173 GLU A O 1
ATOM 1273 N N . LEU A 1 174 ? 9.969 1.167 -15.359 1 92.69 174 LEU A N 1
ATOM 1274 C CA . LEU A 1 174 ? 9.234 0.526 -14.273 1 92.69 174 LEU A CA 1
ATOM 1275 C C . LEU A 1 174 ? 7.887 1.212 -14.055 1 92.69 174 LEU A C 1
ATOM 1277 O O . LEU A 1 174 ? 7.773 2.43 -14.219 1 92.69 174 LEU A O 1
ATOM 1281 N N . SER A 1 175 ? 6.891 0.446 -13.766 1 93.44 175 SER A N 1
ATOM 1282 C CA . SER A 1 175 ? 5.527 0.904 -13.516 1 93.44 175 SER A CA 1
ATOM 1283 C C . SER A 1 175 ? 4.887 0.129 -12.367 1 93.44 175 SER A C 1
ATOM 1285 O O . SER A 1 175 ? 5.492 -0.8 -11.828 1 93.44 175 SER A O 1
ATOM 1287 N N . SER A 1 176 ? 3.752 0.586 -12.008 1 93.69 176 SER A N 1
ATOM 1288 C CA . SER A 1 176 ? 3.021 -0.139 -10.977 1 93.69 176 SER A CA 1
ATOM 1289 C C . SER A 1 176 ? 2.748 -1.578 -11.391 1 93.69 176 SER A C 1
ATOM 1291 O O . SER A 1 176 ? 2.691 -2.477 -10.555 1 93.69 176 SER A O 1
ATOM 1293 N N . ARG A 1 177 ? 2.701 -1.854 -12.641 1 93.62 177 ARG A N 1
ATOM 1294 C CA . ARG A 1 177 ? 2.422 -3.184 -13.172 1 93.62 177 ARG A CA 1
ATOM 1295 C C . ARG A 1 177 ? 3.643 -4.09 -13.055 1 93.62 177 ARG A C 1
ATOM 1297 O O . ARG A 1 177 ? 3.512 -5.285 -12.781 1 93.62 177 ARG A O 1
ATOM 1304 N N . THR A 1 178 ? 4.832 -3.504 -13.203 1 96.12 178 THR A N 1
ATOM 1305 C CA . THR A 1 178 ? 6.055 -4.297 -13.219 1 96.12 178 THR A CA 1
ATOM 1306 C C . THR A 1 178 ? 6.73 -4.293 -11.852 1 96.12 178 THR A C 1
ATOM 1308 O O . THR A 1 178 ? 7.652 -5.07 -11.602 1 96.12 178 THR A O 1
ATOM 1311 N N . ALA A 1 179 ? 6.254 -3.441 -10.961 1 94.81 179 ALA A N 1
ATOM 1312 C CA . ALA A 1 179 ? 6.914 -3.221 -9.672 1 94.81 179 ALA A CA 1
ATOM 1313 C C . ALA A 1 179 ? 6.996 -4.516 -8.867 1 94.81 179 ALA A C 1
ATOM 1315 O O . ALA A 1 179 ? 8.039 -4.828 -8.289 1 94.81 179 ALA A O 1
ATOM 1316 N N . PRO A 1 180 ? 5.938 -5.344 -8.859 1 96.25 180 PRO A N 1
ATOM 1317 C CA . PRO A 1 180 ? 6.055 -6.617 -8.148 1 96.25 180 PRO A CA 1
ATOM 1318 C C . PRO A 1 180 ? 7.164 -7.504 -8.703 1 96.25 180 PRO A C 1
ATOM 1320 O O . PRO A 1 180 ? 7.895 -8.141 -7.934 1 96.25 180 PRO A O 1
ATOM 1323 N N . ALA A 1 181 ? 7.27 -7.492 -10 1 97.62 181 ALA A N 1
ATOM 1324 C CA . ALA A 1 181 ? 8.328 -8.273 -10.641 1 97.62 181 ALA A CA 1
ATOM 1325 C C . ALA A 1 181 ? 9.703 -7.75 -10.25 1 97.62 181 ALA A C 1
ATOM 1327 O O . ALA A 1 181 ? 10.617 -8.531 -9.977 1 97.62 181 ALA A O 1
ATOM 1328 N N . ALA A 1 182 ? 9.828 -6.48 -10.25 1 95.5 182 ALA A N 1
ATOM 1329 C CA . ALA A 1 182 ? 11.094 -5.863 -9.844 1 95.5 182 ALA A CA 1
ATOM 1330 C C . ALA A 1 182 ? 11.43 -6.203 -8.398 1 95.5 182 ALA A C 1
ATOM 1332 O O . ALA A 1 182 ? 12.594 -6.438 -8.062 1 95.5 182 ALA A O 1
ATOM 1333 N N . MET A 1 183 ? 10.398 -6.207 -7.551 1 95.56 183 MET A N 1
ATOM 1334 C CA . MET A 1 183 ? 10.602 -6.582 -6.152 1 95.56 183 MET A CA 1
ATOM 1335 C C . MET A 1 183 ? 11.133 -8.008 -6.047 1 95.56 183 MET A C 1
ATOM 1337 O O . MET A 1 183 ? 12.062 -8.273 -5.277 1 95.56 183 MET A O 1
ATOM 1341 N N . VAL A 1 184 ? 10.547 -8.914 -6.801 1 97 184 VAL A N 1
ATOM 1342 C CA . VAL A 1 184 ? 10.961 -10.312 -6.781 1 97 184 VAL A CA 1
ATOM 1343 C C . VAL A 1 184 ? 12.422 -10.422 -7.203 1 97 184 VAL A C 1
ATOM 1345 O O . VAL A 1 184 ? 13.203 -11.148 -6.574 1 97 184 VAL A O 1
ATOM 1348 N N . HIS A 1 185 ? 12.766 -9.711 -8.219 1 96.69 185 HIS A N 1
ATOM 1349 C CA . HIS A 1 185 ? 14.156 -9.711 -8.664 1 96.69 185 HIS A CA 1
ATOM 1350 C C . HIS A 1 185 ? 15.094 -9.242 -7.555 1 96.69 185 HIS A C 1
ATOM 1352 O O . HIS A 1 185 ? 16.125 -9.875 -7.301 1 96.69 185 HIS A O 1
ATOM 1358 N N . GLN A 1 186 ? 14.727 -8.188 -6.91 1 93.88 186 GLN A N 1
ATOM 1359 C CA . GLN A 1 186 ? 15.586 -7.629 -5.871 1 93.88 186 GLN A CA 1
ATOM 1360 C C . GLN A 1 186 ? 15.68 -8.57 -4.672 1 93.88 186 GLN A C 1
ATOM 1362 O O . GLN A 1 186 ? 16.734 -8.68 -4.047 1 93.88 186 GLN A O 1
ATOM 1367 N N . LEU A 1 187 ? 14.586 -9.156 -4.359 1 93.38 187 LEU A N 1
ATOM 1368 C CA . LEU A 1 187 ? 14.594 -10.125 -3.27 1 93.38 187 LEU A CA 1
ATOM 1369 C C . LEU A 1 187 ? 15.578 -11.258 -3.559 1 93.38 187 LEU A C 1
ATOM 1371 O O . LEU A 1 187 ? 16.359 -11.648 -2.688 1 93.38 187 LEU A O 1
ATOM 1375 N N . ALA A 1 188 ? 15.5 -11.789 -4.777 1 95.62 188 ALA A N 1
ATOM 1376 C CA . ALA A 1 188 ? 16.406 -12.875 -5.172 1 95.62 188 ALA A CA 1
ATOM 1377 C C . ALA A 1 188 ? 17.844 -12.406 -5.195 1 95.62 188 ALA A C 1
ATOM 1379 O O . ALA A 1 188 ? 18.734 -13.07 -4.656 1 95.62 188 ALA A O 1
ATOM 1380 N N . ALA A 1 189 ? 18.062 -11.25 -5.773 1 93.5 189 ALA A N 1
ATOM 1381 C CA . ALA A 1 189 ? 19.406 -10.703 -5.895 1 93.5 189 ALA A CA 1
ATOM 1382 C C . ALA A 1 189 ? 20.016 -10.445 -4.52 1 93.5 189 ALA A C 1
ATOM 1384 O O . ALA A 1 189 ? 21.234 -10.617 -4.336 1 93.5 189 ALA A O 1
ATOM 1385 N N . ALA A 1 190 ? 19.234 -10.047 -3.588 1 90 190 ALA A N 1
ATOM 1386 C CA . ALA A 1 190 ? 19.703 -9.695 -2.248 1 90 190 ALA A CA 1
ATOM 1387 C C . ALA A 1 190 ? 20.344 -10.898 -1.568 1 90 190 ALA A C 1
ATOM 1389 O O . ALA A 1 190 ? 21.203 -10.742 -0.689 1 90 190 ALA A O 1
ATOM 1390 N N . VAL A 1 191 ? 20.016 -12.094 -1.994 1 91.31 191 VAL A N 1
ATOM 1391 C CA . VAL A 1 191 ? 20.547 -13.289 -1.339 1 91.31 191 VAL A CA 1
ATOM 1392 C C . VAL A 1 191 ? 21.422 -14.07 -2.316 1 91.31 191 VAL A C 1
ATOM 1394 O O . VAL A 1 191 ? 21.719 -15.242 -2.082 1 91.31 191 VAL A O 1
ATOM 1397 N N . GLY A 1 192 ? 21.688 -13.422 -3.463 1 94.25 192 GLY A N 1
ATOM 1398 C CA . GLY A 1 192 ? 22.562 -14.031 -4.445 1 94.25 192 GLY A CA 1
ATOM 1399 C C . GLY A 1 192 ? 21.859 -15.078 -5.297 1 94.25 192 GLY A C 1
ATOM 1400 O O . GLY A 1 192 ? 22.5 -15.992 -5.824 1 94.25 192 GLY A O 1
ATOM 1401 N N . GLY A 1 193 ? 20.547 -15.031 -5.309 1 96.81 193 GLY A N 1
ATOM 1402 C CA . GLY A 1 193 ? 19.766 -15.945 -6.121 1 96.81 193 GLY A CA 1
ATOM 1403 C C . GLY A 1 193 ? 19.375 -15.375 -7.473 1 96.81 193 GLY A C 1
ATOM 1404 O O . GLY A 1 193 ? 20.062 -14.492 -7.992 1 96.81 193 GLY A O 1
ATOM 1405 N N . GLY A 1 194 ? 18.375 -15.992 -8.086 1 96.75 194 GLY A N 1
ATOM 1406 C CA . GLY A 1 194 ? 17.922 -15.562 -9.398 1 96.75 194 GLY A CA 1
ATOM 1407 C C . GLY A 1 194 ? 16.5 -15.992 -9.727 1 96.75 194 GLY A C 1
ATOM 1408 O O . GLY A 1 194 ? 15.906 -16.766 -8.977 1 96.75 194 GLY A O 1
ATOM 1409 N N . VAL A 1 195 ? 16 -15.375 -10.773 1 97.94 195 VAL A N 1
ATOM 1410 C CA . VAL A 1 195 ? 14.656 -15.664 -11.266 1 97.94 195 VAL A CA 1
ATOM 1411 C C . VAL A 1 195 ? 14.711 -16.047 -12.742 1 97.94 195 VAL A C 1
ATOM 1413 O O . VAL A 1 195 ? 15.539 -15.531 -13.492 1 97.94 195 VAL A O 1
ATOM 1416 N N . GLN A 1 196 ? 13.906 -16.969 -13.109 1 96.88 196 GLN A N 1
ATOM 1417 C CA . GLN A 1 196 ? 13.812 -17.406 -14.492 1 96.88 196 GLN A CA 1
ATOM 1418 C C . GLN A 1 196 ? 12.367 -17.344 -15 1 96.88 196 GLN A C 1
ATOM 1420 O O . GLN A 1 196 ? 11.43 -17.562 -14.234 1 96.88 196 GLN A O 1
ATOM 1425 N N . VAL A 1 197 ? 12.234 -17.031 -16.25 1 98.12 197 VAL A N 1
ATOM 1426 C CA . VAL A 1 197 ? 10.93 -16.922 -16.906 1 98.12 197 VAL A CA 1
ATOM 1427 C C . VAL A 1 197 ? 10.938 -17.734 -18.203 1 98.12 197 VAL A C 1
ATOM 1429 O O . VAL A 1 197 ? 11.859 -17.609 -19.016 1 98.12 197 VAL A O 1
ATOM 1432 N N . HIS A 1 198 ? 10.023 -18.594 -18.328 1 97.62 198 HIS A N 1
ATOM 1433 C CA . HIS A 1 198 ? 9.773 -19.312 -19.578 1 97.62 198 HIS A CA 1
ATOM 1434 C C . HIS A 1 198 ? 8.328 -19.156 -20.031 1 97.62 198 HIS A C 1
ATOM 1436 O O . HIS A 1 198 ? 7.398 -19.516 -19.312 1 97.62 198 HIS A O 1
ATOM 1442 N N . ILE A 1 199 ? 8.172 -18.641 -21.219 1 97.19 199 ILE A N 1
ATOM 1443 C CA . ILE A 1 199 ? 6.832 -18.328 -21.703 1 97.19 199 ILE A CA 1
ATOM 1444 C C . ILE A 1 199 ? 6.551 -19.125 -22.984 1 97.19 199 ILE A C 1
ATOM 1446 O O . ILE A 1 199 ? 7.418 -19.25 -23.844 1 97.19 199 ILE A O 1
ATOM 1450 N N . ALA A 1 200 ? 5.469 -19.75 -23.031 1 96.5 200 ALA A N 1
ATOM 1451 C CA . ALA A 1 200 ? 4.844 -20.391 -24.188 1 96.5 200 ALA A CA 1
ATOM 1452 C C . ALA A 1 200 ? 3.422 -19.875 -24.391 1 96.5 200 ALA A C 1
ATOM 1454 O O . ALA A 1 200 ? 2.873 -19.188 -23.531 1 96.5 200 ALA A O 1
ATOM 1455 N N . PRO A 1 201 ? 2.816 -20.094 -25.578 1 95.5 201 PRO A N 1
ATOM 1456 C CA . PRO A 1 201 ? 1.466 -19.594 -25.844 1 95.5 201 PRO A CA 1
ATOM 1457 C C . PRO A 1 201 ? 0.45 -20.062 -24.797 1 95.5 201 PRO A C 1
ATOM 1459 O O . PRO A 1 201 ? -0.48 -19.328 -24.469 1 95.5 201 PRO A O 1
ATOM 1462 N N . ASP A 1 202 ? 0.732 -21.297 -24.281 1 97.06 202 ASP A N 1
ATOM 1463 C CA . ASP A 1 202 ? -0.302 -21.859 -23.406 1 97.06 202 ASP A CA 1
ATOM 1464 C C . ASP A 1 202 ? 0.237 -22.094 -22 1 97.06 202 ASP A C 1
ATOM 1466 O O . ASP A 1 202 ? -0.41 -22.75 -21.188 1 97.06 202 ASP A O 1
ATOM 1470 N N . SER A 1 203 ? 1.443 -21.594 -21.781 1 97.94 203 SER A N 1
ATOM 1471 C CA . SER A 1 203 ? 1.976 -21.812 -20.453 1 97.94 203 SER A CA 1
ATOM 1472 C C . SER A 1 203 ? 3.016 -20.75 -20.078 1 97.94 203 SER A C 1
ATOM 1474 O O . SER A 1 203 ? 3.693 -20.219 -20.969 1 97.94 203 SER A O 1
ATOM 1476 N N . LEU A 1 204 ? 3.053 -20.312 -18.844 1 98.44 204 LEU A N 1
ATOM 1477 C CA . LEU A 1 204 ? 4.039 -19.438 -18.234 1 98.44 204 LEU A CA 1
ATOM 1478 C C . LEU A 1 204 ? 4.676 -20.109 -17.016 1 98.44 204 LEU A C 1
ATOM 1480 O O . LEU A 1 204 ? 3.971 -20.531 -16.094 1 98.44 204 LEU A O 1
ATOM 1484 N N . VAL A 1 205 ? 5.988 -20.297 -17.109 1 98.69 205 VAL A N 1
ATOM 1485 C CA . VAL A 1 205 ? 6.688 -20.875 -15.961 1 98.69 205 VAL A CA 1
ATOM 1486 C C . VAL A 1 205 ? 7.617 -19.828 -15.344 1 98.69 205 VAL A C 1
ATOM 1488 O O . VAL A 1 205 ? 8.469 -19.266 -16.031 1 98.69 205 VAL A O 1
ATOM 1491 N N . LEU A 1 206 ? 7.379 -19.594 -14.117 1 98.75 206 LEU A N 1
ATOM 1492 C CA . LEU A 1 206 ? 8.203 -18.688 -13.32 1 98.75 206 LEU A CA 1
ATOM 1493 C C . LEU A 1 206 ? 8.969 -19.438 -12.242 1 98.75 206 LEU A C 1
ATOM 1495 O O . LEU A 1 206 ? 8.375 -20.219 -11.492 1 98.75 206 LEU A O 1
ATOM 1499 N N . GLY A 1 207 ? 10.234 -19.25 -12.211 1 98.38 207 GLY A N 1
ATOM 1500 C CA . GLY A 1 207 ? 11.078 -19.922 -11.227 1 98.38 207 GLY A CA 1
ATOM 1501 C C . GLY A 1 207 ? 11.984 -18.969 -10.469 1 98.38 207 GLY A C 1
ATOM 1502 O O . GLY A 1 207 ? 12.438 -17.969 -11.023 1 98.38 207 GLY A O 1
ATOM 1503 N N . ALA A 1 208 ? 12.242 -19.281 -9.219 1 98.31 208 ALA A N 1
ATOM 1504 C CA . ALA A 1 208 ? 13.203 -18.531 -8.414 1 98.31 208 ALA A CA 1
ATOM 1505 C C . ALA A 1 208 ? 14.078 -19.469 -7.59 1 98.31 208 ALA A C 1
ATOM 1507 O O . ALA A 1 208 ? 13.602 -20.484 -7.086 1 98.31 208 ALA A O 1
ATOM 1508 N N . VAL A 1 209 ? 15.328 -19.141 -7.523 1 98.19 209 VAL A N 1
ATOM 1509 C CA . VAL A 1 209 ? 16.297 -19.812 -6.664 1 98.19 209 VAL A CA 1
ATOM 1510 C C . VAL A 1 209 ? 16.844 -18.828 -5.633 1 98.19 209 VAL A C 1
ATOM 1512 O O . VAL A 1 209 ? 17.422 -17.797 -5.992 1 98.19 209 VAL A O 1
ATOM 1515 N N . LEU A 1 210 ? 16.641 -19.188 -4.371 1 97.25 210 LEU A N 1
ATOM 1516 C CA . LEU A 1 210 ? 17.016 -18.281 -3.289 1 97.25 210 LEU A CA 1
ATOM 1517 C C . LEU A 1 210 ? 17.922 -18.969 -2.289 1 97.25 210 LEU A C 1
ATOM 1519 O O . LEU A 1 210 ? 17.453 -19.75 -1.449 1 97.25 210 LEU A O 1
ATOM 1523 N N . PRO A 1 211 ? 19.172 -18.688 -2.355 1 94.69 211 PRO A N 1
ATOM 1524 C CA . PRO A 1 211 ? 20.078 -19.25 -1.351 1 94.69 211 PRO A CA 1
ATOM 1525 C C . PRO A 1 211 ? 19.859 -18.656 0.04 1 94.69 211 PRO A C 1
ATOM 1527 O O . PRO A 1 211 ? 19.516 -17.469 0.165 1 94.69 211 PRO A O 1
ATOM 1530 N N . SER A 1 212 ? 19.781 -19.469 1.006 1 78.88 212 SER A N 1
ATOM 1531 C CA . SER A 1 212 ? 19.672 -18.984 2.379 1 78.88 212 SER A CA 1
ATOM 1532 C C . SER A 1 212 ? 20.938 -18.25 2.816 1 78.88 212 SER A C 1
ATOM 1534 O O . SER A 1 212 ? 22.031 -18.594 2.371 1 78.88 212 SER A O 1
ATOM 1536 N N . ALA A 1 213 ? 20.906 -17.172 3.275 1 55.91 213 ALA A N 1
ATOM 1537 C CA . ALA A 1 213 ? 22.125 -16.594 3.834 1 55.91 213 ALA A CA 1
ATOM 1538 C C . ALA A 1 213 ? 22.672 -17.469 4.961 1 55.91 213 ALA A C 1
ATOM 1540 O O . ALA A 1 213 ? 21.922 -18.172 5.637 1 55.91 213 ALA A O 1
ATOM 1541 N N . MET B 1 1 ? 23.5 5.129 6.188 1 41 1 MET B N 1
ATOM 1542 C CA . MET B 1 1 ? 23.375 3.924 5.375 1 41 1 MET B CA 1
ATOM 1543 C C . MET B 1 1 ? 22 3.854 4.73 1 41 1 MET B C 1
ATOM 1545 O O . MET B 1 1 ? 21 4.258 5.336 1 41 1 MET B O 1
ATOM 1549 N N . THR B 1 2 ? 21.922 3.99 3.381 1 51.16 2 THR B N 1
ATOM 1550 C CA . THR B 1 2 ? 20.734 4.168 2.559 1 51.16 2 THR B CA 1
ATOM 1551 C C . THR B 1 2 ? 19.781 2.977 2.711 1 51.16 2 THR B C 1
ATOM 1553 O O . THR B 1 2 ? 20.234 1.826 2.729 1 51.16 2 THR B O 1
ATOM 1556 N N . VAL B 1 3 ? 18.719 3.191 3.395 1 57.47 3 VAL B N 1
ATOM 1557 C CA . VAL B 1 3 ? 17.672 2.17 3.453 1 57.47 3 VAL B CA 1
ATOM 1558 C C . VAL B 1 3 ? 17.562 1.469 2.1 1 57.47 3 VAL B C 1
ATOM 1560 O O . VAL B 1 3 ? 17.5 2.123 1.058 1 57.47 3 VAL B O 1
ATOM 1563 N N . SER B 1 4 ? 17.719 0.066 2.18 1 77.75 4 SER B N 1
ATOM 1564 C CA . SER B 1 4 ? 17.531 -0.632 0.911 1 77.75 4 SER B CA 1
ATOM 1565 C C . SER B 1 4 ? 16.172 -0.316 0.294 1 77.75 4 SER B C 1
ATOM 1567 O O . SER B 1 4 ? 15.227 0.024 1.007 1 77.75 4 SER B O 1
ATOM 1569 N N . ALA B 1 5 ? 16.141 -0.157 -0.927 1 79.44 5 ALA B N 1
ATOM 1570 C CA . ALA B 1 5 ? 14.914 0.087 -1.692 1 79.44 5 ALA B CA 1
ATOM 1571 C C . ALA B 1 5 ? 13.805 -0.873 -1.274 1 79.44 5 ALA B C 1
ATOM 1573 O O . ALA B 1 5 ? 12.656 -0.464 -1.109 1 79.44 5 ALA B O 1
ATOM 1574 N N . LEU B 1 6 ? 14.156 -2.039 -0.9 1 88.06 6 LEU B N 1
ATOM 1575 C CA . LEU B 1 6 ? 13.188 -3.066 -0.543 1 88.06 6 LEU B CA 1
ATOM 1576 C C . LEU B 1 6 ? 12.609 -2.809 0.844 1 88.06 6 LEU B C 1
ATOM 1578 O O . LEU B 1 6 ? 11.406 -2.984 1.062 1 88.06 6 LEU B O 1
ATOM 1582 N N . ASP B 1 7 ? 13.453 -2.357 1.706 1 89.56 7 ASP B N 1
ATOM 1583 C CA . ASP B 1 7 ? 13.016 -2.141 3.08 1 89.56 7 ASP B CA 1
ATOM 1584 C C . ASP B 1 7 ? 11.992 -1.008 3.154 1 89.56 7 ASP B C 1
ATOM 1586 O O . ASP B 1 7 ? 10.938 -1.155 3.775 1 89.56 7 ASP B O 1
ATOM 1590 N N . LEU B 1 8 ? 12.289 0.086 2.512 1 90.88 8 LEU B N 1
ATOM 1591 C CA . LEU B 1 8 ? 11.367 1.216 2.531 1 90.88 8 LEU B CA 1
ATOM 1592 C C . LEU B 1 8 ? 10.039 0.846 1.874 1 90.88 8 LEU B C 1
ATOM 1594 O O . LEU B 1 8 ? 8.977 1.166 2.4 1 90.88 8 LEU B O 1
ATOM 1598 N N . ALA B 1 9 ? 10.133 0.168 0.779 1 93.19 9 ALA B N 1
ATOM 1599 C CA . ALA B 1 9 ? 8.93 -0.242 0.055 1 93.19 9 ALA B CA 1
ATOM 1600 C C . ALA B 1 9 ? 8.055 -1.145 0.916 1 93.19 9 ALA B C 1
ATOM 1602 O O . ALA B 1 9 ? 6.844 -0.923 1.025 1 93.19 9 ALA B O 1
ATOM 1603 N N . SER B 1 10 ? 8.648 -2.104 1.585 1 94.25 10 SER B N 1
ATOM 1604 C CA . SER B 1 10 ? 7.898 -3.053 2.406 1 94.25 10 SER B CA 1
ATOM 1605 C C . SER B 1 10 ? 7.273 -2.365 3.615 1 94.25 10 SER B C 1
ATOM 1607 O O . SER B 1 10 ? 6.148 -2.678 4 1 94.25 10 SER B O 1
ATOM 1609 N N . LEU B 1 11 ? 8 -1.438 4.152 1 94.56 11 LEU B N 1
ATOM 1610 C CA . LEU B 1 11 ? 7.5 -0.751 5.34 1 94.56 11 LEU B CA 1
ATOM 1611 C C . LEU B 1 11 ? 6.352 0.186 4.98 1 94.56 11 LEU B C 1
ATOM 1613 O O . LEU B 1 11 ? 5.379 0.299 5.734 1 94.56 11 LEU B O 1
ATOM 1617 N N . LEU B 1 12 ? 6.426 0.84 3.85 1 95.25 12 LEU B N 1
ATOM 1618 C CA . LEU B 1 12 ? 5.34 1.713 3.42 1 95.25 12 LEU B CA 1
ATOM 1619 C C . LEU B 1 12 ? 4.094 0.902 3.074 1 95.25 12 LEU B C 1
ATOM 1621 O O . LEU B 1 12 ? 2.977 1.297 3.414 1 95.25 12 LEU B O 1
ATOM 1625 N N . CYS B 1 13 ? 4.266 -0.205 2.43 1 96 13 CYS B N 1
ATOM 1626 C CA . CYS B 1 13 ? 3.139 -1.087 2.145 1 96 13 CYS B CA 1
ATOM 1627 C C . CYS B 1 13 ? 2.508 -1.601 3.434 1 96 13 CYS B C 1
ATOM 1629 O O . CYS B 1 13 ? 1.285 -1.717 3.527 1 96 13 CYS B O 1
ATOM 1631 N N . SER B 1 14 ? 3.346 -1.879 4.402 1 95.38 14 SER B N 1
ATOM 1632 C CA . SER B 1 14 ? 2.83 -2.305 5.699 1 95.38 14 SER B CA 1
ATOM 1633 C C . SER B 1 14 ? 1.969 -1.217 6.332 1 95.38 14 SER B C 1
ATOM 1635 O O . SER B 1 14 ? 0.904 -1.504 6.883 1 95.38 14 SER B O 1
ATOM 1637 N N . ARG B 1 15 ? 2.432 -0.045 6.215 1 94.94 15 ARG B N 1
ATOM 1638 C CA . ARG B 1 15 ? 1.671 1.077 6.758 1 94.94 15 ARG B CA 1
ATOM 1639 C C . ARG B 1 15 ? 0.321 1.212 6.062 1 94.94 15 ARG B C 1
ATOM 1641 O O . ARG B 1 15 ? -0.708 1.38 6.719 1 94.94 15 ARG B O 1
ATOM 1648 N N . LEU B 1 16 ? 0.334 1.149 4.773 1 96.12 16 LEU B N 1
ATOM 1649 C CA . LEU B 1 16 ? -0.887 1.236 3.98 1 96.12 16 LEU B CA 1
ATOM 1650 C C . LEU B 1 16 ? -1.867 0.134 4.367 1 96.12 16 LEU B C 1
ATOM 1652 O O . LEU B 1 16 ? -3.039 0.406 4.637 1 96.12 16 LEU B O 1
ATOM 1656 N N . CYS B 1 17 ? -1.396 -1.068 4.484 1 96 17 CYS B N 1
ATOM 1657 C CA . CYS B 1 17 ? -2.25 -2.189 4.855 1 96 17 CYS B CA 1
ATOM 1658 C C . CYS B 1 17 ? -2.807 -2.008 6.262 1 96 17 CYS B C 1
ATOM 1660 O O . CYS B 1 17 ? -3.984 -2.275 6.508 1 96 17 CYS B O 1
ATOM 1662 N N . HIS B 1 18 ? -1.971 -1.554 7.121 1 94.06 18 HIS B N 1
ATOM 1663 C CA . HIS B 1 18 ? -2.402 -1.335 8.5 1 94.06 18 HIS B CA 1
ATOM 1664 C C . HIS B 1 18 ? -3.541 -0.323 8.562 1 94.06 18 HIS B C 1
ATOM 1666 O O . HIS B 1 18 ? -4.559 -0.569 9.219 1 94.06 18 HIS B O 1
ATOM 1672 N N . ASP B 1 19 ? -3.389 0.713 7.879 1 94.25 19 ASP B N 1
ATOM 1673 C CA . ASP B 1 19 ? -4.355 1.803 7.945 1 94.25 19 ASP B CA 1
ATOM 1674 C C . ASP B 1 19 ? -5.668 1.417 7.262 1 94.25 19 ASP B C 1
ATOM 1676 O O . ASP B 1 19 ? -6.719 1.983 7.562 1 94.25 19 ASP B O 1
ATOM 1680 N N . MET B 1 20 ? -5.582 0.431 6.375 1 96 20 MET B N 1
ATOM 1681 C CA . MET B 1 20 ? -6.777 0.016 5.645 1 96 20 MET B CA 1
ATOM 1682 C C . MET B 1 20 ? -7.512 -1.096 6.387 1 96 20 MET B C 1
ATOM 1684 O O . MET B 1 20 ? -8.688 -1.353 6.125 1 96 20 MET B O 1
ATOM 1688 N N . LEU B 1 21 ? -6.828 -1.731 7.289 1 93.31 21 LEU B N 1
ATOM 1689 C CA . LEU B 1 21 ? -7.371 -2.904 7.965 1 93.31 21 LEU B CA 1
ATOM 1690 C C . LEU B 1 21 ? -8.609 -2.541 8.773 1 93.31 21 LEU B C 1
ATOM 1692 O O . LEU B 1 21 ? -9.625 -3.24 8.711 1 93.31 21 LEU B O 1
ATOM 1696 N N . SER B 1 22 ? -8.555 -1.44 9.422 1 91.81 22 SER B N 1
ATOM 1697 C CA . SER B 1 22 ? -9.633 -1.082 10.344 1 91.81 22 SER B CA 1
ATOM 1698 C C . SER B 1 22 ? -10.922 -0.767 9.586 1 91.81 22 SER B C 1
ATOM 1700 O O . SER B 1 22 ? -11.953 -1.385 9.836 1 91.81 22 SER B O 1
ATOM 1702 N N . PRO B 1 23 ? -10.875 0.112 8.617 1 94.81 23 PRO B N 1
ATOM 1703 C CA . PRO B 1 23 ? -12.141 0.392 7.926 1 94.81 23 PRO B CA 1
ATOM 1704 C C . PRO B 1 23 ? -12.648 -0.802 7.121 1 94.81 23 PRO B C 1
ATOM 1706 O O . PRO B 1 23 ? -13.859 -1.024 7.039 1 94.81 23 PRO B O 1
ATOM 1709 N N . VAL B 1 24 ? -11.828 -1.622 6.582 1 94.88 24 VAL B N 1
ATOM 1710 C CA . VAL B 1 24 ? -12.234 -2.799 5.824 1 94.88 24 VAL B CA 1
ATOM 1711 C C . VAL B 1 24 ? -12.812 -3.85 6.77 1 94.88 24 VAL B C 1
ATOM 1713 O O . VAL B 1 24 ? -13.82 -4.484 6.461 1 94.88 24 VAL B O 1
ATOM 1716 N N . GLY B 1 25 ? -12.172 -3.982 7.891 1 94 25 GLY B N 1
ATOM 1717 C CA . GLY B 1 25 ? -12.695 -4.883 8.906 1 94 25 GLY B CA 1
ATOM 1718 C C . GLY B 1 25 ? -14.07 -4.492 9.398 1 94 25 GLY B C 1
ATOM 1719 O O . GLY B 1 25 ? -14.938 -5.348 9.594 1 94 25 GLY B O 1
ATOM 1720 N N . ALA B 1 26 ? -14.25 -3.227 9.586 1 94.44 26 ALA B N 1
ATOM 1721 C CA . ALA B 1 26 ? -15.539 -2.711 10.039 1 94.44 26 ALA B CA 1
ATOM 1722 C C . ALA B 1 26 ? -16.641 -3.008 9.016 1 94.44 26 ALA B C 1
ATOM 1724 O O . ALA B 1 26 ? -17.781 -3.273 9.391 1 94.44 26 ALA B O 1
ATOM 1725 N N . LEU B 1 27 ? -16.266 -2.977 7.77 1 95.25 27 LEU B N 1
ATOM 1726 C CA . LEU B 1 27 ? -17.219 -3.275 6.719 1 95.25 27 LEU B CA 1
ATOM 1727 C C . LEU B 1 27 ? -17.656 -4.738 6.77 1 95.25 27 LEU B C 1
ATOM 1729 O O . LEU B 1 27 ? -18.844 -5.043 6.723 1 95.25 27 LEU B O 1
ATOM 1733 N N . SER B 1 28 ? -16.703 -5.594 6.887 1 93.06 28 SER B N 1
ATOM 1734 C CA . SER B 1 28 ? -17 -7.023 6.973 1 93.06 28 SER B CA 1
ATOM 1735 C C . SER B 1 28 ? -17.859 -7.332 8.195 1 93.06 28 SER B C 1
ATOM 1737 O O . SER B 1 28 ? -18.891 -8.008 8.078 1 93.06 28 SER B O 1
ATOM 1739 N N . ASN B 1 29 ? -17.453 -6.797 9.305 1 93.5 29 ASN B N 1
ATOM 1740 C CA . ASN B 1 29 ? -18.172 -7.023 10.547 1 93.5 29 ASN B CA 1
ATOM 1741 C C . ASN B 1 29 ? -19.578 -6.426 10.484 1 93.5 29 ASN B C 1
ATOM 1743 O O . ASN B 1 29 ? -20.547 -7.047 10.938 1 93.5 29 ASN B O 1
ATOM 1747 N N . GLY B 1 30 ? -19.703 -5.266 9.961 1 93.56 30 GLY B N 1
ATOM 1748 C CA . GLY B 1 30 ? -20.984 -4.598 9.852 1 93.56 30 GLY B CA 1
ATOM 1749 C C . GLY B 1 30 ? -21.969 -5.332 8.953 1 93.56 30 GLY B C 1
ATOM 1750 O O . GLY B 1 30 ? -23.156 -5.41 9.258 1 93.56 30 GLY B O 1
ATOM 1751 N N . LEU B 1 31 ? -21.469 -5.863 7.902 1 92.88 31 LEU B N 1
ATOM 1752 C CA . LEU B 1 31 ? -22.328 -6.594 6.977 1 92.88 31 LEU B CA 1
ATOM 1753 C C . LEU B 1 31 ? -22.844 -7.883 7.617 1 92.88 31 LEU B C 1
ATOM 1755 O O . LEU B 1 31 ? -24 -8.266 7.418 1 92.88 31 LEU B O 1
ATOM 1759 N N . GLU B 1 32 ? -22.016 -8.5 8.352 1 91.06 32 GLU B N 1
ATOM 1760 C CA . GLU B 1 32 ? -22.422 -9.695 9.078 1 91.06 32 GLU B CA 1
ATOM 1761 C C . GLU B 1 32 ? -23.531 -9.375 10.078 1 91.06 32 GLU B C 1
ATOM 1763 O O . GLU B 1 32 ? -24.516 -10.102 10.172 1 91.06 32 GLU B O 1
ATOM 1768 N N . LEU B 1 33 ? -23.359 -8.281 10.734 1 91.19 33 LEU B N 1
ATOM 1769 C CA . LEU B 1 33 ? -24.344 -7.852 11.719 1 91.19 33 LEU B CA 1
ATOM 1770 C C . LEU B 1 33 ? -25.656 -7.473 11.047 1 91.19 33 LEU B C 1
ATOM 1772 O O . LEU B 1 33 ? -26.734 -7.816 11.531 1 91.19 33 LEU B O 1
ATOM 1776 N N . LEU B 1 34 ? -25.531 -6.84 9.953 1 88.94 34 LEU B N 1
ATOM 1777 C CA . LEU B 1 34 ? -26.703 -6.363 9.242 1 88.94 34 LEU B CA 1
ATOM 1778 C C . LEU B 1 34 ? -27.516 -7.531 8.703 1 88.94 34 LEU B C 1
ATOM 1780 O O . LEU B 1 34 ? -28.75 -7.469 8.672 1 88.94 34 LEU B O 1
ATOM 1784 N N . ALA B 1 35 ? -26.906 -8.57 8.281 1 85.12 35 ALA B N 1
ATOM 1785 C CA . ALA B 1 35 ? -27.578 -9.734 7.699 1 85.12 35 ALA B CA 1
ATOM 1786 C C . ALA B 1 35 ? -28.516 -10.383 8.703 1 85.12 35 ALA B C 1
ATOM 1788 O O . ALA B 1 35 ? -29.594 -10.844 8.336 1 85.12 35 ALA B O 1
ATOM 1789 N N . ASP B 1 36 ? -28.25 -10.281 9.93 1 86.38 36 ASP B N 1
ATOM 1790 C CA . ASP B 1 36 ? -29.016 -11 10.945 1 86.38 36 ASP B CA 1
ATOM 1791 C C . ASP B 1 36 ? -29.875 -10.047 11.758 1 86.38 36 ASP B C 1
ATOM 1793 O O . ASP B 1 36 ? -30.719 -10.477 12.562 1 86.38 36 ASP B O 1
ATOM 1797 N N . GLU B 1 37 ? -29.609 -8.789 11.547 1 88.81 37 GLU B N 1
ATOM 1798 C CA . GLU B 1 37 ? -30.297 -7.797 12.367 1 88.81 37 GLU B CA 1
ATOM 1799 C C . GLU B 1 37 ? -31.719 -7.562 11.867 1 88.81 37 GLU B C 1
ATOM 1801 O O . GLU B 1 37 ? -31.938 -7.359 10.672 1 88.81 37 GLU B O 1
ATOM 1806 N N . LYS B 1 38 ? -32.688 -7.621 12.82 1 89.62 38 LYS B N 1
ATOM 1807 C CA . LYS B 1 38 ? -34.094 -7.465 12.438 1 89.62 38 LYS B CA 1
ATOM 1808 C C . LYS B 1 38 ? -34.656 -6.168 13 1 89.62 38 LYS B C 1
ATOM 1810 O O . LYS B 1 38 ? -35.688 -5.672 12.508 1 89.62 38 LYS B O 1
ATOM 1815 N N . ASP B 1 39 ? -34.062 -5.629 14.055 1 93.94 39 ASP B N 1
ATOM 1816 C CA . ASP B 1 39 ? -34.531 -4.367 14.633 1 93.94 39 ASP B CA 1
ATOM 1817 C C . ASP B 1 39 ? -34.25 -3.201 13.688 1 93.94 39 ASP B C 1
ATOM 1819 O O . ASP B 1 39 ? -33.094 -2.955 13.312 1 93.94 39 ASP B O 1
ATOM 1823 N N . PRO B 1 40 ? -35.281 -2.549 13.305 1 90.69 40 PRO B N 1
ATOM 1824 C CA . PRO B 1 40 ? -35.125 -1.474 12.32 1 90.69 40 PRO B CA 1
ATOM 1825 C C . PRO B 1 40 ? -34.156 -0.381 12.789 1 90.69 40 PRO B C 1
ATOM 1827 O O . PRO B 1 40 ? -33.406 0.16 11.984 1 90.69 40 PRO B O 1
ATOM 1830 N N . GLU B 1 41 ? -34.219 -0.109 14 1 94 41 GLU B N 1
ATOM 1831 C CA . GLU B 1 41 ? -33.312 0.934 14.516 1 94 41 GLU B CA 1
ATOM 1832 C C . GLU B 1 41 ? -31.859 0.492 14.484 1 94 41 GLU B C 1
ATOM 1834 O O . GLU B 1 41 ? -30.984 1.263 14.086 1 94 41 GLU B O 1
ATOM 1839 N N . MET B 1 42 ? -31.641 -0.713 14.891 1 92.62 42 MET B N 1
ATOM 1840 C CA . MET B 1 42 ? -30.281 -1.254 14.875 1 92.62 42 MET B CA 1
ATOM 1841 C C . MET B 1 42 ? -29.781 -1.42 13.445 1 92.62 42 MET B C 1
ATOM 1843 O O . MET B 1 42 ? -28.594 -1.2 13.172 1 92.62 42 MET B O 1
ATOM 1847 N N . ARG B 1 43 ? -30.641 -1.778 12.555 1 89.75 43 ARG B N 1
ATOM 1848 C CA . ARG B 1 43 ? -30.281 -1.905 11.148 1 89.75 43 ARG B CA 1
ATOM 1849 C C . ARG B 1 43 ? -29.828 -0.562 10.57 1 89.75 43 ARG B C 1
ATOM 1851 O O . ARG B 1 43 ? -28.844 -0.49 9.836 1 89.75 43 ARG B O 1
ATOM 1858 N N . GLN B 1 44 ? -30.594 0.4 10.93 1 91.56 44 GLN B N 1
ATOM 1859 C CA . GLN B 1 44 ? -30.25 1.736 10.445 1 91.56 44 GLN B CA 1
ATOM 1860 C C . GLN B 1 44 ? -28.891 2.182 10.969 1 91.56 44 GLN B C 1
ATOM 1862 O O . GLN B 1 44 ? -28.094 2.752 10.227 1 91.56 44 GLN B O 1
ATOM 1867 N N . ARG B 1 45 ? -28.641 1.885 12.18 1 93.19 45 ARG B N 1
ATOM 1868 C CA . ARG B 1 45 ? -27.344 2.229 12.773 1 93.19 45 ARG B CA 1
ATOM 1869 C C . ARG B 1 45 ? -26.219 1.463 12.094 1 93.19 45 ARG B C 1
ATOM 1871 O O . ARG B 1 45 ? -25.141 2.02 11.844 1 93.19 45 ARG B O 1
ATOM 1878 N N . CYS B 1 46 ? -26.406 0.234 11.781 1 92.25 46 CYS B N 1
ATOM 1879 C CA . CYS B 1 46 ? -25.422 -0.591 11.094 1 92.25 46 CYS B CA 1
ATOM 1880 C C . CYS B 1 46 ? -25.125 -0.046 9.703 1 92.25 46 CYS B C 1
ATOM 1882 O O . CYS B 1 46 ? -23.969 0.02 9.281 1 92.25 46 CYS B O 1
ATOM 1884 N N . PHE B 1 47 ? -26.156 0.377 9.109 1 91.25 47 PHE B N 1
ATOM 1885 C CA . PHE B 1 47 ? -26.016 0.943 7.77 1 91.25 47 PHE B CA 1
ATOM 1886 C C . PHE B 1 47 ? -25.172 2.211 7.809 1 91.25 47 PHE B C 1
ATOM 1888 O O . PHE B 1 47 ? -24.312 2.41 6.957 1 91.25 47 PHE B O 1
ATOM 1895 N N . GLU B 1 48 ? -25.438 2.99 8.742 1 92.44 48 GLU B N 1
ATOM 1896 C CA . GLU B 1 48 ? -24.688 4.23 8.883 1 92.44 48 GLU B CA 1
ATOM 1897 C C . GLU B 1 48 ? -23.203 3.953 9.133 1 92.44 48 GLU B C 1
ATOM 1899 O O . GLU B 1 48 ? -22.344 4.621 8.57 1 92.44 48 GLU B O 1
ATOM 1904 N N . LEU B 1 49 ? -22.953 2.945 9.922 1 93 49 LEU B N 1
ATOM 1905 C CA . LEU B 1 49 ? -21.578 2.559 10.203 1 93 49 LEU B CA 1
ATOM 1906 C C . LEU B 1 49 ? -20.891 2.02 8.945 1 93 49 LEU B C 1
ATOM 1908 O O . LEU B 1 49 ? -19.719 2.305 8.695 1 93 49 LEU B O 1
ATOM 1912 N N . LEU B 1 50 ? -21.641 1.257 8.219 1 94.94 50 LEU B N 1
ATOM 1913 C CA . LEU B 1 50 ? -21.109 0.709 6.977 1 94.94 50 LEU B CA 1
ATOM 1914 C C . LEU B 1 50 ? -20.781 1.823 5.988 1 94.94 50 LEU B C 1
ATOM 1916 O O . LEU B 1 50 ? -19.719 1.812 5.363 1 94.94 50 LEU B O 1
ATOM 1920 N N . GLU B 1 51 ? -21.625 2.775 5.906 1 93.69 51 GLU B N 1
ATOM 1921 C CA . GLU B 1 51 ? -21.406 3.904 5.008 1 93.69 51 GLU B CA 1
ATOM 1922 C C . GLU B 1 51 ? -20.172 4.707 5.426 1 93.69 51 GLU B C 1
ATOM 1924 O O . GLU B 1 51 ? -19.359 5.102 4.582 1 93.69 51 GLU B O 1
ATOM 1929 N N . GLN B 1 52 ? -20.125 4.902 6.672 1 93.44 52 GLN B N 1
ATOM 1930 C CA . GLN B 1 52 ? -18.984 5.637 7.195 1 93.44 52 GLN B CA 1
ATOM 1931 C C . GLN B 1 52 ? -17.672 4.883 6.934 1 93.44 52 GLN B C 1
ATOM 1933 O O . GLN B 1 52 ? -16.672 5.488 6.566 1 93.44 52 GLN B O 1
ATOM 1938 N N . SER B 1 53 ? -17.688 3.588 7.113 1 95.12 53 SER B N 1
ATOM 1939 C CA . SER B 1 53 ? -16.5 2.77 6.922 1 95.12 53 SER B CA 1
ATOM 1940 C C . SER B 1 53 ? -16.094 2.713 5.449 1 95.12 53 SER B C 1
ATOM 1942 O O . SER B 1 53 ? -14.906 2.746 5.125 1 95.12 53 SER B O 1
ATOM 1944 N N . ALA B 1 54 ? -17.062 2.623 4.621 1 95.06 54 ALA B N 1
ATOM 1945 C CA . ALA B 1 54 ? -16.797 2.639 3.188 1 95.06 54 ALA B CA 1
ATOM 1946 C C . ALA B 1 54 ? -16.172 3.969 2.76 1 95.06 54 ALA B C 1
ATOM 1948 O O . ALA B 1 54 ? -15.211 3.998 1.992 1 95.06 54 ALA B O 1
ATOM 1949 N N . LYS B 1 55 ? -16.781 5.027 3.246 1 93.94 55 LYS B N 1
ATOM 1950 C CA . LYS B 1 55 ? -16.25 6.355 2.947 1 93.94 55 LYS B CA 1
ATOM 1951 C C . LYS B 1 55 ? -14.828 6.52 3.467 1 93.94 55 LYS B C 1
ATOM 1953 O O . LYS B 1 55 ? -13.961 7.047 2.768 1 93.94 55 LYS B O 1
ATOM 1958 N N . ALA B 1 56 ? -14.578 6.059 4.648 1 94.69 56 ALA B N 1
ATOM 1959 C CA . ALA B 1 56 ? -13.234 6.125 5.223 1 94.69 56 ALA B CA 1
ATOM 1960 C C . ALA B 1 56 ? -12.234 5.336 4.383 1 94.69 56 ALA B C 1
ATOM 1962 O O . ALA B 1 56 ? -11.109 5.777 4.168 1 94.69 56 ALA B O 1
ATOM 1963 N N . SER B 1 57 ? -12.625 4.172 3.939 1 96.06 57 SER B N 1
ATOM 1964 C CA . SER B 1 57 ? -11.758 3.35 3.102 1 96.06 57 SER B CA 1
ATOM 1965 C C . SER B 1 57 ? -11.414 4.062 1.799 1 96.06 57 SER B C 1
ATOM 1967 O O . SER B 1 57 ? -10.242 4.117 1.407 1 96.06 57 SER B O 1
ATOM 1969 N N . ALA B 1 58 ? -12.438 4.609 1.191 1 94.88 58 ALA B N 1
ATOM 1970 C CA . ALA B 1 58 ? -12.234 5.309 -0.075 1 94.88 58 ALA B CA 1
ATOM 1971 C C . ALA B 1 58 ? -11.352 6.539 0.112 1 94.88 58 ALA B C 1
ATOM 1973 O O . ALA B 1 58 ? -10.445 6.789 -0.688 1 94.88 58 ALA B O 1
ATOM 1974 N N . ASP B 1 59 ? -11.625 7.266 1.135 1 94.44 59 ASP B N 1
ATOM 1975 C CA . ASP B 1 59 ? -10.867 8.477 1.414 1 94.44 59 ASP B CA 1
ATOM 1976 C C . ASP B 1 59 ? -9.406 8.148 1.714 1 94.44 59 ASP B C 1
ATOM 1978 O O . ASP B 1 59 ? -8.492 8.828 1.225 1 94.44 59 ASP B O 1
ATOM 1982 N N . LYS B 1 60 ? -9.148 7.133 2.492 1 95.88 60 LYS B N 1
ATOM 1983 C CA . LYS B 1 60 ? -7.781 6.73 2.805 1 95.88 60 LYS B CA 1
ATOM 1984 C C . LYS B 1 60 ? -7.035 6.297 1.546 1 95.88 60 LYS B C 1
ATOM 1986 O O . LYS B 1 60 ? -5.863 6.629 1.365 1 95.88 60 LYS B O 1
ATOM 1991 N N . LEU B 1 61 ? -7.734 5.602 0.716 1 95.75 61 LEU B N 1
ATOM 1992 C CA . LEU B 1 61 ? -7.102 5.145 -0.516 1 95.75 61 LEU B CA 1
ATOM 1993 C C . LEU B 1 61 ? -6.707 6.328 -1.395 1 95.75 61 LEU B C 1
ATOM 1995 O O . LEU B 1 61 ? -5.605 6.355 -1.944 1 95.75 61 LEU B O 1
ATOM 1999 N N . LYS B 1 62 ? -7.621 7.254 -1.493 1 94.62 62 LYS B N 1
ATOM 2000 C CA . LYS B 1 62 ? -7.312 8.453 -2.268 1 94.62 62 LYS B CA 1
ATOM 2001 C C . LYS B 1 62 ? -6.109 9.188 -1.687 1 94.62 62 LYS B C 1
ATOM 2003 O O . LYS B 1 62 ? -5.25 9.664 -2.43 1 94.62 62 LYS B O 1
ATOM 2008 N N . PHE B 1 63 ? -6.062 9.281 -0.434 1 96.06 63 PHE B N 1
ATOM 2009 C CA . PHE B 1 63 ? -4.941 9.906 0.251 1 96.06 63 PHE B CA 1
ATOM 2010 C C . PHE B 1 63 ? -3.643 9.164 -0.035 1 96.06 63 PHE B C 1
ATOM 2012 O O . PHE B 1 63 ? -2.646 9.766 -0.436 1 96.06 63 PHE B O 1
ATOM 2019 N N . PHE B 1 64 ? -3.635 7.852 0.118 1 96.38 64 PHE B N 1
ATOM 2020 C CA . PHE B 1 64 ? -2.428 7.047 -0.019 1 96.38 64 PHE B CA 1
ATOM 2021 C C . PHE B 1 64 ? -1.93 7.059 -1.46 1 96.38 64 PHE B C 1
ATOM 2023 O O . PHE B 1 64 ? -0.722 7.031 -1.704 1 96.38 64 PHE B O 1
ATOM 2030 N N . ARG B 1 65 ? -2.844 7.102 -2.338 1 94.25 65 ARG B N 1
ATOM 2031 C CA . ARG B 1 65 ? -2.471 7.141 -3.748 1 94.25 65 ARG B CA 1
ATOM 2032 C C . ARG B 1 65 ? -1.579 8.344 -4.047 1 94.25 65 ARG B C 1
ATOM 2034 O O . ARG B 1 65 ? -0.599 8.227 -4.785 1 94.25 65 ARG B O 1
ATOM 2041 N N . LEU B 1 66 ? -1.883 9.406 -3.479 1 94.12 66 LEU B N 1
ATOM 2042 C CA . LEU B 1 66 ? -1.117 10.625 -3.742 1 94.12 66 LEU B CA 1
ATOM 2043 C C . LEU B 1 66 ? 0.078 10.727 -2.801 1 94.12 66 LEU B C 1
ATOM 2045 O O . LEU B 1 66 ? 1.18 11.078 -3.229 1 94.12 66 LEU B O 1
ATOM 2049 N N . ALA B 1 67 ? -0.049 10.359 -1.574 1 95.75 67 ALA B N 1
ATOM 2050 C CA . ALA B 1 67 ? 0.982 10.539 -0.556 1 95.75 67 ALA B CA 1
ATOM 2051 C C . ALA B 1 67 ? 2.113 9.531 -0.731 1 95.75 67 ALA B C 1
ATOM 2053 O O . ALA B 1 67 ? 3.281 9.852 -0.499 1 95.75 67 ALA B O 1
ATOM 2054 N N . PHE B 1 68 ? 1.713 8.273 -1.134 1 95.44 68 PHE B N 1
ATOM 2055 C CA . PHE B 1 68 ? 2.701 7.203 -1.191 1 95.44 68 PHE B CA 1
ATOM 2056 C C . PHE B 1 68 ? 2.941 6.766 -2.631 1 95.44 68 PHE B C 1
ATOM 2058 O O . PHE B 1 68 ? 3.992 6.203 -2.947 1 95.44 68 PHE B O 1
ATOM 2065 N N . GLY B 1 69 ? 1.961 6.898 -3.484 1 92.19 69 GLY B N 1
ATOM 2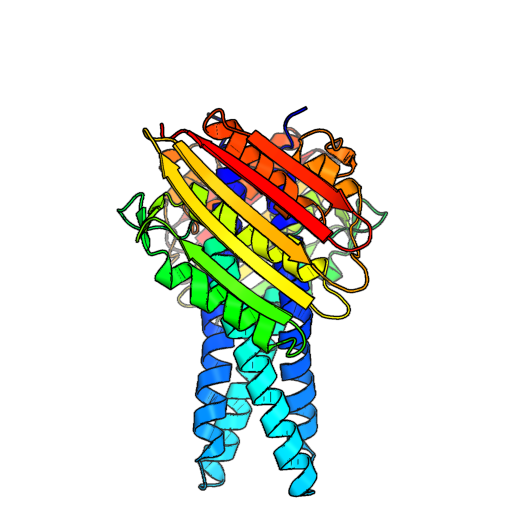066 C CA . GLY B 1 69 ? 1.986 6.32 -4.82 1 92.19 69 GLY B CA 1
ATOM 2067 C C . GLY B 1 69 ? 2.883 7.078 -5.781 1 92.19 69 GLY B C 1
ATOM 2068 O O . GLY B 1 69 ? 3.578 8.016 -5.379 1 92.19 69 GLY B O 1
ATOM 2069 N N . ALA B 1 70 ? 2.912 6.301 -6.863 1 79.25 70 ALA B N 1
ATOM 2070 C CA . ALA B 1 70 ? 3.705 6.918 -7.926 1 79.25 70 ALA B CA 1
ATOM 2071 C C . ALA B 1 70 ? 2.867 7.898 -8.742 1 79.25 70 ALA B C 1
ATOM 2073 O O . ALA B 1 70 ? 3.348 8.477 -9.719 1 79.25 70 ALA B O 1
ATOM 2074 N N . ALA B 1 71 ? 1.328 7.781 -8.117 1 54.69 71 ALA B N 1
ATOM 2075 C CA . ALA B 1 71 ? 0.361 8.664 -8.773 1 54.69 71 ALA B CA 1
ATOM 2076 C C . ALA B 1 71 ? 0.939 10.055 -8.977 1 54.69 71 ALA B C 1
ATOM 2078 O O . ALA B 1 71 ? 1.524 10.633 -8.062 1 54.69 71 ALA B O 1
ATOM 2079 N N . GLY B 1 72 ? 1.148 10.547 -10.297 1 46.75 72 GLY B N 1
ATOM 2080 C CA . GLY B 1 72 ? 1.231 11.875 -10.883 1 46.75 72 GLY B CA 1
ATOM 2081 C C . GLY B 1 72 ? 1.646 11.859 -12.344 1 46.75 72 GLY B C 1
ATOM 2082 O O . GLY B 1 72 ? 2.254 10.891 -12.812 1 46.75 72 GLY B O 1
ATOM 2083 N N . GLY B 1 73 ? 0.651 12.508 -13.117 1 39.31 73 GLY B N 1
ATOM 2084 C CA . GLY B 1 73 ? 0.402 12.891 -14.5 1 39.31 73 GLY B CA 1
ATOM 2085 C C . GLY B 1 73 ? 1.674 13.086 -15.305 1 39.31 73 GLY B C 1
ATOM 2086 O O . GLY B 1 73 ? 2.768 13.156 -14.734 1 39.31 73 GLY B O 1
ATOM 2087 N N . PHE B 1 74 ? 1.414 13.023 -16.547 1 40.69 74 PHE B N 1
ATOM 2088 C CA . PHE B 1 74 ? 2.236 13.562 -17.641 1 40.69 74 PHE B CA 1
ATOM 2089 C C . PHE B 1 74 ? 2.883 14.883 -17.219 1 40.69 74 PHE B C 1
ATOM 2091 O O . PHE B 1 74 ? 3.736 15.406 -17.938 1 40.69 74 PHE B O 1
ATOM 2098 N N . GLY B 1 75 ? 2.234 15.383 -15.852 1 55.97 75 GLY B N 1
ATOM 2099 C CA . GLY B 1 75 ? 2.725 16.703 -15.461 1 55.97 75 GLY B CA 1
ATOM 2100 C C . GLY B 1 75 ? 3.318 16.719 -14.062 1 55.97 75 GLY B C 1
ATOM 2101 O O . GLY B 1 75 ? 3.111 15.789 -13.281 1 55.97 75 GLY B O 1
ATOM 2102 N N . GLU B 1 76 ? 4.418 17.344 -13.766 1 77.88 76 GLU B N 1
ATOM 2103 C CA . GLU B 1 76 ? 5.297 17.578 -12.625 1 77.88 76 GLU B CA 1
ATOM 2104 C C . GLU B 1 76 ? 4.609 18.438 -11.57 1 77.88 76 GLU B C 1
ATOM 2106 O O . GLU B 1 76 ? 4.973 18.391 -10.391 1 77.88 76 GLU B O 1
ATOM 2111 N N . GLN B 1 77 ? 3.295 18.969 -11.883 1 87.25 77 GLN B N 1
ATOM 2112 C CA . GLN B 1 77 ? 2.605 19.891 -10.977 1 87.25 77 GLN B CA 1
ATOM 2113 C C . GLN B 1 77 ? 1.264 19.312 -10.531 1 87.25 77 GLN B C 1
ATOM 2115 O O . GLN B 1 77 ? 0.513 18.766 -11.344 1 87.25 77 GLN B O 1
ATOM 2120 N N . VAL B 1 78 ? 0.918 19.422 -9.25 1 91.44 78 VAL B N 1
ATOM 2121 C CA . VAL B 1 78 ? -0.337 18.984 -8.656 1 91.44 78 VAL B CA 1
ATOM 2122 C C . VAL B 1 78 ? -1.064 20.188 -8.047 1 91.44 78 VAL B C 1
ATOM 2124 O O . VAL B 1 78 ? -0.496 20.906 -7.227 1 91.44 78 VAL B O 1
ATOM 2127 N N . PRO B 1 79 ? -2.318 20.406 -8.5 1 93.94 79 PRO B N 1
ATOM 2128 C CA . PRO B 1 79 ? -3.084 21.484 -7.855 1 93.94 79 PRO B CA 1
ATOM 2129 C C . PRO B 1 79 ? -3.24 21.266 -6.352 1 93.94 79 PRO B C 1
ATOM 2131 O O . PRO B 1 79 ? -3.492 20.141 -5.906 1 93.94 79 PRO B O 1
ATOM 2134 N N . VAL B 1 80 ? -3.096 22.344 -5.574 1 93.12 80 VAL B N 1
ATOM 2135 C CA . VAL B 1 80 ? -3.188 22.234 -4.121 1 93.12 80 VAL B CA 1
ATOM 2136 C C . VAL B 1 80 ? -4.605 21.844 -3.717 1 93.12 80 VAL B C 1
ATOM 2138 O O . VAL B 1 80 ? -4.812 21.25 -2.658 1 93.12 80 VAL B O 1
ATOM 2141 N N . ASN B 1 81 ? -5.609 22.109 -4.582 1 92.62 81 ASN B N 1
ATOM 2142 C CA . ASN B 1 81 ? -7 21.766 -4.328 1 92.62 81 ASN B CA 1
ATOM 2143 C C . ASN B 1 81 ? -7.23 20.266 -4.434 1 92.62 81 ASN B C 1
ATOM 2145 O O . ASN B 1 81 ? -8.289 19.766 -4.051 1 92.62 81 ASN B O 1
ATOM 2149 N N . GLU B 1 82 ? -6.254 19.531 -4.848 1 91.88 82 GLU B N 1
ATOM 2150 C CA . GLU B 1 82 ? -6.336 18.078 -4.828 1 91.88 82 GLU B CA 1
ATOM 2151 C C . GLU B 1 82 ? -5.871 17.516 -3.486 1 91.88 82 GLU B C 1
ATOM 2153 O O . GLU B 1 82 ? -6.32 16.453 -3.062 1 91.88 82 GLU B O 1
ATOM 2158 N N . ALA B 1 83 ? -4.961 18.281 -2.867 1 93.62 83 ALA B N 1
ATOM 2159 C CA . ALA B 1 83 ? -4.391 17.828 -1.602 1 93.62 83 ALA B CA 1
ATOM 2160 C C . ALA B 1 83 ? -5.316 18.156 -0.434 1 93.62 83 ALA B C 1
ATOM 2162 O O . ALA B 1 83 ? -5.469 17.344 0.491 1 93.62 83 ALA B O 1
ATOM 2163 N N . ARG B 1 84 ? -6.027 19.234 -0.542 1 94.56 84 ARG B N 1
ATOM 2164 C CA . ARG B 1 84 ? -6.832 19.766 0.556 1 94.56 84 ARG B CA 1
ATOM 2165 C C . ARG B 1 84 ? -7.938 18.781 0.936 1 94.56 84 ARG B C 1
ATOM 2167 O O . ARG B 1 84 ? -8.047 18.391 2.096 1 94.56 84 ARG B O 1
ATOM 2174 N N . PRO B 1 85 ? -8.688 18.344 -0.03 1 94.62 85 PRO B N 1
ATOM 2175 C CA . PRO B 1 85 ? -9.781 17.438 0.339 1 94.62 85 PRO B CA 1
ATOM 2176 C C . PRO B 1 85 ? -9.289 16.125 0.934 1 94.62 85 PRO B C 1
ATOM 2178 O O . PRO B 1 85 ? -9.984 15.516 1.745 1 94.62 85 PRO B O 1
ATOM 2181 N N . LEU B 1 86 ? -8.117 15.719 0.594 1 95 86 LEU B N 1
ATOM 2182 C CA . LEU B 1 86 ? -7.582 14.461 1.115 1 95 86 LEU B CA 1
ATOM 2183 C C . LEU B 1 86 ? -7.285 14.578 2.607 1 95 86 LEU B C 1
ATOM 2185 O O . LEU B 1 86 ? -7.633 13.688 3.385 1 95 86 LEU B O 1
ATOM 2189 N N . VAL B 1 87 ? -6.68 15.688 2.996 1 95.19 87 VAL B N 1
ATOM 2190 C CA . VAL B 1 87 ? -6.375 15.922 4.406 1 95.19 87 VAL B CA 1
ATOM 2191 C C . VAL B 1 87 ? -7.676 16.125 5.184 1 95.19 87 VAL B C 1
ATOM 2193 O O . VAL B 1 87 ? -7.844 15.578 6.273 1 95.19 87 VAL B O 1
ATOM 2196 N N . ASP B 1 88 ? -8.57 16.859 4.582 1 93.69 88 ASP B N 1
ATOM 2197 C CA . ASP B 1 88 ? -9.859 17.109 5.219 1 93.69 88 ASP B CA 1
ATOM 2198 C C . ASP B 1 88 ? -10.617 15.812 5.461 1 93.69 88 ASP B C 1
ATOM 2200 O O . ASP B 1 88 ? -11.266 15.648 6.496 1 93.69 88 ASP B O 1
ATOM 2204 N N . ALA B 1 89 ? -10.5 14.945 4.57 1 92.56 89 ALA B N 1
ATOM 2205 C CA . ALA B 1 89 ? -11.203 13.664 4.688 1 92.56 89 ALA B CA 1
ATOM 2206 C C . ALA B 1 89 ? -10.641 12.836 5.84 1 92.56 89 ALA B C 1
ATOM 2208 O O . ALA B 1 89 ? -11.383 12.141 6.535 1 92.56 89 ALA B O 1
ATOM 2209 N N . LEU B 1 90 ? -9.398 12.906 6.062 1 90 90 LEU B N 1
ATOM 2210 C CA . LEU B 1 90 ? -8.773 12.172 7.156 1 90 90 LEU B CA 1
ATOM 2211 C C . LEU B 1 90 ? -9.219 12.727 8.508 1 90 90 LEU B C 1
ATOM 2213 O O . LEU B 1 90 ? -9.383 11.977 9.469 1 90 90 LEU B O 1
ATOM 2217 N N . VAL B 1 91 ? -9.367 14.031 8.57 1 89.25 91 VAL B N 1
ATOM 2218 C CA . VAL B 1 91 ? -9.781 14.719 9.789 1 89.25 91 VAL B CA 1
ATOM 2219 C C . VAL B 1 91 ? -11.234 14.383 10.109 1 89.25 91 VAL B C 1
ATOM 2221 O O . VAL B 1 91 ? -11.586 14.164 11.266 1 89.25 91 VAL B O 1
ATOM 2224 N N . GLY B 1 92 ? -12.18 14.57 9.102 1 73.19 92 GLY B N 1
ATOM 2225 C CA . GLY B 1 92 ? -13.594 14.297 9.312 1 73.19 92 GLY B CA 1
ATOM 2226 C C . GLY B 1 92 ? -13.844 12.961 9.984 1 73.19 92 GLY B C 1
ATOM 2227 O O . GLY B 1 92 ? -14.805 12.812 10.75 1 73.19 92 GLY B O 1
ATOM 2228 N N . ALA B 1 93 ? -12.883 12.188 9.734 1 59.25 93 ALA B N 1
ATOM 2229 C CA . ALA B 1 93 ? -13.023 10.914 10.438 1 59.25 93 ALA B CA 1
ATOM 2230 C C . ALA B 1 93 ? -12.773 11.094 11.938 1 59.25 93 ALA B C 1
ATOM 2232 O O . ALA B 1 93 ? -13.258 10.297 12.75 1 59.25 93 ALA B O 1
ATOM 2233 N N . ASN B 1 94 ? -12.094 12.289 12.336 1 63.25 94 ASN B N 1
ATOM 2234 C CA . ASN B 1 94 ? -11.836 12.656 13.719 1 63.25 94 ASN B CA 1
ATOM 2235 C C . ASN B 1 94 ? -12.391 14.039 14.047 1 63.25 94 ASN B C 1
ATOM 2237 O O . ASN B 1 94 ? -11.719 15.047 13.82 1 63.25 94 ASN B O 1
ATOM 2241 N N . GLY B 1 95 ? -13.578 14.305 14.062 1 71.5 95 GLY B N 1
ATOM 2242 C CA . GLY B 1 95 ? -14.281 15.562 14.219 1 71.5 95 GLY B CA 1
ATOM 2243 C C . GLY B 1 95 ? -13.633 16.484 15.242 1 71.5 95 GLY B C 1
ATOM 2244 O O . GLY B 1 95 ? -14.102 17.594 15.469 1 71.5 95 GLY B O 1
ATOM 2245 N N . ARG B 1 96 ? -12.508 16.25 15.883 1 86.88 96 ARG B N 1
ATOM 2246 C CA . ARG B 1 96 ? -11.953 17.031 16.984 1 86.88 96 ARG B CA 1
ATOM 2247 C C . ARG B 1 96 ? -10.805 17.906 16.5 1 86.88 96 ARG B C 1
ATOM 2249 O O . ARG B 1 96 ? -10.203 18.641 17.281 1 86.88 96 ARG B O 1
ATOM 2256 N N . VAL B 1 97 ? -10.461 17.938 15.102 1 94.94 97 VAL B N 1
ATOM 2257 C CA . VAL B 1 97 ? -9.312 18.688 14.578 1 94.94 97 VAL B CA 1
ATOM 2258 C C . VAL B 1 97 ? -9.789 19.703 13.539 1 94.94 97 VAL B C 1
ATOM 2260 O O . VAL B 1 97 ? -10.578 19.359 12.648 1 94.94 97 VAL B O 1
ATOM 2263 N N . ALA B 1 98 ? -9.414 20.969 13.727 1 95.19 98 ALA B N 1
ATOM 2264 C CA . ALA B 1 98 ? -9.633 22 12.711 1 95.19 98 ALA B CA 1
ATOM 2265 C C . ALA B 1 98 ? -8.414 22.156 11.805 1 95.19 98 ALA B C 1
ATOM 2267 O O . ALA B 1 98 ? -7.277 22.156 12.28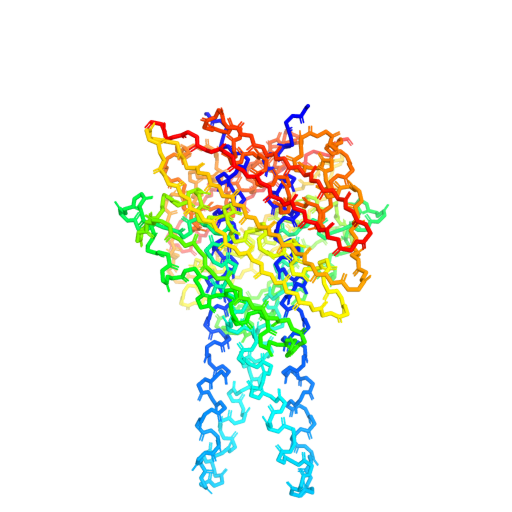1 1 95.19 98 ALA B O 1
ATOM 2268 N N . VAL B 1 99 ? -8.625 22.234 10.484 1 96 99 VAL B N 1
ATOM 2269 C CA . VAL B 1 99 ? -7.523 22.359 9.539 1 96 99 VAL B CA 1
ATOM 2270 C C . VAL B 1 99 ? -7.562 23.734 8.883 1 96 99 VAL B C 1
ATOM 2272 O O . VAL B 1 99 ? -8.602 24.156 8.367 1 96 99 VAL B O 1
ATOM 2275 N N . ASN B 1 100 ? -6.449 24.438 8.938 1 96.75 100 ASN B N 1
ATOM 2276 C CA . ASN B 1 100 ? -6.277 25.719 8.258 1 96.75 100 ASN B CA 1
ATOM 2277 C C . ASN B 1 100 ? -5.246 25.609 7.137 1 96.75 100 ASN B C 1
ATOM 2279 O O . ASN B 1 100 ? -4.215 24.953 7.289 1 96.75 100 ASN B O 1
ATOM 2283 N N . TRP B 1 101 ? -5.539 26.266 6.027 1 96.81 101 TRP B N 1
ATOM 2284 C CA . TRP B 1 101 ? -4.684 26.188 4.848 1 96.81 101 TRP B CA 1
ATOM 2285 C C . TRP B 1 101 ? -4.156 27.578 4.477 1 96.81 101 TRP B C 1
ATOM 2287 O O . TRP B 1 101 ? -4.91 28.547 4.473 1 96.81 101 TRP B O 1
ATOM 2297 N N . MET B 1 102 ? -2.885 27.672 4.227 1 94.88 102 MET B N 1
ATOM 2298 C CA . MET B 1 102 ? -2.246 28.891 3.748 1 94.88 102 MET B CA 1
ATOM 2299 C C . MET B 1 102 ? -1.326 28.594 2.568 1 94.88 102 MET B C 1
ATOM 2301 O O . MET B 1 102 ? -0.113 28.453 2.74 1 94.88 102 MET B O 1
ATOM 2305 N N . PHE B 1 103 ? -1.875 28.484 1.373 1 92.88 103 PHE B N 1
ATOM 2306 C CA . PHE B 1 103 ? -1.089 28.234 0.172 1 92.88 103 PHE B CA 1
ATOM 2307 C C . PHE B 1 103 ? -0.8 29.531 -0.573 1 92.88 103 PHE B C 1
ATOM 2309 O O . PHE B 1 103 ? -1.71 30.328 -0.821 1 92.88 103 PHE B O 1
ATOM 2316 N N . GLY B 1 104 ? 0.4 29.75 -0.905 1 91.69 104 GLY B N 1
ATOM 2317 C CA . GLY B 1 104 ? 0.785 30.891 -1.733 1 91.69 104 GLY B CA 1
ATOM 2318 C C . GLY B 1 104 ? 0.779 30.562 -3.217 1 91.69 104 GLY B C 1
ATOM 2319 O O . GLY B 1 104 ? 1.194 31.391 -4.035 1 91.69 104 GLY B O 1
ATOM 2320 N N . VAL B 1 105 ? 0.44 29.375 -3.607 1 93.12 105 VAL B N 1
ATOM 2321 C CA . VAL B 1 105 ? 0.461 28.922 -4.992 1 93.12 105 VAL B CA 1
ATOM 2322 C C . VAL B 1 105 ? -0.745 28.016 -5.254 1 93.12 105 VAL B C 1
ATOM 2324 O O . VAL B 1 105 ? -1.364 27.516 -4.316 1 93.12 105 VAL B O 1
ATOM 2327 N N . ASP B 1 106 ? -1.065 27.812 -6.516 1 93.75 106 ASP B N 1
ATOM 2328 C CA . ASP B 1 106 ? -2.227 27 -6.883 1 93.75 106 ASP B CA 1
ATOM 2329 C C . ASP B 1 106 ? -1.821 25.562 -7.188 1 93.75 106 ASP B C 1
ATOM 2331 O O . ASP B 1 106 ? -2.676 24.672 -7.281 1 93.75 106 ASP B O 1
ATOM 2335 N N . SER B 1 107 ? -0.495 25.438 -7.34 1 93.62 107 SER B N 1
ATOM 2336 C CA . SER B 1 107 ? 0.004 24.094 -7.633 1 93.62 107 SER B CA 1
ATOM 2337 C C . SER B 1 107 ? 1.4 23.891 -7.055 1 93.62 107 SER B C 1
ATOM 2339 O O . SER B 1 107 ? 2.117 24.859 -6.789 1 93.62 107 SER B O 1
ATOM 2341 N N . LEU B 1 108 ? 1.708 22.688 -6.766 1 93.19 108 LEU B N 1
ATOM 2342 C CA . LEU B 1 108 ? 3.01 22.266 -6.254 1 93.19 108 LEU B CA 1
ATOM 2343 C C . LEU B 1 108 ? 3.561 21.094 -7.055 1 93.19 108 LEU B C 1
ATOM 2345 O O . LEU B 1 108 ? 2.797 20.281 -7.59 1 93.19 108 LEU B O 1
ATOM 2349 N N . PRO B 1 109 ? 4.859 21.094 -7.137 1 90.94 109 PRO B N 1
ATOM 2350 C CA . PRO B 1 109 ? 5.422 19.875 -7.719 1 90.94 109 PRO B CA 1
ATOM 2351 C C . PRO B 1 109 ? 5.031 18.625 -6.941 1 90.94 109 PRO B C 1
ATOM 2353 O O . PRO B 1 109 ? 4.828 18.672 -5.727 1 90.94 109 PRO B O 1
ATOM 2356 N N . LYS B 1 110 ? 4.992 17.5 -7.562 1 90.5 110 LYS B N 1
ATOM 2357 C CA . LYS B 1 110 ? 4.516 16.234 -6.996 1 90.5 110 LYS B CA 1
ATOM 2358 C C . LYS B 1 110 ? 5.289 15.875 -5.73 1 90.5 110 LYS B C 1
ATOM 2360 O O . LYS B 1 110 ? 4.691 15.531 -4.707 1 90.5 110 LYS B O 1
ATOM 2365 N N . PRO B 1 111 ? 6.645 16 -5.781 1 91.44 111 PRO B N 1
ATOM 2366 C CA . PRO B 1 111 ? 7.359 15.68 -4.547 1 91.44 111 PRO B CA 1
ATOM 2367 C C . PRO B 1 111 ? 6.961 16.578 -3.377 1 91.44 111 PRO B C 1
ATOM 2369 O O . PRO B 1 111 ? 6.949 16.125 -2.227 1 91.44 111 PRO B O 1
ATOM 2372 N N . ALA B 1 112 ? 6.621 17.766 -3.721 1 94.75 112 ALA B N 1
ATOM 2373 C CA . ALA B 1 112 ? 6.199 18.703 -2.686 1 94.75 112 ALA B CA 1
ATOM 2374 C C . ALA B 1 112 ? 4.832 18.328 -2.125 1 94.75 112 ALA B C 1
ATOM 2376 O O . ALA B 1 112 ? 4.605 18.406 -0.914 1 94.75 112 ALA B O 1
ATOM 2377 N N . VAL B 1 113 ? 3.977 17.922 -2.967 1 94.88 113 VAL B N 1
ATOM 2378 C CA . VAL B 1 113 ? 2.645 17.516 -2.527 1 94.88 113 VAL B CA 1
ATOM 2379 C C . VAL B 1 113 ? 2.746 16.266 -1.661 1 94.88 113 VAL B C 1
ATOM 2381 O O . VAL B 1 113 ? 2.096 16.172 -0.617 1 94.88 113 VAL B O 1
ATOM 2384 N N . LYS B 1 114 ? 3.539 15.32 -2.07 1 95.38 114 LYS B N 1
ATOM 2385 C CA . LYS B 1 114 ? 3.762 14.125 -1.268 1 95.38 114 LYS B CA 1
ATOM 2386 C C . LYS B 1 114 ? 4.297 14.484 0.116 1 95.38 114 LYS B C 1
ATOM 2388 O O . LYS B 1 114 ? 3.814 13.969 1.126 1 95.38 114 LYS B O 1
ATOM 2393 N N . THR B 1 115 ? 5.273 15.352 0.061 1 96.81 115 THR B N 1
ATOM 2394 C CA . THR B 1 115 ? 5.867 15.797 1.315 1 96.81 115 THR B CA 1
ATOM 2395 C C . THR B 1 115 ? 4.816 16.453 2.209 1 96.81 115 THR B C 1
ATOM 2397 O O . THR B 1 115 ? 4.707 16.109 3.391 1 96.81 115 THR B O 1
ATOM 2400 N N . LEU B 1 116 ? 4.059 17.312 1.601 1 97.69 116 LEU B N 1
ATOM 2401 C CA . LEU B 1 116 ? 3.012 18.031 2.318 1 97.69 116 LEU B CA 1
ATOM 2402 C C . LEU B 1 116 ? 2.016 17.047 2.941 1 97.69 116 LEU B C 1
ATOM 2404 O O . LEU B 1 116 ? 1.691 17.156 4.125 1 97.69 116 LEU B O 1
ATOM 2408 N N . LEU B 1 117 ? 1.581 16.125 2.244 1 97.44 117 LEU B N 1
ATOM 2409 C CA . LEU B 1 117 ? 0.579 15.164 2.707 1 97.44 117 LEU B CA 1
ATOM 2410 C C . LEU B 1 117 ? 1.138 14.289 3.822 1 97.44 117 LEU B C 1
ATOM 2412 O O . LEU B 1 117 ? 0.451 14.023 4.809 1 97.44 117 LEU B O 1
ATOM 2416 N N . ASN B 1 118 ? 2.322 13.852 3.666 1 97.94 118 ASN B N 1
ATOM 2417 C CA . ASN B 1 118 ? 2.908 13.008 4.703 1 97.94 118 ASN B CA 1
ATOM 2418 C C . ASN B 1 118 ? 3.164 13.797 5.984 1 97.94 118 ASN B C 1
ATOM 2420 O O . ASN B 1 118 ? 2.965 13.273 7.086 1 97.94 118 ASN B O 1
ATOM 2424 N N . LEU B 1 119 ? 3.592 15.031 5.82 1 98.38 119 LEU B N 1
ATOM 2425 C CA . LEU B 1 119 ? 3.754 15.859 7.012 1 98.38 119 LEU B CA 1
ATOM 2426 C C . LEU B 1 119 ? 2.41 16.094 7.691 1 98.38 119 LEU B C 1
ATOM 2428 O O . LEU B 1 119 ? 2.324 16.078 8.922 1 98.38 119 LEU B O 1
ATOM 2432 N N . ALA B 1 120 ? 1.445 16.375 6.891 1 97.5 120 ALA B N 1
ATOM 2433 C CA . ALA B 1 120 ? 0.105 16.547 7.441 1 97.5 120 ALA B CA 1
ATOM 2434 C C . ALA B 1 120 ? -0.348 15.297 8.195 1 97.5 120 ALA B C 1
ATOM 2436 O O . ALA B 1 120 ? -0.947 15.391 9.266 1 97.5 120 ALA B O 1
ATOM 2437 N N . LEU B 1 121 ? -0.099 14.148 7.645 1 96.38 121 LEU B N 1
ATOM 2438 C CA . LEU B 1 121 ? -0.448 12.891 8.289 1 96.38 121 LEU B CA 1
ATOM 2439 C C . LEU B 1 121 ? 0.238 12.766 9.648 1 96.38 121 LEU B C 1
ATOM 2441 O O . LEU B 1 121 ? -0.399 12.406 10.641 1 96.38 121 LEU B O 1
ATOM 2445 N N . ILE B 1 122 ? 1.519 13.086 9.664 1 97.12 122 ILE B N 1
ATOM 2446 C CA . ILE B 1 122 ? 2.283 13.031 10.906 1 97.12 122 ILE B CA 1
ATOM 2447 C C . ILE B 1 122 ? 1.703 14.016 11.914 1 97.12 122 ILE B C 1
ATOM 2449 O O . ILE B 1 122 ? 1.545 13.688 13.094 1 97.12 122 ILE B O 1
ATOM 2453 N N . GLY B 1 123 ? 1.396 15.234 11.445 1 97 123 GLY B N 1
ATOM 2454 C CA . GLY B 1 123 ? 0.774 16.234 12.305 1 97 123 GLY B CA 1
ATOM 2455 C C . GLY B 1 123 ? -0.554 15.773 12.883 1 97 123 GLY B C 1
ATOM 2456 O O . GLY B 1 123 ? -0.825 15.977 14.062 1 97 123 GLY B O 1
ATOM 2457 N N . LEU B 1 124 ? -1.335 15.188 12.055 1 95 124 LEU B N 1
ATOM 2458 C CA . LEU B 1 124 ? -2.643 14.703 12.484 1 95 124 LEU B CA 1
ATOM 2459 C C . LEU B 1 124 ? -2.498 13.602 13.531 1 95 124 LEU B C 1
ATOM 2461 O O . LEU B 1 124 ? -3.223 13.594 14.523 1 95 124 LEU B O 1
ATOM 2465 N N . ASP B 1 125 ? -1.555 12.68 13.312 1 93.56 125 ASP B N 1
ATOM 2466 C CA . ASP B 1 125 ? -1.312 11.586 14.25 1 93.56 125 ASP B CA 1
ATOM 2467 C C . ASP B 1 125 ? -0.889 12.125 15.617 1 93.56 125 ASP B C 1
ATOM 2469 O O . ASP B 1 125 ? -1.095 11.461 16.641 1 93.56 125 ASP B O 1
ATOM 2473 N N . ALA B 1 126 ? -0.342 13.289 15.625 1 95.62 126 ALA B N 1
ATOM 2474 C CA . ALA B 1 126 ? 0.156 13.883 16.859 1 95.62 126 ALA B CA 1
ATOM 2475 C C . ALA B 1 126 ? -0.979 14.516 17.656 1 95.62 126 ALA B C 1
ATOM 2477 O O . ALA B 1 126 ? -0.809 14.852 18.844 1 95.62 126 ALA B O 1
ATOM 2478 N N . LEU B 1 127 ? -2.152 14.711 17.031 1 94.88 127 LEU B N 1
ATOM 2479 C CA . LEU B 1 127 ? -3.281 15.398 17.656 1 94.88 127 LEU B CA 1
ATOM 2480 C C . LEU B 1 127 ? -4.328 14.398 18.141 1 94.88 127 LEU B C 1
ATOM 2482 O O . LEU B 1 127 ? -5.504 14.508 17.781 1 94.88 127 LEU B O 1
ATOM 2486 N N . VAL B 1 128 ? -3.951 13.492 19.047 1 89.56 128 VAL B N 1
ATOM 2487 C CA . VAL B 1 128 ? -4.793 12.398 19.531 1 89.56 128 VAL B CA 1
ATOM 2488 C C . VAL B 1 128 ? -5.996 12.969 20.281 1 89.56 128 VAL B C 1
ATOM 2490 O O . VAL B 1 128 ? -7.082 12.391 20.25 1 89.56 128 VAL B O 1
ATOM 2493 N N . ARG B 1 129 ? -5.871 14.102 20.875 1 89.75 129 ARG B N 1
ATOM 2494 C CA . ARG B 1 129 ? -6.941 14.703 21.672 1 89.75 129 ARG B CA 1
ATOM 2495 C C . ARG B 1 129 ? -7.59 15.867 20.938 1 89.75 129 ARG B C 1
ATOM 2497 O O . ARG B 1 129 ? -8.281 16.688 21.547 1 89.75 129 ARG B O 1
ATOM 2504 N N . GLY B 1 130 ? -7.266 15.961 19.672 1 93.25 130 GLY B N 1
ATOM 2505 C CA . GLY B 1 130 ? -7.82 17.062 18.906 1 93.25 130 GLY B CA 1
ATOM 2506 C C . GLY B 1 130 ? -6.941 18.297 18.906 1 93.25 130 GLY B C 1
ATOM 2507 O O . GLY B 1 130 ? -5.891 18.312 19.547 1 93.25 130 GLY B O 1
ATOM 2508 N N . GLY B 1 131 ? -7.348 19.297 18.188 1 96 131 GLY B N 1
ATOM 2509 C CA . GLY B 1 131 ? -6.582 20.531 18.062 1 96 131 GLY B CA 1
ATOM 2510 C C . GLY B 1 131 ? -6.688 21.156 16.688 1 96 131 GLY B C 1
ATOM 2511 O O . GLY B 1 131 ? -7.75 21.141 16.062 1 96 131 GLY B O 1
ATOM 2512 N N . THR B 1 132 ? -5.609 21.844 16.375 1 97 132 THR B N 1
ATOM 2513 C CA . THR B 1 132 ? -5.582 22.547 15.094 1 97 132 THR B CA 1
ATOM 2514 C C . THR B 1 132 ? -4.387 22.109 14.258 1 97 132 THR B C 1
ATOM 2516 O O . THR B 1 132 ? -3.287 21.922 14.789 1 97 132 THR B O 1
ATOM 2519 N N . LEU B 1 133 ? -4.617 21.922 12.984 1 97.5 133 LEU B N 1
ATOM 2520 C CA . LEU B 1 133 ? -3.574 21.641 12 1 97.5 133 LEU B CA 1
ATOM 2521 C C . LEU B 1 133 ? -3.477 22.766 10.969 1 97.5 133 LEU B C 1
ATOM 2523 O O . LEU B 1 133 ? -4.402 22.969 10.188 1 97.5 133 LEU B O 1
ATOM 2527 N N . ASP B 1 134 ? -2.395 23.484 10.992 1 98.19 134 ASP B N 1
ATOM 2528 C CA . ASP B 1 134 ? -2.123 24.516 9.992 1 98.19 134 ASP B CA 1
ATOM 2529 C C . ASP B 1 134 ? -1.19 24 8.906 1 98.19 134 ASP B C 1
ATOM 2531 O O . ASP B 1 134 ? -0.101 23.5 9.195 1 98.19 134 ASP B O 1
ATOM 2535 N N . VAL B 1 135 ? -1.593 24.078 7.711 1 98.19 135 VAL B N 1
ATOM 2536 C CA . VAL B 1 135 ? -0.811 23.578 6.586 1 98.19 135 VAL B CA 1
ATOM 2537 C C . VAL B 1 135 ? -0.522 24.719 5.613 1 98.19 135 VAL B C 1
ATOM 2539 O O . VAL B 1 135 ? -1.444 25.391 5.148 1 98.19 135 VAL B O 1
ATOM 2542 N N . GLY B 1 136 ? 0.745 24.938 5.355 1 97.5 136 GLY B N 1
ATOM 2543 C CA . GLY B 1 136 ? 1.135 26 4.453 1 97.5 136 GLY B CA 1
ATOM 2544 C C . GLY B 1 136 ? 2.195 25.578 3.451 1 97.5 136 GLY B C 1
ATOM 2545 O O . GLY B 1 136 ? 2.998 24.688 3.727 1 97.5 136 GLY B O 1
ATOM 2546 N N . ALA B 1 137 ? 2.199 26.156 2.295 1 97.06 137 ALA B N 1
ATOM 2547 C CA . ALA B 1 137 ? 3.229 25.969 1.276 1 97.06 137 ALA B CA 1
ATOM 2548 C C . ALA B 1 137 ? 3.426 27.25 0.457 1 97.06 137 ALA B C 1
ATOM 2550 O O . ALA B 1 137 ? 2.463 27.953 0.156 1 97.06 137 ALA B O 1
ATOM 2551 N N . GLU B 1 138 ? 4.641 27.547 0.176 1 95.12 138 GLU B N 1
ATOM 2552 C CA . GLU B 1 138 ? 5.016 28.672 -0.677 1 95.12 138 GLU B CA 1
ATOM 2553 C C . GLU B 1 138 ? 6.172 28.297 -1.603 1 95.12 138 GLU B C 1
ATOM 2555 O O . GLU B 1 138 ? 6.918 27.359 -1.327 1 95.12 138 GLU B O 1
ATOM 2560 N N . VAL B 1 139 ? 6.203 28.922 -2.695 1 93.81 139 VAL B N 1
ATOM 2561 C CA . VAL B 1 139 ? 7.32 28.766 -3.619 1 93.81 139 VAL B CA 1
ATOM 2562 C C . VAL B 1 139 ? 8 30.109 -3.838 1 93.81 139 VAL B C 1
ATOM 2564 O O . VAL B 1 139 ? 7.352 31.094 -4.207 1 93.81 139 VAL B O 1
ATOM 2567 N N . ARG B 1 140 ? 9.281 30.172 -3.465 1 92.06 140 ARG B N 1
ATOM 2568 C CA . ARG B 1 140 ? 10.094 31.359 -3.691 1 92.06 140 ARG B CA 1
ATOM 2569 C C . ARG B 1 140 ? 11.391 31.016 -4.41 1 92.06 140 ARG B C 1
ATOM 2571 O O . ARG B 1 140 ? 12.164 30.172 -3.943 1 92.06 140 ARG B O 1
ATOM 2578 N N . ASP B 1 141 ? 11.641 31.719 -5.535 1 92.62 141 ASP B N 1
ATOM 2579 C CA . ASP B 1 141 ? 12.875 31.562 -6.301 1 92.62 141 ASP B CA 1
ATOM 2580 C C . ASP B 1 141 ? 13.156 30.094 -6.59 1 92.62 141 ASP B C 1
ATOM 2582 O O . ASP B 1 141 ? 14.266 29.609 -6.359 1 92.62 141 ASP B O 1
ATOM 2586 N N . GLY B 1 142 ? 12.164 29.328 -6.848 1 90.81 142 GLY B N 1
ATOM 2587 C CA . GLY B 1 142 ? 12.312 27.938 -7.242 1 90.81 142 GLY B CA 1
ATOM 2588 C C . GLY B 1 142 ? 12.414 27 -6.062 1 90.81 142 GLY B C 1
ATOM 2589 O O . GLY B 1 142 ? 12.68 25.812 -6.234 1 90.81 142 GLY B O 1
ATOM 2590 N N . VAL B 1 143 ? 12.258 27.562 -4.906 1 95.75 143 VAL B N 1
ATOM 2591 C CA . VAL B 1 143 ? 12.336 26.75 -3.697 1 95.75 143 VAL B CA 1
ATOM 2592 C C . VAL B 1 143 ? 10.953 26.641 -3.059 1 95.75 143 VAL B C 1
ATOM 2594 O O . VAL B 1 143 ? 10.305 27.656 -2.797 1 95.75 143 VAL B O 1
ATOM 2597 N N . THR B 1 144 ? 10.508 25.391 -2.936 1 96.88 144 THR B N 1
ATOM 2598 C CA . THR B 1 144 ? 9.242 25.172 -2.26 1 96.88 144 THR B CA 1
ATOM 2599 C C . THR B 1 144 ? 9.445 25.016 -0.755 1 96.88 144 THR B C 1
ATOM 2601 O O . THR B 1 144 ? 10.281 24.219 -0.316 1 96.88 144 THR B O 1
ATOM 2604 N N . GLU B 1 145 ? 8.711 25.828 -0.014 1 97.81 145 GLU B N 1
ATOM 2605 C CA . GLU B 1 145 ? 8.711 25.719 1.441 1 97.81 145 GLU B CA 1
ATOM 2606 C C . GLU B 1 145 ? 7.363 25.234 1.96 1 97.81 145 GLU B C 1
ATOM 2608 O O . GLU B 1 145 ? 6.32 25.766 1.596 1 97.81 145 GLU B O 1
ATOM 2613 N N . ILE B 1 146 ? 7.391 24.188 2.738 1 98.19 146 ILE B N 1
ATOM 2614 C CA . ILE B 1 146 ? 6.191 23.594 3.322 1 98.19 146 ILE B CA 1
ATOM 2615 C C . ILE B 1 146 ? 6.277 23.656 4.848 1 98.19 146 ILE B C 1
ATOM 2617 O O . ILE B 1 146 ? 7.336 23.375 5.426 1 98.19 146 ILE B O 1
ATOM 2621 N N . VAL B 1 147 ? 5.191 24.031 5.48 1 98.5 147 VAL B N 1
ATOM 2622 C CA . VAL B 1 147 ? 5.129 24.016 6.938 1 98.5 147 VAL B CA 1
ATOM 2623 C C . VAL B 1 147 ? 3.812 23.391 7.398 1 98.5 147 VAL B C 1
ATOM 2625 O O . VAL B 1 147 ? 2.752 23.688 6.844 1 98.5 147 VAL B O 1
ATOM 2628 N N . VAL B 1 148 ? 3.873 22.5 8.312 1 98.62 148 VAL B N 1
ATOM 2629 C CA . VAL B 1 148 ? 2.721 21.922 8.992 1 98.62 148 VAL B CA 1
ATOM 2630 C C . VAL B 1 148 ? 2.854 22.109 10.5 1 98.62 148 VAL B C 1
ATOM 2632 O O . VAL B 1 148 ? 3.844 21.688 11.102 1 98.62 148 VAL B O 1
ATOM 2635 N N . ARG B 1 149 ? 1.905 22.734 11.07 1 98.62 149 ARG B N 1
ATOM 2636 C CA . ARG B 1 149 ? 1.891 22.969 12.508 1 98.62 149 ARG B CA 1
ATOM 2637 C C . ARG B 1 149 ? 0.688 22.297 13.156 1 98.62 149 ARG B C 1
ATOM 2639 O O . ARG B 1 149 ? -0.458 22.578 12.812 1 98.62 149 ARG B O 1
ATOM 2646 N N . ALA B 1 150 ? 0.965 21.375 14.008 1 98.19 150 ALA B N 1
ATOM 2647 C CA . ALA B 1 150 ? -0.057 20.75 14.844 1 98.19 150 ALA B CA 1
ATOM 2648 C C . ALA B 1 150 ? -0.056 21.359 16.25 1 98.19 150 ALA B C 1
ATOM 2650 O O . ALA B 1 150 ? 0.981 21.391 16.906 1 98.19 150 ALA B O 1
ATOM 2651 N N . ALA B 1 151 ? -1.187 21.828 16.656 1 98.12 151 ALA B N 1
ATOM 2652 C CA . ALA B 1 151 ? -1.303 22.438 17.984 1 98.12 151 ALA B CA 1
ATOM 2653 C C . ALA B 1 151 ? -2.51 21.891 18.734 1 98.12 151 ALA B C 1
ATOM 2655 O O . ALA B 1 151 ? -3.596 21.75 18.156 1 98.12 151 ALA B O 1
ATOM 2656 N N . GLY B 1 152 ? -2.266 21.5 19.922 1 96.12 152 GLY B N 1
ATOM 2657 C CA . GLY B 1 152 ? -3.309 20.969 20.797 1 96.12 152 GLY B CA 1
ATOM 2658 C C . GLY B 1 152 ? -2.881 20.875 22.25 1 96.12 152 GLY B C 1
ATOM 2659 O O . GLY B 1 152 ? -1.798 21.328 22.609 1 96.12 152 GLY B O 1
ATOM 2660 N N . GLN B 1 153 ? -3.764 20.359 23.125 1 93.94 153 GLN B N 1
ATOM 2661 C CA . GLN B 1 153 ? -3.514 20.297 24.562 1 93.94 153 GLN B CA 1
ATOM 2662 C C . GLN B 1 153 ? -2.242 19.5 24.859 1 93.94 153 GLN B C 1
ATOM 2664 O O . GLN B 1 153 ? -1.458 19.891 25.734 1 93.94 153 GLN B O 1
ATOM 2669 N N . ARG B 1 154 ? -2.092 18.453 24.141 1 94.5 154 ARG B N 1
ATOM 2670 C CA . ARG B 1 154 ? -0.914 17.594 24.266 1 94.5 154 ARG B CA 1
ATOM 2671 C C . ARG B 1 154 ? -0.544 16.969 22.922 1 94.5 154 ARG B C 1
ATOM 2673 O O . ARG B 1 154 ? -1.41 16.469 22.219 1 94.5 154 ARG B O 1
ATOM 2680 N N . ILE B 1 155 ? 0.722 17.062 22.625 1 96.5 155 ILE B N 1
ATOM 2681 C CA . ILE B 1 155 ? 1.233 16.484 21.391 1 96.5 155 ILE B CA 1
ATOM 2682 C C . ILE B 1 155 ? 1.783 15.086 21.656 1 96.5 155 ILE B C 1
ATOM 2684 O O . ILE B 1 155 ? 2.668 14.914 22.5 1 96.5 155 ILE B O 1
ATOM 2688 N N . ALA B 1 156 ? 1.202 14.141 21.047 1 95.25 156 ALA B N 1
ATOM 2689 C CA . ALA B 1 156 ? 1.743 12.781 21.047 1 95.25 156 ALA B CA 1
ATOM 2690 C C . ALA B 1 156 ? 2.713 12.57 19.891 1 95.25 156 ALA B C 1
ATOM 2692 O O . ALA B 1 156 ? 2.301 12.516 18.734 1 95.25 156 ALA B O 1
ATOM 2693 N N . PHE B 1 157 ? 3.973 12.523 20.172 1 95.5 157 PHE B N 1
ATOM 2694 C CA . PHE B 1 157 ? 4.969 12.438 19.109 1 95.5 157 PHE B CA 1
ATOM 2695 C C . PHE B 1 157 ? 6.078 11.461 19.484 1 95.5 157 PHE B C 1
ATOM 2697 O O . PHE B 1 157 ? 6.672 11.57 20.562 1 95.5 157 PHE B O 1
ATOM 2704 N N . ASP B 1 158 ? 6.277 10.461 18.672 1 95.19 158 ASP B N 1
ATOM 2705 C CA . ASP B 1 158 ? 7.371 9.508 18.797 1 95.19 158 ASP B CA 1
ATOM 2706 C C . ASP B 1 158 ? 8.688 10.102 18.297 1 95.19 158 ASP B C 1
ATOM 2708 O O . ASP B 1 158 ? 8.812 10.43 17.125 1 95.19 158 ASP B O 1
ATOM 2712 N N . PRO B 1 159 ? 9.68 10.195 19.141 1 95.88 159 PRO B N 1
ATOM 2713 C CA . PRO B 1 159 ? 10.961 10.781 18.719 1 95.88 159 PRO B CA 1
ATOM 2714 C C . PRO B 1 159 ? 11.57 10.078 17.516 1 95.88 159 PRO B C 1
ATOM 2716 O O . PRO B 1 159 ? 12.297 10.695 16.734 1 95.88 159 PRO B O 1
ATOM 2719 N N . ALA B 1 160 ? 11.289 8.836 17.359 1 97.12 160 ALA B N 1
ATOM 2720 C CA . ALA B 1 160 ? 11.82 8.086 16.219 1 97.12 160 ALA B CA 1
ATOM 2721 C C . ALA B 1 160 ? 11.328 8.664 14.898 1 97.12 160 ALA B C 1
ATOM 2723 O O . ALA B 1 160 ? 12.039 8.633 13.891 1 97.12 160 ALA B O 1
ATOM 2724 N N . ILE B 1 161 ? 10.148 9.211 14.906 1 97.81 161 ILE B N 1
ATOM 2725 C CA . ILE B 1 161 ? 9.602 9.844 13.711 1 97.81 161 ILE B CA 1
ATOM 2726 C C . ILE B 1 161 ? 10.43 11.078 13.359 1 97.81 161 ILE B C 1
ATOM 2728 O O . ILE B 1 161 ? 10.773 11.297 12.195 1 97.81 161 ILE B O 1
ATOM 2732 N N . GLY B 1 162 ? 10.75 11.867 14.398 1 97.44 162 GLY B N 1
ATOM 2733 C CA . GLY B 1 162 ? 11.602 13.023 14.188 1 97.44 162 GLY B CA 1
ATOM 2734 C C . GLY B 1 162 ? 12.977 12.664 13.656 1 97.44 162 GLY B C 1
ATOM 2735 O O . GLY B 1 162 ? 13.477 13.289 12.727 1 97.44 162 GLY B O 1
ATOM 2736 N N . GLN B 1 163 ? 13.531 11.672 14.227 1 97.06 163 GLN B N 1
ATOM 2737 C CA . GLN B 1 163 ? 14.836 11.203 13.789 1 97.06 163 GLN B CA 1
ATOM 2738 C C . GLN B 1 163 ? 14.781 10.719 12.336 1 97.06 163 GLN B C 1
ATOM 2740 O O . GLN B 1 163 ? 15.711 10.961 11.562 1 97.06 163 GLN B O 1
ATOM 2745 N N . ALA B 1 164 ? 13.734 10.031 11.953 1 96.75 164 ALA B N 1
ATOM 2746 C CA . ALA B 1 164 ? 13.57 9.555 10.586 1 96.75 164 ALA B CA 1
ATOM 2747 C C . ALA B 1 164 ? 13.445 10.727 9.609 1 96.75 164 ALA B C 1
ATOM 2749 O O . ALA B 1 164 ? 14.016 10.695 8.523 1 96.75 164 ALA B O 1
ATOM 2750 N N . LEU B 1 165 ? 12.719 11.766 10.062 1 97.69 165 LEU B N 1
ATOM 2751 C CA . LEU B 1 165 ? 12.547 12.953 9.227 1 97.69 165 LEU B CA 1
ATOM 2752 C C . LEU B 1 165 ? 13.883 13.641 8.969 1 97.69 165 LEU B C 1
ATOM 2754 O O . LEU B 1 165 ? 14.109 14.172 7.879 1 97.69 165 LEU B O 1
ATOM 2758 N N . GLU B 1 166 ? 14.719 13.516 9.914 1 95.75 166 GLU B N 1
ATOM 2759 C CA . GLU B 1 166 ? 16.016 14.188 9.812 1 95.75 166 GLU B CA 1
ATOM 2760 C C . GLU B 1 166 ? 17.062 13.258 9.211 1 95.75 166 GLU B C 1
ATOM 2762 O O . GLU B 1 166 ? 18.219 13.664 9.023 1 95.75 166 GLU B O 1
ATOM 2767 N N . GLY B 1 167 ? 16.672 12.117 8.984 1 94 167 GLY B N 1
ATOM 2768 C CA . GLY B 1 167 ? 17.609 11.156 8.414 1 94 167 GLY B CA 1
ATOM 2769 C C . GLY B 1 167 ? 18.578 10.578 9.43 1 94 167 GLY B C 1
ATOM 2770 O O . GLY B 1 167 ? 19.641 10.086 9.062 1 94 167 GLY B O 1
ATOM 2771 N N . ALA B 1 168 ? 18.219 10.641 10.656 1 94.81 168 ALA B N 1
ATOM 2772 C CA . ALA B 1 168 ? 19.141 10.242 11.719 1 94.81 168 ALA B CA 1
ATOM 2773 C C . ALA B 1 168 ? 18.75 8.883 12.297 1 94.81 168 ALA B C 1
ATOM 2775 O O . ALA B 1 168 ? 19.484 8.32 13.117 1 94.81 168 ALA B O 1
ATOM 2776 N N . LEU B 1 169 ? 17.594 8.359 11.93 1 94.69 169 LEU B N 1
ATOM 2777 C CA . LEU B 1 169 ? 17.172 7.055 12.43 1 94.69 169 LEU B CA 1
ATOM 2778 C C . LEU B 1 169 ? 17.891 5.926 11.703 1 94.69 169 LEU B C 1
ATOM 2780 O O . LEU B 1 169 ? 17.828 5.84 10.477 1 94.69 169 LEU B O 1
ATOM 2784 N N . PRO B 1 170 ? 18.578 5.094 12.461 1 92.94 170 PRO B N 1
ATOM 2785 C CA . PRO B 1 170 ? 19.219 3.953 11.812 1 92.94 170 PRO B CA 1
ATOM 2786 C C . PRO B 1 170 ? 18.234 3.105 11 1 92.94 170 PRO B C 1
ATOM 2788 O O . PRO B 1 170 ? 17.094 2.922 11.414 1 92.94 170 PRO B O 1
ATOM 2791 N N . THR B 1 171 ? 18.703 2.613 9.898 1 89 171 THR B N 1
ATOM 2792 C CA . THR B 1 171 ? 17.859 1.834 8.992 1 89 171 THR B CA 1
ATOM 2793 C C . THR B 1 171 ? 17.266 0.623 9.703 1 89 171 THR B C 1
ATOM 2795 O O . THR B 1 171 ? 16.141 0.217 9.422 1 89 171 THR B O 1
ATOM 2798 N N . SER B 1 172 ? 17.969 0.028 10.664 1 89.25 172 SER B N 1
ATOM 2799 C CA . SER B 1 172 ? 17.531 -1.151 11.391 1 89.25 172 SER B CA 1
ATOM 2800 C C . SER B 1 172 ? 16.359 -0.817 12.32 1 89.25 172 SER B C 1
ATOM 2802 O O . SER B 1 172 ? 15.648 -1.713 12.781 1 89.25 172 SER B O 1
ATOM 2804 N N . GLU B 1 173 ? 16.141 0.448 12.57 1 92.44 173 GLU B N 1
ATOM 2805 C CA . GLU B 1 173 ? 15.094 0.861 13.508 1 92.44 173 GLU B CA 1
ATOM 2806 C C . GLU B 1 173 ? 13.875 1.393 12.758 1 92.44 173 GLU B C 1
ATOM 2808 O O . GLU B 1 173 ? 12.859 1.726 13.383 1 92.44 173 GLU B O 1
ATOM 2813 N N . LEU B 1 174 ? 14.008 1.442 11.477 1 92.69 174 LEU B N 1
ATOM 2814 C CA . LEU B 1 174 ? 12.859 1.86 10.68 1 92.69 174 LEU B CA 1
ATOM 2815 C C . LEU B 1 174 ? 11.703 0.879 10.844 1 92.69 174 LEU B C 1
ATOM 2817 O O . LEU B 1 174 ? 11.922 -0.326 10.992 1 92.69 174 LEU B O 1
ATOM 2821 N N . SER B 1 175 ? 10.516 1.388 10.883 1 93.44 175 SER B N 1
ATOM 2822 C CA . SER B 1 175 ? 9.281 0.622 11.023 1 93.44 175 SER B CA 1
ATOM 2823 C C . SER B 1 175 ? 8.18 1.188 10.141 1 93.44 175 SER B C 1
ATOM 2825 O O . SER B 1 175 ? 8.367 2.209 9.477 1 93.44 175 SER B O 1
ATOM 2827 N N . SER B 1 176 ? 7.117 0.462 10.109 1 93.81 176 SER B N 1
ATOM 2828 C CA . SER B 1 176 ? 5.973 0.962 9.359 1 93.81 176 SER B CA 1
ATOM 2829 C C . SER B 1 176 ? 5.512 2.316 9.883 1 93.81 176 SER B C 1
ATOM 2831 O O . SER B 1 176 ? 5.016 3.148 9.125 1 93.81 176 SER B O 1
ATOM 2833 N N . ARG B 1 177 ? 5.762 2.619 11.102 1 93.62 177 ARG B N 1
ATOM 2834 C CA . ARG B 1 177 ? 5.352 3.869 11.734 1 93.62 177 ARG B CA 1
ATOM 2835 C C . ARG B 1 177 ? 6.246 5.023 11.297 1 93.62 177 ARG B C 1
ATOM 2837 O O . ARG B 1 177 ? 5.773 6.145 11.102 1 93.62 177 ARG B O 1
ATOM 2844 N N . THR B 1 178 ? 7.527 4.73 11.062 1 96.12 178 THR B N 1
ATOM 2845 C CA . THR B 1 178 ? 8.484 5.785 10.75 1 96.12 178 THR B CA 1
ATOM 2846 C C . THR B 1 178 ? 8.719 5.883 9.25 1 96.12 178 THR B C 1
ATOM 2848 O O . THR B 1 178 ? 9.32 6.844 8.766 1 96.12 178 THR B O 1
ATOM 2851 N N . ALA B 1 179 ? 8.211 4.918 8.5 1 94.81 179 ALA B N 1
ATOM 2852 C CA . ALA B 1 179 ? 8.5 4.805 7.074 1 94.81 179 ALA B CA 1
ATOM 2853 C C . ALA B 1 179 ? 8.039 6.055 6.324 1 94.81 179 ALA B C 1
ATOM 2855 O O . ALA B 1 179 ? 8.773 6.582 5.48 1 94.81 179 ALA B O 1
ATOM 2856 N N . PRO B 1 180 ? 6.855 6.613 6.656 1 96.31 180 PRO B N 1
ATOM 2857 C CA . PRO B 1 180 ? 6.465 7.855 5.98 1 96.31 180 PRO B CA 1
ATOM 2858 C C . PRO B 1 180 ? 7.453 8.992 6.219 1 96.31 180 PRO B C 1
ATOM 2860 O O . PRO B 1 180 ? 7.758 9.75 5.293 1 96.31 180 PRO B O 1
ATOM 2863 N N . ALA B 1 181 ? 7.938 9.055 7.422 1 97.56 181 ALA B N 1
ATOM 2864 C CA . ALA B 1 181 ? 8.93 10.078 7.754 1 97.56 181 ALA B CA 1
ATOM 2865 C C . ALA B 1 181 ? 10.219 9.875 6.965 1 97.56 181 ALA B C 1
ATOM 2867 O O . ALA B 1 181 ? 10.805 10.836 6.461 1 97.56 181 ALA B O 1
ATOM 2868 N N . ALA B 1 182 ? 10.625 8.664 6.887 1 95.5 182 ALA B N 1
ATOM 2869 C CA . ALA B 1 182 ? 11.82 8.344 6.113 1 95.5 182 ALA B CA 1
ATOM 2870 C C . ALA B 1 182 ? 11.633 8.703 4.641 1 95.5 182 ALA B C 1
ATOM 2872 O O . ALA B 1 182 ? 12.562 9.18 3.99 1 95.5 182 ALA B O 1
ATOM 2873 N N . MET B 1 183 ? 10.43 8.438 4.133 1 95.56 183 MET B N 1
ATOM 2874 C CA . MET B 1 183 ? 10.125 8.805 2.75 1 95.56 183 MET B CA 1
ATOM 2875 C C . MET B 1 183 ? 10.258 10.305 2.541 1 95.56 183 MET B C 1
ATOM 2877 O O . MET B 1 183 ? 10.836 10.75 1.546 1 95.56 183 MET B O 1
ATOM 2881 N N . VAL B 1 184 ? 9.727 11.078 3.465 1 97 184 VAL B N 1
ATOM 2882 C CA . VAL B 1 184 ? 9.789 12.531 3.375 1 97 184 VAL B CA 1
ATOM 2883 C C . VAL B 1 184 ? 11.242 12.992 3.357 1 97 184 VAL B C 1
ATOM 2885 O O . VAL B 1 184 ? 11.617 13.852 2.557 1 97 184 VAL B O 1
ATOM 2888 N N . HIS B 1 185 ? 12.023 12.414 4.203 1 96.62 185 HIS B N 1
ATOM 2889 C CA . HIS B 1 185 ? 13.445 12.742 4.227 1 96.62 185 HIS B CA 1
ATOM 2890 C C . HIS B 1 185 ? 14.094 12.469 2.875 1 96.62 185 HIS B C 1
ATOM 2892 O O . HIS B 1 185 ? 14.836 13.312 2.354 1 96.62 185 HIS B O 1
ATOM 2898 N N . GLN B 1 186 ? 13.812 11.336 2.332 1 93.88 186 GLN B N 1
ATOM 2899 C CA . GLN B 1 186 ? 14.43 10.953 1.068 1 93.88 186 GLN B CA 1
ATOM 2900 C C . GLN B 1 186 ? 13.945 11.844 -0.074 1 93.88 186 GLN B C 1
ATOM 2902 O O . GLN B 1 186 ? 14.719 12.18 -0.976 1 93.88 186 GLN B O 1
ATOM 2907 N N . LEU B 1 187 ? 12.711 12.156 -0.035 1 93.31 187 LEU B N 1
ATOM 2908 C CA . LEU B 1 187 ? 12.18 13.07 -1.044 1 93.31 187 LEU B CA 1
ATOM 2909 C C . LEU B 1 187 ? 12.914 14.406 -1.015 1 93.31 187 LEU B C 1
ATOM 2911 O O . LEU B 1 187 ? 13.297 14.93 -2.062 1 93.31 187 LEU B O 1
ATOM 2915 N N . ALA B 1 188 ? 13.078 14.945 0.19 1 95.56 188 ALA B N 1
ATOM 2916 C CA . ALA B 1 188 ? 13.781 16.219 0.344 1 95.56 188 ALA B CA 1
ATOM 2917 C C . ALA B 1 188 ? 15.242 16.094 -0.074 1 95.56 188 ALA B C 1
ATOM 2919 O O . ALA B 1 188 ? 15.758 16.922 -0.826 1 95.56 188 ALA B O 1
ATOM 2920 N N . ALA B 1 189 ? 15.867 15.031 0.37 1 93.44 189 ALA B N 1
ATOM 2921 C CA . ALA B 1 189 ? 17.281 14.812 0.073 1 93.44 189 ALA B CA 1
ATOM 2922 C C . ALA B 1 189 ? 17.5 14.664 -1.428 1 93.44 189 ALA B C 1
ATOM 2924 O O . ALA B 1 189 ? 18.531 15.102 -1.953 1 93.44 189 ALA B O 1
ATOM 2925 N N . ALA B 1 190 ? 16.594 14.062 -2.098 1 89.94 190 ALA B N 1
ATOM 2926 C CA . ALA B 1 190 ? 16.719 13.789 -3.527 1 89.94 190 ALA B CA 1
ATOM 2927 C C . ALA B 1 190 ? 16.844 15.086 -4.324 1 89.94 190 ALA B C 1
ATOM 2929 O O . ALA B 1 190 ? 17.422 15.094 -5.418 1 89.94 190 ALA B O 1
ATOM 2930 N N . VAL B 1 191 ? 16.391 16.188 -3.783 1 91.12 191 VAL B N 1
ATOM 2931 C CA . VAL B 1 191 ? 16.422 17.438 -4.52 1 91.12 191 VAL B CA 1
ATOM 2932 C C . VAL B 1 191 ? 17.344 18.438 -3.811 1 91.12 191 VAL B C 1
ATOM 2934 O O . VAL B 1 191 ? 17.281 19.641 -4.078 1 91.12 191 VAL B O 1
ATOM 2937 N N . GLY B 1 192 ? 18.078 17.891 -2.82 1 94.19 192 GLY B N 1
ATOM 2938 C CA . GLY B 1 192 ? 19.031 18.734 -2.107 1 94.19 192 GLY B CA 1
ATOM 2939 C C . GLY B 1 192 ? 18.375 19.609 -1.062 1 94.19 192 GLY B C 1
ATOM 2940 O O . GLY B 1 192 ? 18.922 20.672 -0.718 1 94.19 192 GLY B O 1
ATOM 2941 N N . GLY B 1 193 ? 17.172 19.266 -0.662 1 96.75 193 GLY B N 1
ATOM 2942 C CA . GLY B 1 193 ? 16.469 20.016 0.369 1 96.75 193 GLY B CA 1
ATOM 2943 C C . GLY B 1 193 ? 16.641 19.422 1.755 1 96.75 193 GLY B C 1
ATOM 2944 O O . GLY B 1 193 ? 17.641 18.734 2.027 1 96.75 193 GLY B O 1
ATOM 2945 N N . GLY B 1 194 ? 15.727 19.812 2.662 1 96.69 194 GLY B N 1
ATOM 2946 C CA . GLY B 1 194 ? 15.797 19.344 4.035 1 96.69 194 GLY B CA 1
ATOM 2947 C C . GLY B 1 194 ? 14.477 19.438 4.773 1 96.69 194 GLY B C 1
ATOM 2948 O O . GLY B 1 194 ? 13.523 20.031 4.258 1 96.69 194 GLY B O 1
ATOM 2949 N N . VAL B 1 195 ? 14.469 18.766 5.902 1 97.88 195 VAL B N 1
ATOM 2950 C CA . VAL B 1 195 ? 13.297 18.75 6.77 1 97.88 195 VAL B CA 1
ATOM 2951 C C . VAL B 1 195 ? 13.688 19.203 8.18 1 97.88 195 VAL B C 1
ATOM 2953 O O . VAL B 1 195 ? 14.797 18.922 8.633 1 97.88 195 VAL B O 1
ATOM 2956 N N . GLN B 1 196 ? 12.82 19.906 8.789 1 96.75 196 GLN B N 1
ATOM 2957 C CA . GLN B 1 196 ? 13.031 20.375 10.156 1 96.75 196 GLN B CA 1
ATOM 2958 C C . GLN B 1 196 ? 11.867 19.984 11.055 1 96.75 196 GLN B C 1
ATOM 2960 O O . GLN B 1 196 ? 10.719 19.953 10.609 1 96.75 196 GLN B O 1
ATOM 2965 N N . VAL B 1 197 ? 12.18 19.703 12.289 1 98.06 197 VAL B N 1
ATOM 2966 C CA . VAL B 1 197 ? 11.188 19.312 13.281 1 98.06 197 VAL B CA 1
ATOM 2967 C C . VAL B 1 197 ? 11.383 20.141 14.555 1 98.06 197 VAL B C 1
ATOM 2969 O O . VAL B 1 197 ? 12.508 20.25 15.055 1 98.06 197 VAL B O 1
ATOM 2972 N N . HIS B 1 198 ? 10.375 20.766 14.984 1 97.62 198 HIS B N 1
ATOM 2973 C CA . HIS B 1 198 ? 10.344 21.453 16.266 1 97.62 198 HIS B CA 1
ATOM 2974 C C . HIS B 1 198 ? 9.172 20.969 17.125 1 97.62 198 HIS B C 1
ATOM 2976 O O . HIS B 1 198 ? 8.016 21.094 16.719 1 97.62 198 HIS B O 1
ATOM 2982 N N . ILE B 1 199 ? 9.492 20.484 18.281 1 97.19 199 ILE B N 1
ATOM 2983 C CA . ILE B 1 199 ? 8.461 19.891 19.125 1 97.19 199 ILE B CA 1
ATOM 2984 C C . ILE B 1 199 ? 8.383 20.625 20.453 1 97.19 199 ILE B C 1
ATOM 2986 O O . ILE B 1 199 ? 9.414 20.969 21.047 1 97.19 199 ILE B O 1
ATOM 2990 N N . ALA B 1 200 ? 7.25 21 20.828 1 96.5 200 ALA B N 1
ATOM 2991 C CA . ALA B 1 200 ? 6.867 21.5 22.141 1 96.5 200 ALA B CA 1
ATOM 2992 C C . ALA B 1 200 ? 5.723 20.688 22.734 1 96.5 200 ALA B C 1
ATOM 2994 O O . ALA B 1 200 ? 5.113 19.875 22.047 1 96.5 200 ALA B O 1
ATOM 2995 N N . PRO B 1 201 ? 5.461 20.797 24.062 1 95.5 201 PRO B N 1
ATOM 2996 C CA . PRO B 1 201 ? 4.398 20 24.688 1 95.5 201 PRO B CA 1
ATOM 2997 C C . PRO B 1 201 ? 3.043 20.188 24.016 1 95.5 201 PRO B C 1
ATOM 2999 O O . PRO B 1 201 ? 2.25 19.25 23.938 1 95.5 201 PRO B O 1
ATOM 3002 N N . ASP B 1 202 ? 2.865 21.453 23.484 1 97.06 202 ASP B N 1
ATOM 3003 C CA . ASP B 1 202 ? 1.526 21.719 22.969 1 97.06 202 ASP B CA 1
ATOM 3004 C C . ASP B 1 202 ? 1.56 22.031 21.484 1 97.06 202 ASP B C 1
ATOM 3006 O O . ASP B 1 202 ? 0.57 22.5 20.906 1 97.06 202 ASP B O 1
ATOM 3010 N N . SER B 1 203 ? 2.725 21.828 20.906 1 97.94 203 SER B N 1
ATOM 3011 C CA . SER B 1 203 ? 2.777 22.109 19.469 1 97.94 203 SER B CA 1
ATOM 3012 C C . SER B 1 203 ? 3.879 21.312 18.781 1 97.94 203 SER B C 1
ATOM 3014 O O . SER B 1 203 ? 4.891 20.984 19.406 1 97.94 203 SER B O 1
ATOM 3016 N N . LEU B 1 204 ? 3.656 20.859 17.578 1 98.44 204 LEU B N 1
ATOM 3017 C CA . LEU B 1 204 ? 4.59 20.203 16.656 1 98.44 204 LEU B CA 1
ATOM 3018 C C . LEU B 1 204 ? 4.672 20.969 15.336 1 98.44 204 LEU B C 1
ATOM 3020 O O . LEU B 1 204 ? 3.654 21.188 14.68 1 98.44 204 LEU B O 1
ATOM 3024 N N . VAL B 1 205 ? 5.875 21.438 15.047 1 98.62 205 VAL B N 1
ATOM 3025 C CA . VAL B 1 205 ? 6.062 22.125 13.773 1 98.62 205 VAL B CA 1
ATOM 3026 C C . VAL B 1 205 ? 6.98 21.312 12.875 1 98.62 205 VAL B C 1
ATOM 3028 O O 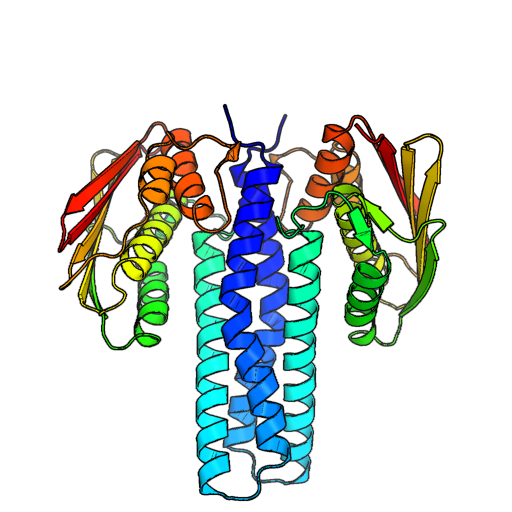. VAL B 1 205 ? 8.102 20.969 13.258 1 98.62 205 VAL B O 1
ATOM 3031 N N . LEU B 1 206 ? 6.457 20.984 11.75 1 98.69 206 LEU B N 1
ATOM 3032 C CA . LEU B 1 206 ? 7.195 20.266 10.719 1 98.69 206 LEU B CA 1
ATOM 3033 C C . LEU B 1 206 ? 7.414 21.141 9.492 1 98.69 206 LEU B C 1
ATOM 3035 O O . LEU B 1 206 ? 6.469 21.734 8.977 1 98.69 206 LEU B O 1
ATOM 3039 N N . GLY B 1 207 ? 8.633 21.234 9.086 1 98.31 207 GLY B N 1
ATOM 3040 C CA . GLY B 1 207 ? 8.969 22.047 7.922 1 98.31 207 GLY B CA 1
ATOM 3041 C C . GLY B 1 207 ? 9.805 21.297 6.898 1 98.31 207 GLY B C 1
ATOM 3042 O O . GLY B 1 207 ? 10.609 20.438 7.258 1 98.31 207 GLY B O 1
ATOM 3043 N N . ALA B 1 208 ? 9.617 21.641 5.637 1 98.25 208 ALA B N 1
ATOM 3044 C CA . ALA B 1 208 ? 10.445 21.109 4.562 1 98.25 208 ALA B CA 1
ATOM 3045 C C . ALA B 1 208 ? 10.805 22.188 3.551 1 98.25 208 ALA B C 1
ATOM 3047 O O . ALA B 1 208 ? 9.977 23.047 3.24 1 98.25 208 ALA B O 1
ATOM 3048 N N . VAL B 1 209 ? 12.023 22.156 3.127 1 98.12 209 VAL B N 1
ATOM 3049 C CA . VAL B 1 209 ? 12.516 23 2.045 1 98.12 209 VAL B CA 1
ATOM 3050 C C . VAL B 1 209 ? 12.953 22.125 0.867 1 98.12 209 VAL B C 1
ATOM 3052 O O . VAL B 1 209 ? 13.836 21.281 1.008 1 98.12 209 VAL B O 1
ATOM 3055 N N . LEU B 1 210 ? 12.305 22.391 -0.27 1 97.19 210 LEU B N 1
ATOM 3056 C CA . LEU B 1 210 ? 12.539 21.547 -1.442 1 97.19 210 LEU B CA 1
ATOM 3057 C C . LEU B 1 210 ? 12.938 22.406 -2.645 1 97.19 210 LEU B C 1
ATOM 3059 O O . LEU B 1 210 ? 12.086 23.016 -3.287 1 97.19 210 LEU B O 1
ATOM 3063 N N . PRO B 1 211 ? 14.188 22.406 -2.953 1 94.62 211 PRO B N 1
ATOM 3064 C CA . PRO B 1 211 ? 14.602 23.125 -4.164 1 94.62 211 PRO B CA 1
ATOM 3065 C C . PRO B 1 211 ? 14.117 22.438 -5.441 1 94.62 211 PRO B C 1
ATOM 3067 O O . PRO B 1 211 ? 14.023 21.203 -5.492 1 94.62 211 PRO B O 1
ATOM 3070 N N . SER B 1 212 ? 13.578 23.172 -6.312 1 78.75 212 SER B N 1
ATOM 3071 C CA . SER B 1 212 ? 13.18 22.609 -7.605 1 78.75 212 SER B CA 1
ATOM 3072 C C . SER B 1 212 ? 14.391 22.188 -8.422 1 78.75 212 SER B C 1
ATOM 3074 O O . SER B 1 212 ? 15.461 22.781 -8.312 1 78.75 212 SER B O 1
ATOM 3076 N N . ALA B 1 213 ? 14.461 21.094 -8.891 1 56.31 213 ALA B N 1
ATOM 3077 C CA . ALA B 1 213 ? 15.555 20.781 -9.797 1 56.31 213 ALA B CA 1
ATOM 3078 C C . ALA B 1 213 ? 15.547 21.703 -11.023 1 56.31 213 ALA B C 1
ATOM 3080 O O . ALA B 1 213 ? 14.484 22.188 -11.422 1 56.31 213 ALA B O 1
#